Protein AF-0000000085081608 (afdb_homodimer)

Structure (mmCIF, N/CA/C/O backbone):
data_AF-0000000085081608-model_v1
#
loop_
_entity.id
_entity.type
_entity.pdbx_description
1 polymer 'Elongator complex protein 4'
#
loop_
_atom_site.group_PDB
_atom_site.id
_atom_site.type_symbol
_atom_site.label_atom_id
_atom_site.label_alt_id
_atom_site.label_comp_id
_atom_site.label_asym_id
_atom_site.label_entity_id
_atom_site.label_seq_id
_atom_site.pdbx_PDB_ins_code
_atom_site.Cartn_x
_atom_site.Cartn_y
_atom_site.Cartn_z
_atom_site.occupancy
_atom_site.B_iso_or_equiv
_atom_site.auth_seq_id
_atom_site.auth_comp_id
_atom_site.auth_asym_id
_atom_site.auth_atom_id
_atom_site.pdbx_PDB_model_num
ATOM 1 N N . MET A 1 1 ? -33.594 -10.344 1.569 1 17.92 1 MET A N 1
ATOM 2 C CA . MET A 1 1 ? -32.75 -10.281 2.779 1 17.92 1 MET A CA 1
ATOM 3 C C . MET A 1 1 ? -31.719 -9.188 2.672 1 17.92 1 MET A C 1
ATOM 5 O O . MET A 1 1 ? -30.953 -9.133 1.699 1 17.92 1 MET A O 1
ATOM 9 N N . VAL A 1 2 ? -31.953 -8.086 3.32 1 19.8 2 VAL A N 1
ATOM 10 C CA . VAL A 1 2 ? -31.438 -6.738 3.082 1 19.8 2 VAL A CA 1
ATOM 11 C C . VAL A 1 2 ? -29.969 -6.668 3.492 1 19.8 2 VAL A C 1
ATOM 13 O O . VAL A 1 2 ? -29.609 -7.004 4.625 1 19.8 2 VAL A O 1
ATOM 16 N N . PHE A 1 3 ? -28.969 -7.129 2.766 1 24.38 3 PHE A N 1
ATOM 17 C CA . PHE A 1 3 ? -27.531 -6.973 2.939 1 24.38 3 PHE A CA 1
ATOM 18 C C . PHE A 1 3 ? -27.219 -5.73 3.77 1 24.38 3 PHE A C 1
ATOM 20 O O . PHE A 1 3 ? -27.406 -4.605 3.309 1 24.38 3 PHE A O 1
ATOM 27 N N . THR A 1 4 ? -27.641 -5.82 5 1 24.3 4 THR A N 1
ATOM 28 C CA . THR A 1 4 ? -27.438 -4.68 5.887 1 24.3 4 THR A CA 1
ATOM 29 C C . THR A 1 4 ? -26.016 -4.148 5.77 1 24.3 4 THR A C 1
ATOM 31 O O . THR A 1 4 ? -25.062 -4.926 5.707 1 24.3 4 THR A O 1
ATOM 34 N N . LYS A 1 5 ? -25.734 -3.096 5.297 1 30.59 5 LYS A N 1
ATOM 35 C CA . LYS A 1 5 ? -24.625 -2.16 5.09 1 30.59 5 LYS A CA 1
ATOM 36 C C . LYS A 1 5 ? -23.594 -2.283 6.199 1 30.59 5 LYS A C 1
ATOM 38 O O . LYS A 1 5 ? -23.938 -2.473 7.363 1 30.59 5 LYS A O 1
ATOM 43 N N . ALA A 1 6 ? -22.375 -2.865 6.129 1 34.56 6 ALA A N 1
ATOM 44 C CA . ALA A 1 6 ? -21.281 -2.83 7.086 1 34.56 6 ALA A CA 1
ATOM 45 C C . ALA A 1 6 ? -21.578 -1.883 8.242 1 34.56 6 ALA A C 1
ATOM 47 O O . ALA A 1 6 ? -22.125 -0.797 8.031 1 34.56 6 ALA A O 1
ATOM 48 N N . GLY A 1 7 ? -21.953 -2.307 9.375 1 37.78 7 GLY A N 1
ATOM 49 C CA . GLY A 1 7 ? -22.375 -1.489 10.5 1 37.78 7 GLY A CA 1
ATOM 50 C C . GLY A 1 7 ? -21.703 -0.13 10.531 1 37.78 7 GLY A C 1
ATOM 51 O O . GLY A 1 7 ? -20.469 -0.04 10.578 1 37.78 7 GLY A O 1
ATOM 52 N N . GLN A 1 8 ? -22.172 0.867 9.828 1 50.19 8 GLN A N 1
ATOM 53 C CA . GLN A 1 8 ? -21.812 2.271 9.664 1 50.19 8 GLN A CA 1
ATOM 54 C C . GLN A 1 8 ? -21.297 2.863 10.969 1 50.19 8 GLN A C 1
ATOM 56 O O . GLN A 1 8 ? -22.031 2.953 11.953 1 50.19 8 GLN A O 1
ATOM 61 N N . ARG A 1 9 ? -20 2.424 11.352 1 60.78 9 ARG A N 1
ATOM 62 C CA . ARG A 1 9 ? -19.438 3.154 12.477 1 60.78 9 ARG A CA 1
ATOM 63 C C . ARG A 1 9 ? -19.891 4.609 12.477 1 60.78 9 ARG A C 1
ATOM 65 O O . ARG A 1 9 ? -20.062 5.207 11.414 1 60.78 9 ARG A O 1
ATOM 72 N N . ARG A 1 10 ? -20.422 4.914 13.633 1 69.62 10 ARG A N 1
ATOM 73 C CA . ARG A 1 10 ? -20.719 6.336 13.766 1 69.62 10 ARG A CA 1
ATOM 74 C C . ARG A 1 10 ? -19.5 7.184 13.445 1 69.62 10 ARG A C 1
ATOM 76 O O . ARG A 1 10 ? -18.391 6.879 13.898 1 69.62 10 ARG A O 1
ATOM 83 N N . PRO A 1 11 ? -19.641 8.008 12.484 1 75.12 11 PRO A N 1
ATOM 84 C CA . PRO A 1 11 ? -18.5 8.867 12.172 1 75.12 11 PRO A CA 1
ATOM 85 C C . PRO A 1 11 ? -17.953 9.602 13.398 1 75.12 11 PRO A C 1
ATOM 87 O O . PRO A 1 11 ? -18.734 10.07 14.234 1 75.12 11 PRO A O 1
ATOM 90 N N . ALA A 1 12 ? -16.719 9.492 13.594 1 75.12 12 ALA A N 1
ATOM 91 C CA . ALA A 1 12 ? -16.062 10.234 14.656 1 75.12 12 ALA A CA 1
ATOM 92 C C . ALA A 1 12 ? -16.062 11.734 14.367 1 75.12 12 ALA A C 1
ATOM 94 O O . ALA A 1 12 ? -16.438 12.156 13.273 1 75.12 12 ALA A O 1
ATOM 95 N N . LYS A 1 13 ? -15.688 12.492 15.312 1 80.06 13 LYS A N 1
ATOM 96 C CA . LYS A 1 13 ? -15.594 13.938 15.156 1 80.06 13 LYS A CA 1
ATOM 97 C C . LYS A 1 13 ? -14.641 14.305 14.023 1 80.06 13 LYS A C 1
ATOM 99 O O . LYS A 1 13 ? -13.539 13.75 13.922 1 80.06 13 LYS A O 1
ATOM 104 N N . GLY A 1 14 ? -15.156 15.141 13.148 1 85.25 14 GLY A N 1
ATOM 105 C CA . GLY A 1 14 ? -14.297 15.648 12.086 1 85.25 14 GLY A CA 1
ATOM 106 C C . GLY A 1 14 ? -14.383 14.828 10.812 1 85.25 14 GLY A C 1
ATOM 107 O O . GLY A 1 14 ? -13.812 15.211 9.789 1 85.25 14 GLY A O 1
ATOM 108 N N . GLU A 1 15 ? -15.094 13.766 10.914 1 87.06 15 GLU A N 1
ATOM 109 C CA . GLU A 1 15 ? -15.234 12.93 9.727 1 87.06 15 GLU A CA 1
ATOM 110 C C . GLU A 1 15 ? -16.406 13.398 8.852 1 87.06 15 GLU A C 1
ATOM 112 O O . GLU A 1 15 ? -17.438 13.836 9.375 1 87.06 15 GLU A O 1
ATOM 117 N N . ARG A 1 16 ? -16.172 13.352 7.621 1 86.81 16 ARG A N 1
ATOM 118 C CA . ARG A 1 16 ? -17.203 13.648 6.637 1 86.81 16 ARG A CA 1
ATOM 119 C C . ARG A 1 16 ? -17.125 12.688 5.449 1 86.81 16 ARG A C 1
ATOM 121 O O . ARG A 1 16 ? -16.031 12.289 5.043 1 86.81 16 ARG A O 1
ATOM 128 N N . MET A 1 17 ? -18.203 12.414 4.93 1 87.12 17 MET A N 1
ATOM 129 C CA . MET A 1 17 ? -18.219 11.539 3.762 1 87.12 17 MET A CA 1
ATOM 130 C C . MET A 1 17 ? -17.719 12.273 2.523 1 87.12 17 MET A C 1
ATOM 132 O O . MET A 1 17 ? -18.156 13.383 2.227 1 87.12 17 MET A O 1
ATOM 136 N N . SER A 1 18 ? -16.781 11.695 1.942 1 84.56 18 SER A N 1
ATOM 137 C CA . SER A 1 18 ? -16.25 12.273 0.711 1 84.56 18 SER A CA 1
ATOM 138 C C . SER A 1 18 ? -17.234 12.109 -0.443 1 84.56 18 SER A C 1
ATOM 140 O O . SER A 1 18 ? -17.797 11.031 -0.643 1 84.56 18 SER A O 1
ATOM 142 N N . PRO A 1 19 ? -17.453 13.148 -1.19 1 79.06 19 PRO A N 1
ATOM 143 C CA . PRO A 1 19 ? -18.344 13.039 -2.346 1 79.06 19 PRO A CA 1
ATOM 144 C C . PRO A 1 19 ? -17.781 12.133 -3.441 1 79.06 19 PRO A C 1
ATOM 146 O O . PRO A 1 19 ? -18.547 11.523 -4.191 1 79.06 19 PRO A O 1
ATOM 149 N N . HIS A 1 20 ? -16.484 12.016 -3.508 1 78.75 20 HIS A N 1
ATOM 150 C CA . HIS A 1 20 ? -15.844 11.266 -4.582 1 78.75 20 HIS A CA 1
ATOM 151 C C . HIS A 1 20 ? -15.719 9.789 -4.227 1 78.75 20 HIS A C 1
ATOM 153 O O . HIS A 1 20 ? -15.977 8.922 -5.066 1 78.75 20 HIS A O 1
ATOM 159 N N . HIS A 1 21 ? -15.328 9.57 -3.01 1 78.56 21 HIS A N 1
ATOM 160 C CA . HIS A 1 21 ? -14.984 8.211 -2.625 1 78.56 21 HIS A CA 1
ATOM 161 C C . HIS A 1 21 ? -16.141 7.539 -1.888 1 78.56 21 HIS A C 1
ATOM 163 O O . HIS A 1 21 ? -16.172 6.312 -1.755 1 78.56 21 HIS A O 1
ATOM 169 N N . LEU A 1 22 ? -17.031 8.305 -1.376 1 81.06 22 LEU A N 1
ATOM 170 C CA . LEU A 1 22 ? -18.172 7.82 -0.61 1 81.06 22 LEU A CA 1
ATOM 171 C C . LEU A 1 22 ? -17.703 7.07 0.637 1 81.06 22 LEU A C 1
ATOM 173 O O . LEU A 1 22 ? -18.25 6.02 0.971 1 81.06 22 LEU A O 1
ATOM 177 N N . VAL A 1 23 ? -16.562 7.523 1.175 1 84 23 VAL A N 1
ATOM 178 C CA . VAL A 1 23 ? -16.047 7.043 2.453 1 84 23 VAL A CA 1
ATOM 179 C C . VAL A 1 23 ? -15.812 8.219 3.395 1 84 23 VAL A C 1
ATOM 181 O O . VAL A 1 23 ? -15.719 9.367 2.951 1 84 23 VAL A O 1
ATOM 184 N N . ASN A 1 24 ? -15.805 7.902 4.66 1 86.94 24 ASN A N 1
ATOM 185 C CA . ASN A 1 24 ? -15.523 8.945 5.637 1 86.94 24 ASN A CA 1
ATOM 186 C C . ASN A 1 24 ? -14.07 9.422 5.547 1 86.94 24 ASN A C 1
ATOM 188 O O . ASN A 1 24 ? -13.156 8.602 5.477 1 86.94 24 ASN A O 1
ATOM 192 N N . CYS A 1 25 ? -13.961 10.727 5.48 1 90.12 25 CYS A N 1
ATOM 193 C CA . CYS A 1 25 ? -12.648 11.344 5.383 1 90.12 25 CYS A CA 1
ATOM 194 C C . CYS A 1 25 ? -12.469 12.422 6.449 1 90.12 25 CYS A C 1
ATOM 196 O O . CYS A 1 25 ? -13.445 12.898 7.027 1 90.12 25 CYS A O 1
ATOM 198 N N . ILE A 1 26 ? -11.258 12.648 6.707 1 90.75 26 ILE A N 1
ATOM 199 C CA . ILE A 1 26 ? -10.906 13.812 7.52 1 90.75 26 ILE A CA 1
ATOM 200 C C . ILE A 1 26 ? -10.141 14.82 6.668 1 90.75 26 ILE A C 1
ATOM 202 O O . ILE A 1 26 ? -9.57 14.469 5.637 1 90.75 26 ILE A O 1
ATOM 206 N N . SER A 1 27 ? -10.156 16.016 7.062 1 92.75 27 SER A N 1
ATOM 207 C CA . SER A 1 27 ? -9.453 17.062 6.328 1 92.75 27 SER A CA 1
ATOM 208 C C . SER A 1 27 ? -7.953 17.031 6.609 1 92.75 27 SER A C 1
ATOM 210 O O . SER A 1 27 ? -7.535 16.812 7.75 1 92.75 27 SER A O 1
ATOM 212 N N . SER A 1 28 ? -7.156 17.281 5.645 1 93.38 28 SER A N 1
ATOM 213 C CA . SER A 1 28 ? -5.707 17.391 5.793 1 93.38 28 SER A CA 1
ATOM 214 C C . SER A 1 28 ? -5.309 18.703 6.445 1 93.38 28 SER A C 1
ATOM 216 O O . SER A 1 28 ? -4.172 18.859 6.891 1 93.38 28 SER A O 1
ATOM 218 N N . GLY A 1 29 ? -6.242 19.656 6.445 1 93.69 29 GLY A N 1
ATOM 219 C CA . GLY A 1 29 ? -5.941 21.016 6.887 1 93.69 29 GLY A CA 1
ATOM 220 C C . GLY A 1 29 ? -5.637 21.953 5.738 1 93.69 29 GLY A C 1
ATOM 221 O O . GLY A 1 29 ? -5.449 23.156 5.949 1 93.69 29 GLY A O 1
ATOM 222 N N . ILE A 1 30 ? -5.52 21.422 4.578 1 94.06 30 ILE A N 1
ATOM 223 C CA . ILE A 1 30 ? -5.312 22.188 3.354 1 94.06 30 ILE A CA 1
ATOM 224 C C . ILE A 1 30 ? -6.438 21.891 2.365 1 94.06 30 ILE A C 1
ATOM 226 O O . ILE A 1 30 ? -6.383 20.906 1.625 1 94.06 30 ILE A O 1
ATOM 230 N N . PRO A 1 31 ? -7.387 22.781 2.318 1 92.88 31 PRO A N 1
ATOM 231 C CA . PRO A 1 31 ? -8.578 22.516 1.503 1 92.88 31 PRO A CA 1
ATOM 232 C C . PRO A 1 31 ? -8.234 22.219 0.047 1 92.88 31 PRO A C 1
ATOM 234 O O . PRO A 1 31 ? -8.828 21.312 -0.555 1 92.88 31 PRO A O 1
ATOM 237 N N . SER A 1 32 ? -7.316 22.922 -0.514 1 93.38 32 SER A N 1
ATOM 238 C CA . SER A 1 32 ? -6.938 22.672 -1.9 1 93.38 32 SER A CA 1
ATOM 239 C C . SER A 1 32 ? -6.305 21.297 -2.061 1 93.38 32 SER A C 1
ATOM 241 O O . SER A 1 32 ? -6.457 20.641 -3.1 1 93.38 32 SER A O 1
ATOM 243 N N . MET A 1 33 ? -5.594 20.828 -1.105 1 93.69 33 MET A N 1
ATOM 244 C CA . MET A 1 33 ? -5.039 19.469 -1.141 1 93.69 33 MET A CA 1
ATOM 245 C C . MET A 1 33 ? -6.148 18.438 -1.086 1 93.69 33 MET A C 1
ATOM 247 O O . MET A 1 33 ? -6.133 17.469 -1.848 1 93.69 33 MET A O 1
ATOM 251 N N . ASP A 1 34 ? -7.094 18.672 -0.194 1 93.06 34 ASP A N 1
ATOM 252 C CA . ASP A 1 34 ? -8.219 17.75 -0.024 1 93.06 34 ASP A CA 1
ATOM 253 C C . ASP A 1 34 ? -8.992 17.578 -1.327 1 93.06 34 ASP A C 1
ATOM 255 O O . ASP A 1 34 ? -9.383 16.469 -1.688 1 93.06 34 ASP A O 1
ATOM 259 N N . THR A 1 35 ? -9.117 18.688 -2.039 1 91 35 THR A N 1
ATOM 260 C CA . THR A 1 35 ? -9.93 18.656 -3.25 1 91 35 THR A CA 1
ATOM 261 C C . THR A 1 35 ? -9.109 18.172 -4.441 1 91 35 THR A C 1
ATOM 263 O O . THR A 1 35 ? -9.57 17.328 -5.211 1 91 35 THR A O 1
ATOM 266 N N . GLN A 1 36 ? -7.918 18.641 -4.555 1 90.62 36 GLN A N 1
ATOM 267 C CA . GLN A 1 36 ? -7.156 18.438 -5.785 1 90.62 36 GLN A CA 1
ATOM 268 C C . GLN A 1 36 ? -6.375 17.125 -5.746 1 90.62 36 GLN A C 1
ATOM 270 O O . GLN A 1 36 ? -6.207 16.469 -6.773 1 90.62 36 GLN A O 1
ATOM 275 N N . LEU A 1 37 ? -5.887 16.766 -4.602 1 92.19 37 LEU A N 1
ATOM 276 C CA . LEU A 1 37 ? -4.957 15.641 -4.527 1 92.19 37 LEU A CA 1
ATOM 277 C C . LEU A 1 37 ? -5.625 14.43 -3.889 1 92.19 37 LEU A C 1
ATOM 279 O O . LEU A 1 37 ? -5.316 13.289 -4.238 1 92.19 37 LEU A O 1
ATOM 283 N N . LEU A 1 38 ? -6.594 14.656 -2.961 1 92.12 38 LEU A N 1
ATOM 284 C CA . LEU A 1 38 ? -7.055 13.555 -2.117 1 92.12 38 LEU A CA 1
ATOM 285 C C . LEU A 1 38 ? -8.5 13.188 -2.451 1 92.12 38 LEU A C 1
ATOM 287 O O . LEU A 1 38 ? -9.016 12.188 -1.949 1 92.12 38 LEU A O 1
ATOM 291 N N . GLY A 1 39 ? -9.195 13.906 -3.309 1 88.88 39 GLY A N 1
ATOM 292 C CA . GLY A 1 39 ? -10.555 13.594 -3.707 1 88.88 39 GLY A CA 1
ATOM 293 C C . GLY A 1 39 ? -11.57 13.867 -2.615 1 88.88 39 GLY A C 1
ATOM 294 O O . GLY A 1 39 ? -12.586 13.172 -2.508 1 88.88 39 GLY A O 1
ATOM 295 N N . GLY A 1 40 ? -11.289 14.742 -1.687 1 89.19 40 GLY A N 1
ATOM 296 C CA . GLY A 1 40 ? -12.242 15.102 -0.653 1 89.19 40 GLY A CA 1
ATOM 297 C C . GLY A 1 40 ? -11.711 14.898 0.752 1 89.19 40 GLY A C 1
ATOM 298 O O . GLY A 1 40 ? -12.484 14.82 1.71 1 89.19 40 GLY A O 1
ATOM 299 N N . GLY A 1 41 ? -10.5 14.727 0.894 1 92.12 41 GLY A N 1
ATOM 300 C CA . GLY A 1 41 ? -9.891 14.555 2.203 1 92.12 41 GLY A CA 1
ATOM 301 C C . GLY A 1 41 ? -9.141 13.242 2.346 1 92.12 41 GLY A C 1
ATOM 302 O O . GLY A 1 41 ? -9.055 12.469 1.395 1 92.12 41 GLY A O 1
ATOM 303 N N . ILE A 1 42 ? -8.594 13.008 3.494 1 91.25 42 ILE A N 1
ATOM 304 C CA . ILE A 1 42 ? -7.883 11.773 3.803 1 91.25 42 ILE A CA 1
ATOM 305 C C . ILE A 1 42 ? -8.875 10.719 4.301 1 91.25 42 ILE A C 1
ATOM 307 O O . ILE A 1 42 ? -9.508 10.898 5.344 1 91.25 42 ILE A O 1
ATOM 311 N N . PRO A 1 43 ? -8.992 9.688 3.555 1 88.88 43 PRO A N 1
ATOM 312 C CA . PRO A 1 43 ? -9.875 8.641 4.066 1 88.88 43 PRO A CA 1
ATOM 313 C C . PRO A 1 43 ? -9.469 8.156 5.457 1 88.88 43 PRO A C 1
ATOM 315 O O . PRO A 1 43 ? -8.273 8.039 5.754 1 88.88 43 PRO A O 1
ATOM 318 N N . VAL A 1 44 ? -10.508 7.887 6.246 1 87.12 44 VAL A N 1
ATOM 319 C CA . VAL A 1 44 ? -10.25 7.434 7.609 1 87.12 44 VAL A CA 1
ATOM 320 C C . VAL A 1 44 ? -9.43 6.145 7.578 1 87.12 44 VAL A C 1
ATOM 322 O O . VAL A 1 44 ? -9.703 5.246 6.777 1 87.12 44 VAL A O 1
ATOM 325 N N . GLY A 1 45 ? -8.367 6.121 8.359 1 83.81 45 GLY A N 1
ATOM 326 C CA . GLY A 1 45 ? -7.543 4.93 8.469 1 83.81 45 GLY A CA 1
ATOM 327 C C . GLY A 1 45 ? -6.395 4.906 7.48 1 83.81 45 GLY A C 1
ATOM 328 O O . GLY A 1 45 ? -5.629 3.939 7.434 1 83.81 45 GLY A O 1
ATOM 329 N N . TYR A 1 46 ? -6.215 5.938 6.707 1 87.62 46 TYR A N 1
ATOM 330 C CA . TYR A 1 46 ? -5.184 5.957 5.672 1 87.62 46 TYR A CA 1
ATOM 331 C C . TYR A 1 46 ? -3.887 6.551 6.207 1 87.62 46 TYR A C 1
ATOM 333 O O . TYR A 1 46 ? -3.904 7.359 7.141 1 87.62 46 TYR A O 1
ATOM 341 N N . VAL A 1 47 ? -2.859 6.125 5.641 1 90.25 47 VAL A N 1
ATOM 342 C CA . VAL A 1 47 ? -1.527 6.656 5.91 1 90.25 47 VAL A CA 1
ATOM 343 C C . VAL A 1 47 ? -1.066 7.52 4.738 1 90.25 47 VAL A C 1
ATOM 345 O O . VAL A 1 47 ? -0.874 7.016 3.627 1 90.25 47 VAL A O 1
ATOM 348 N N . LEU A 1 48 ? -0.912 8.812 5.008 1 92.44 48 LEU A N 1
ATOM 349 C CA . LEU A 1 48 ? -0.416 9.766 4.02 1 92.44 48 LEU A CA 1
ATOM 350 C C . LEU A 1 48 ? 1.041 10.117 4.293 1 92.44 48 LEU A C 1
ATOM 352 O O . LEU A 1 48 ? 1.431 10.312 5.449 1 92.44 48 LEU A O 1
ATOM 356 N N . SER A 1 49 ? 1.828 10.148 3.242 1 93.12 49 SER A N 1
ATOM 357 C CA . SER A 1 49 ? 3.223 10.531 3.436 1 93.12 49 SER A CA 1
ATOM 358 C C . SER A 1 49 ? 3.615 11.68 2.514 1 93.12 49 SER A C 1
ATOM 360 O O . SER A 1 49 ? 3.1 11.789 1.398 1 93.12 49 SER A O 1
ATOM 362 N N . ILE A 1 50 ? 4.48 12.539 3.064 1 94.81 50 ILE A N 1
ATOM 363 C CA . ILE A 1 50 ? 5.047 13.664 2.318 1 94.81 50 ILE A CA 1
ATOM 364 C C . ILE A 1 50 ? 6.57 13.586 2.357 1 94.81 50 ILE A C 1
ATOM 366 O O . ILE A 1 50 ? 7.16 13.398 3.422 1 94.81 50 ILE A O 1
ATOM 370 N N . VAL A 1 51 ? 7.141 13.609 1.215 1 94.06 51 VAL A N 1
ATOM 371 C CA . VAL A 1 51 ? 8.586 13.758 1.131 1 94.06 51 VAL A CA 1
ATOM 372 C C . VAL A 1 51 ? 8.961 15.234 1.232 1 94.06 51 VAL A C 1
ATOM 374 O O . VAL A 1 51 ? 8.508 16.062 0.43 1 94.06 51 VAL A O 1
ATOM 377 N N . GLN A 1 52 ? 9.805 15.523 2.121 1 93.31 52 GLN A N 1
ATOM 378 C CA . GLN A 1 52 ? 10.133 16.906 2.479 1 93.31 52 GLN A CA 1
ATOM 379 C C . GLN A 1 52 ? 10.914 17.594 1.365 1 93.31 52 GLN A C 1
ATOM 381 O O . GLN A 1 52 ? 11.648 16.938 0.617 1 93.31 52 GLN A O 1
ATOM 386 N N . ASP A 1 53 ? 10.727 18.844 1.289 1 91.5 53 ASP A N 1
ATOM 387 C CA . ASP A 1 53 ? 11.508 19.656 0.356 1 91.5 53 ASP A CA 1
ATOM 388 C C . ASP A 1 53 ? 12.914 19.922 0.891 1 91.5 53 ASP A C 1
ATOM 390 O O . ASP A 1 53 ? 13.156 19.781 2.092 1 91.5 53 ASP A O 1
ATOM 394 N N . ASP A 1 54 ? 13.773 20.203 -0.028 1 87.56 54 ASP A N 1
ATOM 395 C CA . ASP A 1 54 ? 15.141 20.609 0.284 1 87.56 54 ASP A CA 1
ATOM 396 C C . ASP A 1 54 ? 15.492 21.922 -0.394 1 87.56 54 ASP A C 1
ATOM 398 O O . ASP A 1 54 ? 15.523 22.016 -1.624 1 87.56 54 ASP A O 1
ATOM 402 N N . PRO A 1 55 ? 15.883 22.859 0.306 1 89.69 55 PRO A N 1
ATOM 403 C CA . PRO A 1 55 ? 15.969 22.984 1.763 1 89.69 55 PRO A CA 1
ATOM 404 C C . PRO A 1 55 ? 14.633 22.734 2.457 1 89.69 55 PRO A C 1
ATOM 406 O O . PRO A 1 55 ? 13.57 22.953 1.866 1 89.69 55 PRO A O 1
ATOM 409 N N . SER A 1 56 ? 14.711 22.297 3.652 1 88.25 56 SER A N 1
ATOM 410 C CA . SER A 1 56 ? 13.578 21.828 4.441 1 88.25 56 SER A CA 1
ATOM 411 C C . SER A 1 56 ? 12.797 23 5.035 1 88.25 56 SER A C 1
ATOM 413 O O . SER A 1 56 ? 13.078 23.438 6.156 1 88.25 56 SER A O 1
ATOM 415 N N . VAL A 1 57 ? 11.75 23.484 4.375 1 90.69 57 VAL A N 1
ATOM 416 C CA . VAL A 1 57 ? 11.047 24.672 4.828 1 90.69 57 VAL A CA 1
ATOM 417 C C . VAL A 1 57 ? 9.539 24.422 4.805 1 90.69 57 VAL A C 1
ATOM 419 O O . VAL A 1 57 ? 8.891 24.438 5.852 1 90.69 57 VAL A O 1
ATOM 422 N N . TYR A 1 58 ? 8.969 24.031 3.707 1 92.5 58 TYR A N 1
ATOM 423 C CA . TYR A 1 58 ? 7.531 24.094 3.498 1 92.5 58 TYR A CA 1
ATOM 424 C C . TYR A 1 58 ? 6.844 22.859 4.059 1 92.5 58 TYR A C 1
ATOM 426 O O . TYR A 1 58 ? 5.645 22.875 4.34 1 92.5 58 TYR A O 1
ATOM 434 N N . TRP A 1 59 ? 7.539 21.75 4.188 1 91.56 59 TRP A N 1
ATOM 435 C CA . TRP A 1 59 ? 6.926 20.531 4.711 1 91.56 59 TRP A CA 1
ATOM 436 C C . TRP A 1 59 ? 6.332 20.781 6.094 1 91.56 59 TRP A C 1
ATOM 438 O O . TRP A 1 59 ? 5.32 20.172 6.457 1 91.56 59 TRP A O 1
ATOM 448 N N . LYS A 1 60 ? 6.883 21.672 6.828 1 92.56 60 LYS A N 1
ATOM 449 C CA . LYS A 1 60 ? 6.43 21.984 8.18 1 92.56 60 LYS A CA 1
ATOM 450 C C . LYS A 1 60 ? 5 22.516 8.172 1 92.56 60 LYS A C 1
ATOM 452 O O . LYS A 1 60 ? 4.238 22.266 9.109 1 92.56 60 LYS A O 1
ATOM 457 N N . LEU A 1 61 ? 4.727 23.234 7.156 1 93.62 61 LEU A N 1
ATOM 458 C CA . LEU A 1 61 ? 3.383 23.797 7.059 1 93.62 61 LEU A CA 1
ATOM 459 C C . LEU A 1 61 ? 2.34 22.688 6.949 1 93.62 61 LEU A C 1
ATOM 461 O O . LEU A 1 61 ? 1.269 22.766 7.551 1 93.62 61 LEU A O 1
ATOM 465 N N . PHE A 1 62 ? 2.664 21.656 6.246 1 94.44 62 PHE A N 1
ATOM 466 C CA . PHE A 1 62 ? 1.747 20.531 6.094 1 94.44 62 PHE A CA 1
ATOM 467 C C . PHE A 1 62 ? 1.479 19.859 7.438 1 94.44 62 PHE A C 1
ATOM 469 O O . PHE A 1 62 ? 0.332 19.562 7.77 1 94.44 62 PHE A O 1
ATOM 476 N N . ALA A 1 63 ? 2.512 19.688 8.141 1 94.12 63 ALA A N 1
ATOM 477 C CA . ALA A 1 63 ? 2.379 19.094 9.461 1 94.12 63 ALA A CA 1
ATOM 478 C C . ALA A 1 63 ? 1.566 19.984 10.391 1 94.12 63 ALA A C 1
ATOM 480 O O . ALA A 1 63 ? 0.677 19.5 11.102 1 94.12 63 ALA A O 1
ATOM 481 N N . LYS A 1 64 ? 1.881 21.25 10.352 1 94.75 64 LYS A N 1
ATOM 482 C CA . LYS A 1 64 ? 1.189 22.203 11.211 1 94.75 64 LYS A CA 1
ATOM 483 C C . LYS A 1 64 ? -0.302 22.25 10.898 1 94.75 64 LYS A C 1
ATOM 485 O O . LYS A 1 64 ? -1.138 22.219 11.805 1 94.75 64 LYS A O 1
ATOM 490 N N . PHE A 1 65 ? -0.602 22.281 9.656 1 94.56 65 PHE A N 1
ATOM 491 C CA . PHE A 1 65 ? -1.998 22.359 9.242 1 94.56 65 PHE A CA 1
ATOM 492 C C . PHE A 1 65 ? -2.744 21.078 9.609 1 94.56 65 PHE A C 1
ATOM 494 O O . PHE A 1 65 ? -3.885 21.141 10.07 1 94.56 65 PHE A O 1
ATOM 501 N N . PHE A 1 66 ? -2.143 20 9.422 1 95.12 66 PHE A N 1
ATOM 502 C CA . PHE A 1 66 ? -2.744 18.703 9.75 1 95.12 66 PHE A CA 1
ATOM 503 C C . PHE A 1 66 ? -3.1 18.641 11.234 1 95.12 66 PHE A C 1
ATOM 505 O O . PHE A 1 66 ? -4.219 18.25 11.586 1 95.12 66 PHE A O 1
ATOM 512 N N . CYS A 1 67 ? -2.213 19.047 11.992 1 95.19 67 CYS A N 1
ATOM 513 C CA . CYS A 1 67 ? -2.422 19 13.438 1 95.19 67 CYS A CA 1
ATOM 514 C C . CYS A 1 67 ? -3.438 20.047 13.867 1 95.19 67 CYS A C 1
ATOM 516 O O . CYS A 1 67 ? -4.332 19.766 14.664 1 95.19 67 CYS A O 1
ATOM 518 N N . ALA A 1 68 ? -3.273 21.25 13.352 1 95 68 ALA A N 1
ATOM 519 C CA . ALA A 1 68 ? -4.203 22.312 13.695 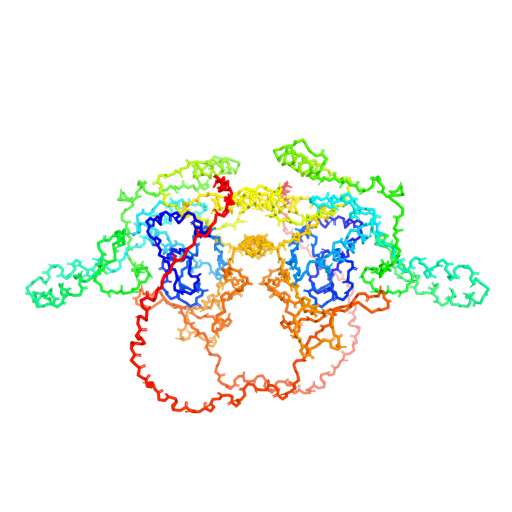1 95 68 ALA A CA 1
ATOM 520 C C . ALA A 1 68 ? -5.637 21.938 13.328 1 95 68 ALA A C 1
ATOM 522 O O . ALA A 1 68 ? -6.57 22.203 14.086 1 95 68 ALA A O 1
ATOM 523 N N . GLU A 1 69 ? -5.742 21.312 12.188 1 93.81 69 GLU A N 1
ATOM 524 C CA . GLU A 1 69 ? -7.059 20.859 11.742 1 93.81 69 GLU A CA 1
ATOM 525 C C . GLU A 1 69 ? -7.645 19.844 12.711 1 93.81 69 GLU A C 1
ATOM 527 O O . GLU A 1 69 ? -8.852 19.828 12.961 1 93.81 69 GLU A O 1
ATOM 532 N N . GLY A 1 70 ? -6.82 18.953 13.195 1 93.25 70 GLY A N 1
ATOM 533 C CA . GLY A 1 70 ? -7.273 18 14.195 1 93.25 70 GLY A CA 1
ATOM 534 C C . GLY A 1 70 ? -7.824 18.672 15.445 1 93.25 70 GLY A C 1
ATOM 535 O O . GLY A 1 70 ? -8.859 18.25 15.969 1 93.25 70 GLY A O 1
ATOM 536 N N . LEU A 1 71 ? -7.199 19.672 15.891 1 92.94 71 LEU A N 1
ATOM 537 C CA . LEU A 1 71 ? -7.637 20.391 17.078 1 92.94 71 LEU A CA 1
ATOM 538 C C . LEU A 1 71 ? -8.969 21.094 16.828 1 92.94 71 LEU A C 1
ATOM 540 O O . LEU A 1 71 ? -9.859 21.062 17.688 1 92.94 71 LEU A O 1
ATOM 544 N N . GLU A 1 72 ? -9.062 21.703 15.625 1 91.31 72 GLU A N 1
ATOM 545 C CA . GLU A 1 72 ? -10.32 22.344 15.266 1 91.31 72 GLU A CA 1
ATOM 546 C C . GLU A 1 72 ? -11.469 21.328 15.211 1 91.31 72 GLU A C 1
ATOM 548 O O . GLU A 1 72 ? -12.617 21.672 15.5 1 91.31 72 GLU A O 1
ATOM 553 N N . ALA A 1 73 ? -11.109 20.125 14.883 1 89 73 ALA A N 1
ATOM 554 C CA . ALA A 1 73 ? -12.102 19.078 14.742 1 89 73 ALA A CA 1
ATOM 555 C C . ALA A 1 73 ? -12.266 18.297 16.047 1 89 73 ALA A C 1
AT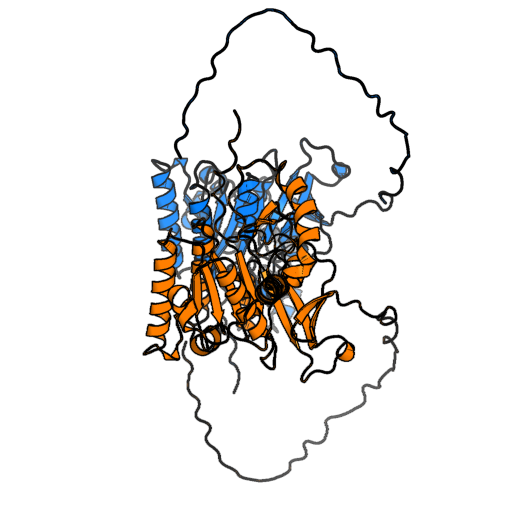OM 557 O O . ALA A 1 73 ? -12.906 17.25 16.078 1 89 73 ALA A O 1
ATOM 558 N N . ASP A 1 74 ? -11.617 18.766 17.125 1 89.5 74 ASP A N 1
ATOM 559 C CA . ASP A 1 74 ? -11.688 18.156 18.453 1 89.5 74 ASP A CA 1
ATOM 560 C C . ASP A 1 74 ? -11.133 16.734 18.422 1 89.5 74 ASP A C 1
ATOM 562 O O . ASP A 1 74 ? -11.719 15.82 19 1 89.5 74 ASP A O 1
ATOM 566 N N . GLN A 1 75 ? -10.117 16.547 17.734 1 89.88 75 GLN A N 1
ATOM 567 C CA . GLN A 1 75 ? -9.398 15.281 17.703 1 89.88 75 GLN A CA 1
ATOM 568 C C . GLN A 1 75 ? -8.117 15.359 18.531 1 89.88 75 GLN A C 1
ATOM 570 O O . GLN A 1 75 ? -7.574 16.453 18.734 1 89.88 75 GLN A O 1
ATOM 575 N N . ASN A 1 76 ? -7.703 14.195 18.953 1 90.81 76 ASN A N 1
ATOM 576 C CA . ASN A 1 76 ? -6.434 14.125 19.656 1 90.81 76 ASN A CA 1
ATOM 577 C C . ASN A 1 76 ? -5.254 14.031 18.703 1 90.81 76 ASN A C 1
ATOM 579 O O . ASN A 1 76 ? -5.367 13.438 17.625 1 90.81 76 ASN A O 1
ATOM 583 N N . ILE A 1 77 ? -4.176 14.633 19.141 1 93.88 77 ILE A N 1
ATOM 584 C CA . ILE A 1 77 ? -2.99 14.656 18.297 1 93.88 77 ILE A CA 1
ATOM 585 C C . ILE A 1 77 ? -1.849 13.906 18.969 1 93.88 77 ILE A C 1
ATOM 587 O O . ILE A 1 77 ? -1.579 14.117 20.156 1 93.88 77 ILE A O 1
ATOM 591 N N . LEU A 1 78 ? -1.268 13 18.297 1 93.75 78 LEU A N 1
ATOM 592 C CA . LEU A 1 78 ? 0.002 12.398 18.688 1 93.75 78 LEU A CA 1
ATOM 593 C C . LEU A 1 78 ? 1.124 12.836 17.75 1 93.75 78 LEU A C 1
ATOM 595 O O . LEU A 1 78 ? 1.137 12.469 16.578 1 93.75 78 LEU A O 1
ATOM 599 N N . LEU A 1 79 ? 2.018 13.648 18.266 1 95.44 79 LEU A N 1
ATOM 600 C CA . LEU A 1 79 ? 3.133 14.195 17.5 1 95.44 79 LEU A CA 1
ATOM 601 C C . LEU A 1 79 ? 4.441 13.516 17.875 1 95.44 79 LEU A C 1
ATOM 603 O O . LEU A 1 79 ? 4.852 13.562 19.047 1 95.44 79 LEU A O 1
ATOM 607 N N . ILE A 1 80 ? 5.09 12.914 16.844 1 94.5 80 ILE A N 1
ATOM 608 C CA . ILE A 1 80 ? 6.266 12.102 17.125 1 94.5 80 ILE A CA 1
ATOM 609 C C . ILE A 1 80 ? 7.426 12.562 16.25 1 94.5 80 ILE A C 1
ATOM 611 O O . ILE A 1 80 ? 7.262 12.773 15.039 1 94.5 80 ILE A O 1
ATOM 615 N N . GLY A 1 81 ? 8.633 12.672 16.859 1 94.19 81 GLY A N 1
ATOM 616 C CA . GLY A 1 81 ? 9.828 12.906 16.062 1 94.19 81 GLY A CA 1
ATOM 617 C C . GLY A 1 81 ? 10.609 14.133 16.5 1 94.19 81 GLY A C 1
ATOM 618 O O . GLY A 1 81 ? 10.188 14.844 17.406 1 94.19 81 GLY A O 1
ATOM 619 N N . ARG A 1 82 ? 11.719 14.344 15.82 1 92.44 82 ARG A N 1
ATOM 620 C CA . ARG A 1 82 ? 12.57 15.492 16.125 1 92.44 82 ARG A CA 1
ATOM 621 C C . ARG A 1 82 ? 11.852 16.797 15.82 1 92.44 82 ARG A C 1
ATOM 623 O O . ARG A 1 82 ? 11.352 17 14.711 1 92.44 82 ARG A O 1
ATOM 630 N N . GLY A 1 83 ? 11.805 17.688 16.875 1 93.56 83 GLY A N 1
ATOM 631 C CA . GLY A 1 83 ? 11.164 18.984 16.688 1 93.56 83 GLY A CA 1
ATOM 632 C C . GLY A 1 83 ? 9.703 18.984 17.078 1 93.56 83 GLY A C 1
ATOM 633 O O . GLY A 1 83 ? 9.016 20 16.938 1 93.56 83 GLY A O 1
ATOM 634 N N . ALA A 1 84 ? 9.258 17.859 17.562 1 95.69 84 ALA A N 1
ATOM 635 C CA . ALA A 1 84 ? 7.848 17.75 17.938 1 95.69 84 ALA A CA 1
ATOM 636 C C . ALA A 1 84 ? 7.473 18.766 19.016 1 95.69 84 ALA A C 1
ATOM 638 O O . ALA A 1 84 ? 6.383 19.328 18.984 1 95.69 84 ALA A O 1
ATOM 639 N N . ASN A 1 85 ? 8.391 19 19.938 1 96.5 85 ASN A N 1
ATOM 640 C CA . ASN A 1 85 ? 8.141 20 20.984 1 96.5 85 ASN A CA 1
ATOM 641 C C . ASN A 1 85 ? 7.902 21.391 20.391 1 96.5 85 ASN A C 1
ATOM 643 O O . ASN A 1 85 ? 6.949 22.062 20.781 1 96.5 85 ASN A O 1
ATOM 647 N N . THR A 1 86 ? 8.766 21.719 19.547 1 95.62 86 THR A N 1
ATOM 648 C CA . THR A 1 86 ? 8.672 23.031 18.922 1 95.62 86 THR A CA 1
ATOM 649 C C . THR A 1 86 ? 7.426 23.125 18.047 1 95.62 86 THR A C 1
ATOM 651 O O . THR A 1 86 ? 6.695 24.109 18.109 1 95.62 86 THR A O 1
ATOM 654 N N . MET A 1 87 ? 7.145 22.125 17.297 1 95.31 87 MET A N 1
ATOM 655 C CA . MET A 1 87 ? 5.996 22.094 16.391 1 95.31 87 MET A CA 1
ATOM 656 C C . MET A 1 87 ? 4.691 22.234 17.156 1 95.31 87 MET A C 1
ATOM 658 O O . MET A 1 87 ? 3.793 22.969 16.75 1 95.31 87 MET A O 1
ATOM 662 N N . ALA A 1 88 ? 4.566 21.562 18.234 1 96.69 88 ALA A N 1
ATOM 663 C CA . ALA A 1 88 ? 3.354 21.578 19.047 1 96.69 88 ALA A CA 1
ATOM 664 C C . ALA A 1 88 ? 3.045 22.984 19.531 1 96.69 88 ALA A C 1
ATOM 666 O O . ALA A 1 88 ? 1.883 23.344 19.75 1 96.69 88 ALA A O 1
ATOM 667 N N . ARG A 1 89 ? 4.031 23.797 19.672 1 96 89 ARG A N 1
ATOM 668 C CA . ARG A 1 89 ? 3.877 25.141 20.234 1 96 89 ARG A CA 1
ATOM 669 C C . ARG A 1 89 ? 3.713 26.172 19.125 1 96 89 ARG A C 1
ATOM 671 O O . ARG A 1 89 ? 3.508 27.359 19.406 1 96 89 ARG A O 1
ATOM 678 N N . GLU A 1 90 ? 3.811 25.703 17.891 1 95.38 90 GLU A N 1
ATOM 679 C CA . GLU A 1 90 ? 3.717 26.609 16.75 1 95.38 90 GLU A CA 1
ATOM 680 C C . GLU A 1 90 ? 2.531 26.25 15.859 1 95.38 90 GLU A C 1
ATOM 682 O O . GLU A 1 90 ? 2.592 26.422 14.641 1 95.38 90 GLU A O 1
ATOM 687 N N . LEU A 1 91 ? 1.538 25.656 16.406 1 96.25 91 LEU A N 1
ATOM 688 C CA . LEU A 1 91 ? 0.361 25.328 15.609 1 96.25 91 LEU A CA 1
ATOM 689 C C . LEU A 1 91 ? -0.488 26.562 15.352 1 96.25 91 LEU A C 1
ATOM 691 O O . LEU A 1 91 ? -0.829 27.297 16.297 1 96.25 91 LEU A O 1
ATOM 695 N N . PRO A 1 92 ? -0.83 26.828 14.109 1 93.56 92 PRO A N 1
ATOM 696 C CA . PRO A 1 92 ? -1.534 28.062 13.75 1 93.56 92 PRO A CA 1
ATOM 697 C C . PRO A 1 92 ? -2.994 28.062 14.195 1 93.56 92 PRO A C 1
ATOM 699 O O . PRO A 1 92 ? -3.564 27 14.445 1 93.56 92 PRO A O 1
ATOM 702 N N . GLU A 1 93 ? -3.527 29.219 14.242 1 90.44 93 GLU A N 1
ATOM 703 C CA . GLU A 1 93 ? -4.945 29.406 14.523 1 90.44 93 GLU A CA 1
ATOM 704 C C . GLU A 1 93 ? -5.75 29.547 13.234 1 90.44 93 GLU A C 1
ATOM 706 O O . GLU A 1 93 ? -5.254 30.094 12.242 1 90.44 93 GLU A O 1
ATOM 711 N N . SER A 1 94 ? -6.949 29.047 13.336 1 88.94 94 SER A N 1
ATOM 712 C CA . SER A 1 94 ? -7.824 29.141 12.172 1 88.94 94 SER A CA 1
ATOM 713 C C . SER A 1 94 ? -8.273 30.578 11.938 1 88.94 94 SER A C 1
ATOM 715 O O . SER A 1 94 ? -8.562 31.312 12.891 1 88.94 94 SER A O 1
ATOM 717 N N . THR A 1 95 ? -8.305 30.984 10.695 1 83.44 95 THR A N 1
ATOM 718 C CA . THR A 1 95 ? -8.789 32.312 10.344 1 83.44 95 THR A CA 1
ATOM 719 C C . THR A 1 95 ? -10.312 32.344 10.352 1 83.44 95 THR A C 1
ATOM 721 O O . THR A 1 95 ? -10.914 33.438 10.406 1 83.44 95 THR A O 1
ATOM 724 N N . ASP A 1 96 ? -10.867 31.141 10.273 1 77.88 96 ASP A N 1
ATOM 725 C CA . ASP A 1 96 ? -12.328 31.047 10.273 1 77.88 96 ASP A CA 1
ATOM 726 C C . ASP A 1 96 ? -12.906 31.516 11.602 1 77.88 96 ASP A C 1
ATOM 728 O O . ASP A 1 96 ? -13.992 32.094 11.648 1 77.88 96 ASP A O 1
ATOM 732 N N . SER A 1 97 ? -12.273 31.25 12.633 1 61.56 97 SER A N 1
ATOM 733 C CA . SER A 1 97 ? -12.703 31.641 13.969 1 61.56 97 SER A CA 1
ATOM 734 C C . SER A 1 97 ? -12.523 33.156 14.18 1 61.56 97 SER A C 1
ATOM 736 O O . SER A 1 97 ? -13.297 33.781 14.898 1 61.56 97 SER A O 1
ATOM 738 N N . GLN A 1 98 ? -11.531 33.656 13.477 1 58.88 98 GLN A N 1
ATOM 739 C CA . GLN A 1 98 ? -11.266 35.094 13.625 1 58.88 98 GLN A CA 1
ATOM 740 C C . GLN A 1 98 ? -12.336 35.938 12.93 1 58.88 98 GLN A C 1
ATOM 742 O O . GLN A 1 98 ? -12.727 37 13.43 1 58.88 98 GLN A O 1
ATOM 747 N N . GLU A 1 99 ? -12.711 35.344 11.875 1 54.72 99 GLU A N 1
ATOM 748 C CA . GLU A 1 99 ? -13.758 36.062 11.164 1 54.72 99 GLU A CA 1
ATOM 749 C C . GLU A 1 99 ? -15.086 36 11.93 1 54.72 99 GLU A C 1
ATOM 751 O O . GLU A 1 99 ? -15.852 36.969 11.922 1 54.72 99 GLU A O 1
ATOM 756 N N . LYS A 1 100 ? -15.328 34.906 12.594 1 50.75 100 LYS A N 1
ATOM 757 C CA . LYS A 1 100 ? -16.547 34.844 13.398 1 50.75 100 LYS A CA 1
ATOM 758 C C . LYS A 1 100 ? -16.484 35.844 14.555 1 50.75 100 LYS A C 1
ATOM 760 O O . LYS A 1 100 ? -17.484 36.5 14.867 1 50.75 100 LYS A O 1
ATOM 765 N N . ALA A 1 101 ? -15.391 35.938 15.211 1 49.25 101 ALA A N 1
ATOM 766 C CA . ALA A 1 101 ? -15.273 36.875 16.328 1 49.25 101 ALA A CA 1
ATOM 767 C C . ALA A 1 101 ? -15.438 38.312 15.844 1 49.25 101 ALA A C 1
ATOM 769 O O . ALA A 1 101 ? -16.047 39.156 16.531 1 49.25 101 ALA A O 1
ATOM 770 N N . ASN A 1 102 ? -14.906 38.5 14.688 1 48.72 102 ASN A N 1
ATOM 771 C CA . ASN A 1 102 ? -15.039 39.875 14.188 1 48.72 102 ASN A CA 1
ATOM 772 C C . ASN A 1 102 ? -16.469 40.188 13.781 1 48.72 102 ASN A C 1
ATOM 774 O O . ASN A 1 102 ? -16.938 41.312 13.938 1 48.72 102 ASN A O 1
ATOM 778 N N . VAL A 1 103 ? -17.109 39.094 13.328 1 46.34 103 VAL A N 1
ATOM 779 C CA . VAL A 1 103 ? -18.5 39.344 12.961 1 46.34 103 VAL A CA 1
ATOM 780 C C . VAL A 1 103 ? -19.328 39.562 14.219 1 46.34 103 VAL A C 1
ATOM 782 O O . VAL A 1 103 ? -20.219 40.406 14.242 1 46.34 103 VAL A O 1
ATOM 785 N N . SER A 1 104 ? -19.047 38.75 15.234 1 42.34 104 SER A N 1
ATOM 786 C CA . SER A 1 104 ? -19.844 38.938 16.438 1 42.34 104 SER A CA 1
ATOM 787 C C . SER A 1 104 ? -19.625 40.312 17.047 1 42.34 104 SER A C 1
ATOM 789 O O . SER A 1 104 ? -20.516 40.875 17.656 1 42.34 104 SER A O 1
ATOM 791 N N . GLY A 1 105 ? -18.516 40.906 16.875 1 38.66 105 GLY A N 1
ATOM 792 C CA . GLY A 1 105 ? -18.375 42.281 17.359 1 38.66 105 GLY A CA 1
ATOM 793 C C . GLY A 1 105 ? -19.188 43.281 16.562 1 38.66 105 GLY A C 1
ATOM 794 O O . GLY A 1 105 ? -19.578 44.312 17.094 1 38.66 105 GLY A O 1
ATOM 795 N N . ASN A 1 106 ? -19.188 43.188 15.266 1 38.91 106 ASN A N 1
ATOM 796 C CA . ASN A 1 106 ? -20.016 44.125 14.523 1 38.91 106 ASN A CA 1
ATOM 797 C C . ASN A 1 106 ? -21.469 43.656 14.445 1 38.91 106 ASN A C 1
ATOM 799 O O . ASN A 1 106 ? -21.859 43 13.477 1 38.91 106 ASN A O 1
ATOM 803 N N . ALA A 1 107 ? -22.109 43.156 15.391 1 39.75 107 ALA A N 1
ATOM 804 C CA . ALA A 1 107 ? -23.484 42.656 15.594 1 39.75 107 ALA A CA 1
ATOM 805 C C . ALA A 1 107 ? -24.5 43.688 15.109 1 39.75 107 ALA A C 1
ATOM 807 O O . ALA A 1 107 ? -25.703 43.438 15.133 1 39.75 107 ALA A O 1
ATOM 808 N N . GLN A 1 108 ? -24.203 45 15.031 1 36.53 108 GLN A N 1
ATOM 809 C CA . GLN A 1 108 ? -25.328 45.875 14.641 1 36.53 108 GLN A CA 1
ATOM 810 C C . GLN A 1 108 ? -25.875 45.469 13.281 1 36.53 108 GLN A C 1
ATOM 812 O O . GLN A 1 108 ? -27.094 45.469 13.078 1 36.53 108 GLN A O 1
ATOM 817 N N . ASN A 1 109 ? -25.125 45.531 12.211 1 34.41 109 ASN A N 1
ATOM 818 C CA . ASN A 1 109 ? -25.688 45.438 10.867 1 34.41 109 ASN A CA 1
ATOM 819 C C . ASN A 1 109 ? -26 43.969 10.5 1 34.41 109 ASN A C 1
ATOM 821 O O . ASN A 1 109 ? -26.531 43.719 9.43 1 34.41 109 ASN A O 1
ATOM 825 N N . GLU A 1 110 ? -25.422 42.906 11.102 1 35.84 110 GLU A N 1
ATOM 826 C CA . GLU A 1 110 ? -25.688 41.562 10.656 1 35.84 110 GLU A CA 1
ATOM 827 C C . GLU A 1 110 ? -27.047 41.062 11.148 1 35.84 110 GLU A C 1
ATOM 829 O O . GLU A 1 110 ? -27.344 39.875 11.086 1 35.84 110 GLU A O 1
ATOM 834 N N . GLU A 1 111 ? -27.906 41.781 11.703 1 37.78 111 GLU A N 1
ATOM 835 C CA . GLU A 1 111 ? -29.297 41.438 11.984 1 37.78 111 GLU A CA 1
ATOM 836 C C . GLU A 1 111 ? -29.969 40.844 10.75 1 37.78 111 GLU A C 1
ATOM 838 O O . GLU A 1 111 ? -30.781 39.906 10.859 1 37.78 111 GLU A O 1
ATOM 843 N N . LYS A 1 112 ? -29.781 41.5 9.594 1 36.53 112 LYS A N 1
ATOM 844 C CA . LYS A 1 112 ? -30.547 41.156 8.391 1 36.53 112 LYS A CA 1
ATOM 845 C C . LYS A 1 112 ? -30.172 39.781 7.891 1 36.53 112 LYS A C 1
ATOM 847 O O . LYS A 1 112 ? -31.016 39.062 7.328 1 36.53 112 LYS A O 1
ATOM 852 N N . LEU A 1 113 ? -28.953 39.375 7.938 1 35.25 113 LEU A N 1
ATOM 853 C CA . LEU A 1 113 ? -28.547 38.156 7.277 1 35.25 113 LEU A CA 1
ATOM 854 C C . LEU A 1 113 ? -28.875 36.938 8.133 1 35.25 113 LEU A C 1
ATOM 856 O O . LEU A 1 113 ? -28.766 35.781 7.676 1 35.25 113 LEU A O 1
ATOM 860 N N . LYS A 1 114 ? -29.391 37.062 9.352 1 38.62 114 LYS A N 1
ATOM 861 C CA . LYS A 1 114 ? -29.891 36 10.227 1 38.62 114 LYS A CA 1
ATOM 862 C C . LYS A 1 114 ? -31.25 35.5 9.75 1 38.62 114 LYS A C 1
ATOM 864 O O . LYS A 1 114 ? -31.641 34.344 10.023 1 38.62 114 LYS A O 1
ATOM 869 N N . ILE A 1 115 ? -32.062 36.312 9.125 1 36.41 115 ILE A N 1
ATOM 870 C CA . ILE A 1 115 ? -33.406 35.906 8.773 1 36.41 115 ILE A CA 1
ATOM 871 C C . ILE A 1 115 ? -33.375 34.812 7.719 1 36.41 115 ILE A C 1
ATOM 873 O O . ILE A 1 115 ? -34.125 33.844 7.816 1 36.41 115 ILE A O 1
ATOM 877 N N . ALA A 1 116 ? -32.656 35.156 6.562 1 36.44 116 ALA A N 1
ATOM 878 C CA . ALA A 1 116 ? -32.75 34.219 5.434 1 36.44 116 ALA A CA 1
ATOM 879 C C . ALA A 1 116 ? -32.156 32.844 5.797 1 36.44 116 ALA A C 1
ATOM 881 O O . ALA A 1 116 ? -32.531 31.844 5.199 1 36.44 116 ALA A O 1
ATOM 882 N N . TRP A 1 117 ? -31.297 32.781 6.711 1 31.89 117 TRP A N 1
ATOM 883 C CA . TRP A 1 117 ? -30.703 31.484 7.051 1 31.89 117 TRP A CA 1
ATOM 884 C C . TRP A 1 117 ? -31.672 30.641 7.875 1 31.89 117 TRP A C 1
ATOM 886 O O . TRP A 1 117 ? -31.688 29.406 7.762 1 31.89 117 TRP A O 1
ATOM 896 N N . ALA A 1 118 ? -32.5 31.109 8.641 1 37.09 118 ALA A N 1
ATOM 897 C CA . ALA A 1 118 ? -33.5 30.359 9.422 1 37.09 118 ALA A CA 1
ATOM 898 C C . ALA A 1 118 ? -34.344 29.469 8.516 1 37.09 118 ALA A C 1
ATOM 900 O O . ALA A 1 118 ? -34.75 28.375 8.914 1 37.09 118 ALA A O 1
ATOM 901 N N . TYR A 1 119 ? -34.719 29.969 7.379 1 33.66 119 TYR A N 1
ATOM 902 C CA . TYR A 1 119 ? -35.594 29.188 6.531 1 33.66 119 TYR A CA 1
ATOM 903 C C . TYR A 1 119 ? -34.906 27.922 6.047 1 33.66 119 TYR A C 1
ATOM 905 O O . TYR A 1 119 ? -35.562 26.891 5.84 1 33.66 119 TYR A O 1
ATOM 913 N N . GLN A 1 120 ? -33.594 27.984 5.605 1 32.94 120 GLN A N 1
ATOM 914 C CA . GLN A 1 120 ? -33 26.781 5.016 1 32.94 120 GLN A CA 1
ATOM 915 C C . GLN A 1 120 ? -32.656 25.75 6.086 1 32.94 120 GLN A C 1
ATOM 917 O O . GLN A 1 120 ? -32.406 24.594 5.773 1 32.94 120 GLN A O 1
ATOM 922 N N . LYS A 1 121 ? -32.531 26.031 7.328 1 35 121 LYS A N 1
ATOM 923 C CA . LYS A 1 121 ? -32.344 25.078 8.422 1 35 121 LYS A CA 1
ATOM 924 C C . LYS A 1 121 ? -33.531 24.172 8.586 1 35 121 LYS A C 1
ATOM 926 O O . LYS A 1 121 ? -33.5 23.188 9.328 1 35 121 LYS A O 1
ATOM 931 N N . LYS A 1 122 ? -34.688 24.641 8.398 1 30.78 122 LYS A N 1
ATOM 932 C CA . LYS A 1 122 ? -35.875 23.875 8.852 1 30.78 122 LYS A CA 1
ATOM 933 C C . LYS A 1 122 ? -35.969 22.547 8.102 1 30.78 122 LYS A C 1
ATOM 935 O O . LYS A 1 122 ? -36.719 21.656 8.508 1 30.78 122 LYS A O 1
ATOM 940 N N . ARG A 1 123 ? -35.719 22.516 6.859 1 30.62 123 ARG A N 1
ATOM 941 C CA . ARG A 1 123 ? -36.188 21.25 6.293 1 30.62 123 ARG A CA 1
ATOM 942 C C . ARG A 1 123 ? -35.188 20.125 6.547 1 30.62 123 ARG A C 1
ATOM 944 O O . ARG A 1 123 ? -35.312 19.031 6.012 1 30.62 123 ARG A O 1
ATOM 951 N N . GLN A 1 124 ? -33.875 20.484 6.871 1 31.73 124 GLN A N 1
ATOM 952 C CA . GLN A 1 124 ? -33.156 19.234 6.852 1 31.73 124 GLN A CA 1
ATOM 953 C C . GLN A 1 124 ? -33.375 18.438 8.141 1 31.73 124 GLN A C 1
ATOM 955 O O . GLN A 1 124 ? -33.438 19.016 9.227 1 31.73 124 GLN A O 1
ATOM 960 N N . PRO A 1 125 ? -33.906 17.219 8.109 1 30.12 125 PRO A N 1
ATOM 961 C CA . PRO A 1 125 ? -34.25 16.359 9.25 1 30.12 125 PRO A CA 1
ATOM 962 C C . PRO A 1 125 ? -33.125 16.312 10.297 1 30.12 125 PRO A C 1
ATOM 964 O O . PRO A 1 125 ? -31.953 16.484 9.969 1 30.12 125 PRO A O 1
ATOM 967 N N . MET A 1 126 ? -33.5 16.438 11.625 1 29.38 126 MET A N 1
ATOM 968 C CA . MET A 1 126 ? -32.875 16.422 12.945 1 29.38 126 MET A CA 1
ATOM 969 C C . MET A 1 126 ? -31.766 15.359 13.008 1 29.38 126 MET A C 1
ATOM 971 O O . MET A 1 126 ? -31.031 15.281 13.992 1 29.38 126 MET A O 1
ATOM 975 N N . GLY A 1 127 ? -31.984 14.242 12.383 1 30.16 127 GLY A N 1
ATOM 976 C CA . GLY A 1 127 ? -31.297 13.062 12.898 1 30.16 127 GLY A CA 1
ATOM 977 C C . GLY A 1 127 ? -29.797 13.141 12.773 1 30.16 127 GLY A C 1
ATOM 978 O O . GLY A 1 127 ? -29.078 12.195 13.141 1 30.16 127 GLY A O 1
ATOM 979 N N . ARG A 1 128 ? -29.281 13.617 11.578 1 30.84 128 ARG A N 1
ATOM 980 C CA . ARG A 1 128 ? -27.875 13.25 11.383 1 30.84 128 ARG A CA 1
ATOM 981 C C . ARG A 1 128 ? -26.969 14.031 12.32 1 30.84 128 ARG A C 1
ATOM 983 O O . ARG A 1 128 ? -27.203 15.211 12.586 1 30.84 128 ARG A O 1
ATOM 990 N N . ALA A 1 129 ? -26.078 13.523 13.156 1 30.5 129 ALA A N 1
ATOM 991 C CA . ALA A 1 129 ? -25.109 13.906 14.18 1 30.5 129 ALA A CA 1
ATOM 992 C C . ALA A 1 129 ? -24.422 15.219 13.82 1 30.5 129 ALA A C 1
ATOM 994 O O . ALA A 1 129 ? -24.328 15.57 12.641 1 30.5 129 ALA A O 1
ATOM 995 N N . GLY A 1 130 ? -24.109 16.125 14.781 1 31.62 130 GLY A N 1
ATOM 996 C CA . GLY A 1 130 ? -23.641 17.5 14.953 1 31.62 130 GLY A CA 1
ATOM 997 C C . GLY A 1 130 ? -22.391 17.812 14.141 1 31.62 130 GLY A C 1
ATOM 998 O O . GLY A 1 130 ? -21.266 17.656 14.633 1 31.62 130 GLY A O 1
ATOM 999 N N . ILE A 1 131 ? -22.375 17.516 12.945 1 35.38 131 ILE A N 1
ATOM 1000 C CA . ILE A 1 131 ? -21.312 18.141 12.18 1 35.38 131 ILE A CA 1
ATOM 1001 C C . ILE A 1 131 ? -21.297 19.641 12.453 1 35.38 131 ILE A C 1
ATOM 1003 O O . ILE A 1 131 ? -22.266 20.344 12.156 1 35.38 131 ILE A O 1
ATOM 1007 N N . SER A 1 132 ? -20.719 20.094 13.492 1 33.06 132 SER A N 1
ATOM 1008 C CA . SER A 1 132 ? -20.578 21.547 13.656 1 33.06 132 SER A CA 1
ATOM 1009 C C . SER A 1 132 ? -20.203 22.219 12.344 1 33.06 132 SER A C 1
ATOM 1011 O O . SER A 1 132 ? -19.047 22.188 11.93 1 33.06 132 SER A O 1
ATOM 1013 N N . HIS A 1 133 ? -20.953 22.016 11.367 1 36.5 133 HIS A N 1
ATOM 1014 C CA . HIS A 1 133 ? -20.828 22.828 10.172 1 36.5 133 HIS A CA 1
ATOM 1015 C C . HIS A 1 133 ? -20.891 24.312 10.516 1 36.5 133 HIS A C 1
ATOM 1017 O O . HIS A 1 133 ? -21.766 24.75 11.258 1 36.5 133 HIS A O 1
ATOM 1023 N N . ILE A 1 134 ? -19.734 25.047 10.688 1 35.72 134 ILE A N 1
ATOM 1024 C CA . ILE A 1 134 ? -19.906 26.5 10.695 1 35.72 134 ILE A CA 1
ATOM 1025 C C . ILE A 1 134 ? -20.938 26.906 9.641 1 35.72 134 ILE A C 1
ATOM 1027 O O . ILE A 1 134 ? -20.828 26.484 8.484 1 35.72 134 ILE A O 1
ATOM 1031 N N . PRO A 1 135 ? -21.969 27.5 9.914 1 39.72 135 PRO A N 1
ATOM 1032 C CA . PRO A 1 135 ? -22.969 28.203 9.109 1 39.72 135 PRO A CA 1
ATOM 1033 C C . PRO A 1 135 ? -22.375 29.188 8.117 1 39.72 135 PRO A C 1
ATOM 1035 O O . PRO A 1 135 ? -21.641 30.109 8.523 1 39.72 135 PRO A O 1
ATOM 1038 N N . GLY A 1 136 ? -21.75 28.672 6.766 1 39.41 136 GLY A N 1
ATOM 1039 C CA . GLY A 1 136 ? -21.391 29.406 5.555 1 39.41 136 GLY A CA 1
ATOM 1040 C C . GLY A 1 136 ? -20.531 28.578 4.613 1 39.41 136 GLY A C 1
ATOM 1041 O O . GLY A 1 136 ? -20.812 28.5 3.418 1 39.41 136 GLY A O 1
ATOM 1042 N N . THR A 1 137 ? -19.141 28.547 4.875 1 47.78 137 THR A N 1
ATOM 1043 C CA . THR A 1 137 ? -18.266 28.031 3.836 1 47.78 137 THR A CA 1
ATOM 1044 C C . THR A 1 137 ? -18.375 26.5 3.758 1 47.78 137 THR A C 1
ATOM 1046 O O . THR A 1 137 ? -18.328 25.828 4.785 1 47.78 137 THR A O 1
ATOM 1049 N N . ASN A 1 138 ? -19.156 25.891 2.904 1 57.91 138 ASN A N 1
ATOM 1050 C CA . ASN A 1 138 ? -19.25 24.516 2.434 1 57.91 138 ASN A CA 1
ATOM 1051 C C . ASN A 1 138 ? -17.859 23.875 2.305 1 57.91 138 ASN A C 1
ATOM 1053 O O . ASN A 1 138 ? -17.688 22.875 1.613 1 57.91 138 ASN A O 1
ATOM 1057 N N . ARG A 1 139 ? -16.922 24.547 2.979 1 76.94 139 ARG A N 1
ATOM 1058 C CA . ARG A 1 139 ? -15.562 24.062 2.781 1 76.94 139 ARG A CA 1
ATOM 1059 C C . ARG A 1 139 ? -15.219 22.984 3.801 1 76.94 139 ARG A C 1
ATOM 1061 O O . ARG A 1 139 ? -15.516 23.125 4.988 1 76.94 139 ARG A O 1
ATOM 1068 N N . PHE A 1 140 ? -14.758 21.875 3.344 1 81.88 140 PHE A N 1
ATOM 1069 C CA . PHE A 1 140 ? -14.164 20.859 4.207 1 81.88 140 PHE A CA 1
ATOM 1070 C C . PHE A 1 140 ? -12.797 21.312 4.719 1 81.88 140 PHE A C 1
ATOM 1072 O O . PHE A 1 140 ? -11.883 21.562 3.928 1 81.88 140 PHE A O 1
ATOM 1079 N N . GLY A 1 141 ? -12.758 21.578 6.059 1 85.81 141 GLY A N 1
ATOM 1080 C CA . GLY A 1 141 ? -11.516 22.031 6.652 1 85.81 141 GLY A CA 1
ATOM 1081 C C . GLY A 1 141 ? -11.516 23.516 6.969 1 85.81 141 GLY A C 1
ATOM 1082 O O . GLY A 1 141 ? -12.555 24.188 6.848 1 85.81 141 GLY A O 1
ATOM 1083 N N . HIS A 1 142 ? -10.438 24.078 7.395 1 88.5 142 HIS A N 1
ATOM 1084 C CA . HIS A 1 142 ? -10.266 25.469 7.82 1 88.5 142 HIS A CA 1
ATOM 1085 C C . HIS A 1 142 ? -9.055 26.109 7.148 1 88.5 142 HIS A C 1
ATOM 1087 O O . HIS A 1 142 ? -8.227 25.406 6.559 1 88.5 142 HIS A O 1
ATOM 1093 N N . LEU A 1 143 ? -9.117 27.359 7.109 1 88.06 143 LEU A N 1
ATOM 1094 C CA . LEU A 1 143 ? -7.938 28.094 6.68 1 88.06 143 LEU A CA 1
ATOM 1095 C C . LEU A 1 143 ? -7.125 28.562 7.883 1 88.06 143 LEU A C 1
ATOM 1097 O O . LEU A 1 143 ? -7.672 28.781 8.969 1 88.06 143 LEU A O 1
ATOM 1101 N N . TYR A 1 144 ? -5.887 28.688 7.676 1 90.25 144 TYR A N 1
ATOM 1102 C CA . TYR A 1 144 ? -5.012 29.016 8.805 1 90.25 144 TYR A CA 1
ATOM 1103 C C . TYR A 1 144 ? -4.109 30.188 8.477 1 90.25 144 TYR A C 1
ATOM 1105 O O . TYR A 1 144 ? -3.67 30.344 7.336 1 90.25 144 TYR A O 1
ATOM 1113 N N . ASP A 1 145 ? -3.945 30.969 9.531 1 83.88 145 ASP A N 1
ATOM 1114 C CA . ASP A 1 145 ? -2.971 32.062 9.5 1 83.88 145 ASP A CA 1
ATOM 1115 C C . ASP A 1 145 ? -1.619 31.594 10.039 1 83.88 145 ASP A C 1
ATOM 1117 O O . ASP A 1 145 ? -1.492 31.297 11.227 1 83.88 145 ASP A O 1
ATOM 1121 N N . VAL A 1 146 ? -0.603 31.656 9.188 1 86.69 146 VAL A N 1
ATOM 1122 C CA . VAL A 1 146 ? 0.685 31.078 9.562 1 86.69 146 VAL A CA 1
ATOM 1123 C C . VAL A 1 146 ? 1.434 32.031 10.484 1 86.69 146 VAL A C 1
ATOM 1125 O O . VAL A 1 146 ? 2.424 31.641 11.117 1 86.69 146 VAL A O 1
ATOM 1128 N N . SER A 1 147 ? 0.895 33.219 10.688 1 84.62 147 SER A N 1
ATOM 1129 C CA . SER A 1 147 ? 1.585 34.25 11.492 1 84.62 147 SER A CA 1
ATOM 1130 C C . SER A 1 147 ? 1.147 34.188 12.953 1 84.62 147 SER A C 1
ATOM 1132 O O . SER A 1 147 ? 1.747 34.812 13.812 1 84.62 147 SER A O 1
ATOM 1134 N N . THR A 1 148 ? 0.148 33.438 13.25 1 86.81 148 THR A N 1
ATOM 1135 C CA . THR A 1 148 ? -0.343 33.344 14.617 1 86.81 148 THR A CA 1
ATOM 1136 C C . THR A 1 148 ? -0.349 31.891 15.078 1 86.81 148 THR A C 1
ATOM 1138 O O . THR A 1 148 ? -0.583 30.984 14.273 1 86.81 148 THR A O 1
ATOM 1141 N N . TYR A 1 149 ? -0.089 31.75 16.453 1 90.12 149 TYR A N 1
ATOM 1142 C CA . TYR A 1 149 ? -0.053 30.406 17 1 90.12 149 TYR A CA 1
ATOM 1143 C C . TYR A 1 149 ? -1.033 30.266 18.156 1 90.12 149 TYR A C 1
ATOM 1145 O O . TYR A 1 149 ? -1.291 31.234 18.891 1 90.12 149 TYR A O 1
ATOM 1153 N N . ARG A 1 150 ? -1.505 29.078 18.281 1 91.44 150 ARG A N 1
ATOM 1154 C CA . ARG A 1 150 ? -2.303 28.734 19.453 1 91.44 150 ARG A CA 1
ATOM 1155 C C . ARG A 1 150 ? -1.434 28.656 20.703 1 91.44 150 ARG A C 1
ATOM 1157 O O . ARG A 1 150 ? -0.284 28.219 20.641 1 91.44 150 ARG A O 1
ATOM 1164 N N . LYS A 1 151 ? -2.092 29.125 21.797 1 92.31 151 LYS A N 1
ATOM 1165 C CA . LYS A 1 151 ? -1.382 28.938 23.062 1 92.31 151 LYS A CA 1
ATOM 1166 C C . LYS A 1 151 ? -1.34 27.469 23.453 1 92.31 151 LYS A C 1
ATOM 1168 O O . LYS A 1 151 ? -2.383 26.812 23.594 1 92.31 151 LYS A O 1
ATOM 1173 N N . PHE A 1 152 ? -0.187 27.016 23.703 1 93.75 152 PHE A N 1
ATOM 1174 C CA . PHE A 1 152 ? 0.004 25.594 23.984 1 93.75 152 PHE A CA 1
ATOM 1175 C C . PHE A 1 152 ? -0.766 25.188 25.219 1 93.75 152 PHE A C 1
ATOM 1177 O O . PHE A 1 152 ? -1.271 24.062 25.312 1 93.75 152 PHE A O 1
ATOM 1184 N N . GLU A 1 153 ? -0.877 26.047 26.188 1 93.75 153 GLU A N 1
ATOM 1185 C CA . GLU A 1 153 ? -1.574 25.766 27.438 1 93.75 153 GLU A CA 1
ATOM 1186 C C . GLU A 1 153 ? -3.025 25.375 27.188 1 93.75 153 GLU A C 1
ATOM 1188 O O . GLU A 1 153 ? -3.598 24.578 27.938 1 93.75 153 GLU A O 1
ATOM 1193 N N . ASN A 1 154 ? -3.543 25.906 26.094 1 93 154 ASN A N 1
ATOM 1194 C CA . ASN A 1 154 ? -4.949 25.672 25.781 1 93 154 ASN A CA 1
ATOM 1195 C C . ASN A 1 154 ? -5.145 24.344 25.047 1 93 154 ASN A C 1
ATOM 1197 O O . ASN A 1 154 ? -6.27 23.844 24.953 1 93 154 ASN A O 1
ATOM 1201 N N . ILE A 1 155 ? -4.055 23.781 24.562 1 94.19 155 ILE A N 1
ATOM 1202 C CA . ILE A 1 155 ? -4.227 22.609 23.719 1 94.19 155 ILE A CA 1
ATOM 1203 C C . ILE A 1 155 ? -3.424 21.438 24.297 1 94.19 155 ILE A C 1
ATOM 1205 O O . ILE A 1 155 ? -3.457 20.328 23.766 1 94.19 155 ILE A O 1
ATOM 1209 N N . SER A 1 156 ? -2.748 21.562 25.359 1 94 156 SER A N 1
ATOM 1210 C CA . SER A 1 156 ? -1.821 20.578 25.922 1 94 156 SER A CA 1
ATOM 1211 C C . SER A 1 156 ? -2.539 19.297 26.281 1 94 156 SER A C 1
ATOM 1213 O O . SER A 1 156 ? -1.937 18.219 26.281 1 94 156 SER A O 1
ATOM 1215 N N . ASN A 1 157 ? -3.82 19.375 26.531 1 92.75 157 ASN A N 1
ATOM 1216 C CA . ASN A 1 157 ? -4.586 18.188 26.922 1 92.75 157 ASN A CA 1
ATOM 1217 C C . ASN A 1 157 ? -4.91 17.312 25.719 1 92.75 157 ASN A C 1
ATOM 1219 O O . ASN A 1 157 ? -5.254 16.141 25.875 1 92.75 157 ASN A O 1
ATOM 1223 N N . CYS A 1 158 ? -4.812 17.859 24.562 1 93.19 158 CYS A N 1
ATOM 1224 C CA . CYS A 1 158 ? -5.199 17.125 23.359 1 93.19 158 CYS A CA 1
ATOM 1225 C C . CYS A 1 158 ? -3.977 16.75 22.531 1 93.19 158 CYS A C 1
ATOM 1227 O O . CYS A 1 158 ? -4.102 16.109 21.484 1 93.19 158 CYS A O 1
ATOM 1229 N N . VAL A 1 159 ? -2.801 17.188 22.969 1 95 159 VAL A N 1
ATOM 1230 C CA . VAL A 1 159 ? -1.59 16.953 22.203 1 95 159 VAL A CA 1
ATOM 1231 C C . VAL A 1 159 ? -0.605 16.109 23.016 1 95 159 VAL A C 1
ATOM 1233 O O . VAL A 1 159 ? -0.179 16.531 24.094 1 95 159 VAL A O 1
ATOM 1236 N N . THR A 1 160 ? -0.351 14.93 22.547 1 94.69 160 THR A N 1
ATOM 1237 C CA . THR A 1 160 ? 0.706 14.094 23.109 1 94.69 160 THR A CA 1
ATOM 1238 C C . THR A 1 160 ? 1.976 14.195 22.266 1 94.69 160 THR A C 1
ATOM 1240 O O . THR A 1 160 ? 1.927 14.062 21.047 1 94.69 160 THR A O 1
ATOM 1243 N N . ILE A 1 161 ? 3.104 14.453 22.953 1 97.06 161 ILE A N 1
ATOM 1244 C CA . ILE A 1 161 ? 4.352 14.703 22.25 1 97.06 161 ILE A CA 1
ATOM 1245 C C . ILE A 1 161 ? 5.371 13.617 22.594 1 97.06 161 ILE A C 1
ATOM 1247 O O . ILE A 1 161 ? 5.562 13.297 23.766 1 97.06 161 ILE A O 1
ATOM 1251 N N . ILE A 1 162 ? 5.941 13.039 21.594 1 96.62 162 ILE A N 1
ATOM 1252 C CA . ILE A 1 162 ? 7.082 12.141 21.75 1 96.62 162 ILE A CA 1
ATOM 1253 C C . ILE A 1 162 ? 8.273 12.672 20.953 1 96.62 162 ILE A C 1
ATOM 1255 O O . ILE A 1 162 ? 8.383 12.414 19.766 1 96.62 162 ILE A O 1
ATOM 1259 N N . ASP A 1 163 ? 9.156 13.375 21.609 1 97 163 ASP A N 1
ATOM 1260 C CA . ASP A 1 163 ? 10.359 13.961 21.031 1 97 163 ASP A CA 1
ATOM 1261 C C . ASP A 1 163 ? 11.609 13.227 21.5 1 97 163 ASP A C 1
ATOM 1263 O O . ASP A 1 163 ? 11.781 12.977 22.688 1 97 163 ASP A O 1
ATOM 1267 N N . PRO A 1 164 ? 12.438 12.859 20.578 1 95.56 164 PRO A N 1
ATOM 1268 C CA . PRO A 1 164 ? 13.656 12.172 21 1 95.56 164 PRO A CA 1
ATOM 1269 C C . PRO A 1 164 ? 14.445 12.953 22.047 1 95.56 164 PRO A C 1
ATOM 1271 O O . PRO A 1 164 ? 15.156 12.359 22.859 1 95.56 164 PRO A O 1
ATOM 1274 N N . GLU A 1 165 ? 14.375 14.234 22.031 1 94.5 165 GLU A N 1
ATOM 1275 C CA . GLU A 1 165 ? 15.086 15.07 23 1 94.5 165 GLU A CA 1
ATOM 1276 C C . GLU A 1 165 ? 14.633 14.766 24.422 1 94.5 165 GLU A C 1
ATOM 1278 O O . GLU A 1 165 ? 15.367 15.008 25.375 1 94.5 165 GLU A O 1
ATOM 1283 N N . ASP A 1 166 ? 13.422 14.289 24.562 1 95.19 166 ASP A N 1
ATOM 1284 C CA . ASP A 1 166 ? 12.875 13.984 25.875 1 95.19 166 ASP A CA 1
ATOM 1285 C C . ASP A 1 166 ? 13.18 12.547 26.281 1 95.19 166 ASP A C 1
ATOM 1287 O O . ASP A 1 166 ? 12.727 12.078 27.328 1 95.19 166 ASP A O 1
ATOM 1291 N N . SER A 1 167 ? 13.812 11.797 25.453 1 93.88 167 SER A N 1
ATOM 1292 C CA . SER A 1 167 ? 14.125 10.391 25.719 1 93.88 167 SER A CA 1
ATOM 1293 C C . SER A 1 167 ? 15.57 10.219 26.156 1 93.88 167 SER A C 1
ATOM 1295 O O . SER A 1 167 ? 16.453 10.977 25.734 1 93.88 167 SER A O 1
ATOM 1297 N N . SER A 1 168 ? 15.852 9.227 26.859 1 93.19 168 SER A N 1
ATOM 1298 C CA . SER A 1 168 ? 17.188 8.977 27.391 1 93.19 168 SER A CA 1
ATOM 1299 C C . SER A 1 168 ? 18.078 8.312 26.344 1 93.19 168 SER A C 1
ATOM 1301 O O . SER A 1 168 ? 19.312 8.383 26.438 1 93.19 168 SER A O 1
ATOM 1303 N N . SER A 1 169 ? 17.547 7.594 25.469 1 92.44 169 SER A N 1
ATOM 1304 C CA . SER A 1 169 ? 18.266 6.887 24.422 1 92.44 169 SER A CA 1
ATOM 1305 C C . SER A 1 169 ? 17.375 6.648 23.203 1 92.44 169 SER A C 1
ATOM 1307 O O . SER A 1 169 ? 16.172 6.906 23.25 1 92.44 169 SER A O 1
ATOM 1309 N N . LYS A 1 170 ? 18.031 6.242 22.188 1 89.88 170 LYS A N 1
ATOM 1310 C CA . LYS A 1 170 ? 17.266 5.871 21 1 89.88 170 LYS A CA 1
ATOM 1311 C C . LYS A 1 170 ? 16.281 4.746 21.297 1 89.88 170 LYS A C 1
ATOM 1313 O O . LYS A 1 170 ? 15.156 4.75 20.797 1 89.88 170 LYS A O 1
ATOM 1318 N N . GLU A 1 171 ? 16.719 3.85 22.062 1 90.75 171 GLU A N 1
ATOM 1319 C CA . GLU A 1 171 ? 15.859 2.736 22.453 1 90.75 171 GLU A CA 1
ATOM 1320 C C . GLU A 1 171 ? 14.664 3.223 23.266 1 90.75 171 GLU A C 1
ATOM 1322 O O . GLU A 1 171 ? 13.547 2.734 23.094 1 90.75 171 GLU A O 1
ATOM 1327 N N . ASP A 1 172 ? 15 4.125 24.094 1 94.38 172 ASP A N 1
ATOM 1328 C CA . ASP A 1 172 ? 13.93 4.715 24.891 1 94.38 172 ASP A CA 1
ATOM 1329 C C . ASP A 1 172 ? 12.914 5.426 24 1 94.38 172 ASP A C 1
ATOM 1331 O O . ASP A 1 172 ? 11.703 5.293 24.203 1 94.38 172 ASP A O 1
ATOM 1335 N N . PHE A 1 173 ? 13.406 6.16 23.125 1 94.56 173 PHE A N 1
ATOM 1336 C CA . PHE A 1 173 ? 12.547 6.832 22.156 1 94.56 173 PHE A CA 1
ATOM 1337 C C . PHE A 1 173 ? 11.656 5.828 21.438 1 94.56 173 PHE A C 1
ATOM 1339 O O . PHE A 1 173 ? 10.445 6.016 21.344 1 94.56 173 PHE A O 1
ATOM 1346 N N . HIS A 1 174 ? 12.266 4.719 20.984 1 91.31 174 HIS A N 1
ATOM 1347 C CA . HIS A 1 174 ? 11.531 3.668 20.281 1 91.31 174 HIS A CA 1
ATOM 1348 C C . HIS A 1 174 ? 10.477 3.039 21.188 1 91.31 174 HIS A C 1
ATOM 1350 O O . HIS A 1 174 ? 9.352 2.775 20.734 1 91.31 174 HIS A O 1
ATOM 1356 N N . ASP A 1 175 ? 10.812 2.816 22.328 1 92.81 175 ASP A N 1
ATOM 1357 C CA . ASP A 1 175 ? 9.891 2.217 23.281 1 92.81 175 ASP A CA 1
ATOM 1358 C C . ASP A 1 175 ? 8.688 3.131 23.531 1 92.81 175 ASP A C 1
ATOM 1360 O O . ASP A 1 175 ? 7.559 2.66 23.656 1 92.81 175 ASP A O 1
ATOM 1364 N N . ARG A 1 176 ? 8.938 4.363 23.672 1 94.19 176 ARG A N 1
ATOM 1365 C CA . ARG A 1 176 ? 7.867 5.332 23.891 1 94.19 176 ARG A CA 1
ATOM 1366 C C . ARG A 1 176 ? 6.898 5.355 22.703 1 94.19 176 ARG A C 1
ATOM 1368 O O . ARG A 1 176 ? 5.684 5.457 22.891 1 94.19 176 ARG A O 1
ATOM 1375 N N . ILE A 1 177 ? 7.43 5.289 21.5 1 92.38 177 ILE A N 1
ATOM 1376 C CA . ILE A 1 177 ? 6.59 5.215 20.312 1 92.38 177 ILE A CA 1
ATOM 1377 C C . ILE A 1 177 ? 5.695 3.98 20.391 1 92.38 177 ILE A C 1
ATOM 1379 O O . ILE A 1 177 ? 4.473 4.082 20.25 1 92.38 177 ILE A O 1
ATOM 1383 N N . ASN A 1 178 ? 6.348 2.879 20.672 1 88.94 178 ASN A N 1
ATOM 1384 C CA . ASN A 1 178 ? 5.621 1.614 20.703 1 88.94 178 ASN A CA 1
ATOM 1385 C C . ASN A 1 178 ? 4.531 1.626 21.781 1 88.94 178 ASN A C 1
ATOM 1387 O O . ASN A 1 178 ? 3.418 1.152 21.547 1 88.94 178 ASN A O 1
ATOM 1391 N N . GLN A 1 179 ? 4.863 2.111 22.875 1 91.12 179 GLN A N 1
ATOM 1392 C CA . GLN A 1 179 ? 3.902 2.189 23.969 1 91.12 179 GLN A CA 1
ATOM 1393 C C . GLN A 1 179 ? 2.729 3.098 23.609 1 91.12 179 GLN A C 1
ATOM 1395 O O . GLN A 1 179 ? 1.578 2.785 23.906 1 91.12 179 GLN A O 1
ATOM 1400 N N . SER A 1 180 ? 3.004 4.191 23.016 1 90 180 SER A N 1
ATOM 1401 C CA . SER A 1 180 ? 1.953 5.125 22.625 1 90 180 SER A CA 1
ATOM 1402 C C . SER A 1 180 ? 1.028 4.516 21.578 1 90 180 SER A C 1
ATOM 1404 O O . SER A 1 180 ? -0.19 4.688 21.641 1 90 180 SER A O 1
ATOM 1406 N N . LEU A 1 181 ? 1.562 3.838 20.578 1 86.12 181 LEU A N 1
ATOM 1407 C CA . LEU A 1 181 ? 0.758 3.195 19.547 1 86.12 181 LEU A CA 1
ATOM 1408 C C . LEU A 1 181 ? -0.125 2.105 20.156 1 86.12 181 LEU A C 1
ATOM 1410 O O . LEU A 1 181 ? -1.276 1.938 19.734 1 86.12 181 LEU A O 1
ATOM 1414 N N . LYS A 1 182 ? 0.439 1.412 21.078 1 83.19 182 LYS A N 1
ATOM 1415 C CA . LYS A 1 182 ? -0.343 0.385 21.75 1 83.19 182 LYS A CA 1
ATOM 1416 C C . LYS A 1 182 ? -1.507 1.003 22.531 1 83.19 182 LYS A C 1
ATOM 1418 O O . LYS A 1 182 ? -2.623 0.478 22.5 1 83.19 182 LYS A O 1
ATOM 1423 N N . ARG A 1 183 ? -1.229 2.043 23.188 1 83.75 183 ARG A N 1
ATOM 1424 C CA . ARG A 1 183 ? -2.266 2.75 23.938 1 83.75 183 ARG A CA 1
ATOM 1425 C C . ARG A 1 183 ? -3.379 3.229 23.016 1 83.75 183 ARG A C 1
ATOM 1427 O O . ARG A 1 183 ? -4.559 3.145 23.359 1 83.75 183 ARG A O 1
ATOM 1434 N N . LEU A 1 184 ? -2.994 3.742 21.875 1 83 184 LEU A N 1
ATOM 1435 C CA . LEU A 1 184 ? -3.967 4.242 20.922 1 83 184 LEU A CA 1
ATOM 1436 C C . LEU A 1 184 ? -4.852 3.113 20.406 1 83 184 LEU A C 1
ATOM 1438 O O . LEU A 1 184 ? -6.039 3.318 20.141 1 83 184 LEU A O 1
ATOM 1442 N N . LYS A 1 185 ? -4.27 1.989 20.219 1 76.56 185 LYS A N 1
ATOM 1443 C CA . LYS A 1 185 ? -5.012 0.825 19.75 1 76.56 185 LYS A CA 1
ATOM 1444 C C . LYS A 1 185 ? -6.137 0.461 20.719 1 76.56 185 LYS A C 1
ATOM 1446 O O . LYS A 1 185 ? -7.211 0.03 20.297 1 76.56 185 LYS A O 1
ATOM 1451 N N . ASP A 1 186 ? -5.895 0.722 21.938 1 75.12 186 ASP A N 1
ATOM 1452 C CA . ASP A 1 186 ? -6.848 0.328 22.969 1 75.12 186 ASP A CA 1
ATOM 1453 C C . ASP A 1 186 ? -7.781 1.482 23.328 1 75.12 186 ASP A C 1
ATOM 1455 O O . ASP A 1 186 ? -8.742 1.301 24.062 1 75.12 186 ASP A O 1
ATOM 1459 N N . ASP A 1 187 ? -7.48 2.623 22.75 1 74.19 187 ASP A N 1
ATOM 1460 C CA . ASP A 1 187 ? -8.258 3.816 23.094 1 74.19 187 ASP A CA 1
ATOM 1461 C C . ASP A 1 187 ? -9.523 3.904 22.234 1 74.19 187 ASP A C 1
ATOM 1463 O O . ASP A 1 187 ? -9.453 3.896 21 1 74.19 187 ASP A O 1
ATOM 1467 N N . SER A 1 188 ? -10.609 3.904 22.828 1 69.25 188 SER A N 1
ATOM 1468 C CA . SER A 1 188 ? -11.883 4.02 22.125 1 69.25 188 SER A CA 1
ATOM 1469 C C . SER A 1 188 ? -12.516 5.395 22.344 1 69.25 188 SER A C 1
ATOM 1471 O O . SER A 1 188 ? -13.664 5.621 21.953 1 69.25 188 SER A O 1
ATOM 1473 N N . SER A 1 189 ? -11.773 6.27 22.969 1 66 189 SER A N 1
ATOM 1474 C CA . SER A 1 189 ? -12.367 7.508 23.469 1 66 189 SER A CA 1
ATOM 1475 C C . SER A 1 189 ? -12.508 8.539 22.344 1 66 189 SER A C 1
ATOM 1477 O O . SER A 1 189 ? -13.328 9.453 22.438 1 66 189 SER A O 1
ATOM 1479 N N . GLY A 1 190 ? -11.648 8.398 21.344 1 73.56 190 GLY A N 1
ATOM 1480 C CA . GLY A 1 190 ? -11.766 9.469 20.375 1 73.56 190 GLY A CA 1
ATOM 1481 C C . GLY A 1 190 ? -10.945 9.227 19.109 1 73.56 190 GLY A C 1
ATOM 1482 O O . GLY A 1 190 ? -10.273 8.195 19 1 73.56 190 GLY A O 1
ATOM 1483 N N . ALA A 1 191 ? -11.133 10.25 18.203 1 81.75 191 ALA A N 1
ATOM 1484 C CA . ALA A 1 191 ? -10.391 10.227 16.953 1 81.75 191 ALA A CA 1
ATOM 1485 C C . ALA A 1 191 ? -8.969 10.75 17.141 1 81.75 191 ALA A C 1
ATOM 1487 O O . ALA A 1 191 ? -8.75 11.703 17.891 1 81.75 191 ALA A O 1
ATOM 1488 N N . TRP A 1 192 ? -8.008 10.102 16.531 1 87.38 192 TRP A N 1
ATOM 1489 C CA . TRP A 1 192 ? -6.613 10.484 16.672 1 87.38 192 TRP A CA 1
ATOM 1490 C C . TRP A 1 192 ? -5.996 10.828 15.328 1 87.38 192 TRP A C 1
ATOM 1492 O O . TRP A 1 192 ? -6.289 10.172 14.32 1 87.38 192 TRP A O 1
ATOM 1502 N N . ARG A 1 193 ? -5.184 11.82 15.359 1 90.44 193 ARG A N 1
ATOM 1503 C CA . ARG A 1 193 ? -4.227 12.102 14.297 1 90.44 193 ARG A CA 1
ATOM 1504 C C . ARG A 1 193 ? -2.799 11.828 14.75 1 90.44 193 ARG A C 1
ATOM 1506 O O . ARG A 1 193 ? -2.363 12.336 15.781 1 90.44 193 ARG A O 1
ATOM 1513 N N . VAL A 1 194 ? -2.188 11.008 14.031 1 91.88 194 VAL A N 1
ATOM 1514 C CA . VAL A 1 194 ? -0.798 10.688 14.344 1 91.88 194 VAL A CA 1
ATOM 1515 C C . VAL A 1 194 ? 0.122 11.32 13.297 1 91.88 194 VAL A C 1
ATOM 1517 O O . VAL A 1 194 ? -0.05 11.109 12.102 1 91.88 194 VAL A O 1
ATOM 1520 N N . CYS A 1 195 ? 1.044 12.109 13.766 1 93.81 195 CYS A N 1
ATOM 1521 C CA . CYS A 1 195 ? 1.967 12.797 12.875 1 93.81 195 CYS A CA 1
ATOM 1522 C C . CYS A 1 195 ? 3.412 12.453 13.211 1 93.81 195 CYS A C 1
ATOM 1524 O O . CYS A 1 195 ? 3.869 12.695 14.328 1 93.81 195 CYS A O 1
ATOM 1526 N N . PHE A 1 196 ? 4.156 11.859 12.281 1 93.12 196 PHE A N 1
ATOM 1527 C CA . PHE A 1 196 ? 5.574 11.562 12.422 1 93.12 196 PHE A CA 1
ATOM 1528 C C . PHE A 1 196 ? 6.422 12.609 11.703 1 93.12 196 PHE A C 1
ATOM 1530 O O . PHE A 1 196 ? 6.305 12.781 10.492 1 93.12 196 PHE A O 1
ATOM 1537 N N . LEU A 1 197 ? 7.215 13.25 12.469 1 92.88 197 LEU A N 1
ATOM 1538 C CA . LEU A 1 197 ? 8.148 14.219 11.898 1 92.88 197 LEU A CA 1
ATOM 1539 C C . LEU A 1 197 ? 9.484 13.555 11.578 1 92.88 197 LEU A C 1
ATOM 1541 O O . LEU A 1 197 ? 9.945 12.68 12.32 1 92.88 197 LEU A O 1
ATOM 1545 N N . ASP A 1 198 ? 10.055 13.93 10.469 1 87.94 198 ASP A N 1
ATOM 1546 C CA . ASP A 1 198 ? 11.367 13.453 10.055 1 87.94 198 ASP A CA 1
ATOM 1547 C C . ASP A 1 198 ? 11.438 11.922 10.086 1 87.94 198 ASP A C 1
ATOM 1549 O O . ASP A 1 198 ? 12.375 11.352 10.648 1 87.94 198 ASP A O 1
ATOM 1553 N N . PHE A 1 199 ? 10.438 11.328 9.656 1 89.25 199 PHE A N 1
ATOM 1554 C CA . PHE A 1 199 ? 10.344 9.875 9.68 1 89.25 199 PHE A CA 1
ATOM 1555 C C . PHE A 1 199 ? 11.5 9.25 8.906 1 89.25 199 PHE A C 1
ATOM 1557 O O . PHE A 1 199 ? 11.773 9.633 7.766 1 89.25 199 PHE A O 1
ATOM 1564 N N . GLY A 1 200 ? 12.133 8.289 9.531 1 81.94 200 GLY A N 1
ATOM 1565 C CA . GLY A 1 200 ? 13.266 7.621 8.914 1 81.94 200 GLY A CA 1
ATOM 1566 C C . GLY A 1 200 ? 14.586 8.297 9.219 1 81.94 200 GLY A C 1
ATOM 1567 O O . GLY A 1 200 ? 15.648 7.832 8.789 1 81.94 200 GLY A O 1
ATOM 1568 N N . GLY A 1 201 ? 14.516 9.375 9.914 1 83.25 201 GLY A N 1
ATOM 1569 C CA . GLY A 1 201 ? 15.734 10.047 10.336 1 83.25 201 GLY A CA 1
ATOM 1570 C C . GLY A 1 201 ? 16.547 9.227 11.32 1 83.25 201 GLY A C 1
ATOM 1571 O O . GLY A 1 201 ? 16.234 8.07 11.594 1 83.25 201 GLY A O 1
ATOM 1572 N N . MET A 1 202 ? 17.562 9.828 11.867 1 81.38 202 MET A N 1
ATOM 1573 C CA . MET A 1 202 ? 18.562 9.148 12.688 1 81.38 202 MET A CA 1
ATOM 1574 C C . MET A 1 202 ? 17.953 8.656 13.992 1 81.38 202 MET A C 1
ATOM 1576 O O . MET A 1 202 ? 18.438 7.688 14.578 1 81.38 202 MET A O 1
ATOM 1580 N N . CYS A 1 203 ? 16.875 9.273 14.383 1 85.75 203 CYS A N 1
ATOM 1581 C CA . CYS A 1 203 ? 16.312 8.922 15.68 1 85.75 203 CYS A CA 1
ATOM 1582 C C . CYS A 1 203 ? 15.367 7.727 15.562 1 85.75 203 CYS A C 1
ATOM 1584 O O . CYS A 1 203 ? 14.969 7.137 16.578 1 85.75 203 CYS A O 1
ATOM 1586 N N . TYR A 1 204 ? 15.008 7.367 14.391 1 85.75 204 TYR A N 1
ATOM 1587 C CA . TYR A 1 204 ? 14.102 6.242 14.18 1 85.75 204 TYR A CA 1
ATOM 1588 C C . TYR A 1 204 ? 14.883 4.949 13.984 1 85.75 204 TYR A C 1
ATOM 1590 O O . TYR A 1 204 ? 16.094 4.973 13.758 1 85.75 204 TYR A O 1
ATOM 1598 N N . PRO A 1 205 ? 14.086 3.842 14.172 1 75.5 205 PRO A N 1
ATOM 1599 C CA . PRO A 1 205 ? 14.766 2.562 13.961 1 75.5 205 PRO A CA 1
ATOM 1600 C C . PRO A 1 205 ? 15.258 2.389 12.523 1 75.5 205 PRO A C 1
ATOM 1602 O O . PRO A 1 205 ? 14.781 3.076 11.617 1 75.5 205 PRO A O 1
ATOM 1605 N N . MET A 1 206 ? 16.156 1.517 12.375 1 68.81 206 MET A N 1
ATOM 1606 C CA . MET A 1 206 ? 16.703 1.208 11.055 1 68.81 206 MET A CA 1
ATOM 1607 C C . MET A 1 206 ? 15.648 0.569 10.156 1 68.81 206 MET A C 1
ATOM 1609 O O . MET A 1 206 ? 14.555 0.237 10.617 1 68.81 206 MET A O 1
ATOM 1613 N N . ALA A 1 207 ? 15.953 0.334 8.906 1 61.56 207 ALA A N 1
ATOM 1614 C CA . ALA A 1 207 ? 15.062 0.028 7.785 1 61.56 207 ALA A CA 1
ATOM 1615 C C . ALA A 1 207 ? 14.078 -1.077 8.156 1 61.56 207 ALA A C 1
ATOM 1617 O O . ALA A 1 207 ? 12.859 -0.884 8.078 1 61.56 207 ALA A O 1
ATOM 1618 N N . SER A 1 208 ? 14.594 -2.277 8.656 1 62.12 208 SER A N 1
ATOM 1619 C CA . SER A 1 208 ? 13.703 -3.404 8.922 1 62.12 208 SER A CA 1
ATOM 1620 C C . SER A 1 208 ? 12.672 -3.053 9.992 1 62.12 208 SER A C 1
ATOM 1622 O O . SER A 1 208 ? 11.508 -3.426 9.875 1 62.12 208 SER A O 1
ATOM 1624 N N . LYS A 1 209 ? 13.102 -2.287 10.883 1 72.62 209 LYS A N 1
ATOM 1625 C CA . LYS A 1 209 ? 12.188 -1.945 11.969 1 72.62 209 LYS A CA 1
ATOM 1626 C C . LYS A 1 209 ? 11.266 -0.798 11.578 1 72.62 209 LYS A C 1
ATOM 1628 O O . LYS A 1 209 ? 10.188 -0.638 12.156 1 72.62 209 LYS A O 1
ATOM 1633 N N . LEU A 1 210 ? 11.695 -0.099 10.531 1 75.88 210 LEU A N 1
ATOM 1634 C CA . LEU A 1 210 ? 10.852 0.98 10.023 1 75.88 210 LEU A CA 1
ATOM 1635 C C . LEU A 1 210 ? 9.609 0.425 9.344 1 75.88 210 LEU A C 1
ATOM 1637 O O . LEU A 1 210 ? 8.508 0.958 9.516 1 75.88 210 LEU A O 1
ATOM 1641 N N . ALA A 1 211 ? 9.852 -0.585 8.633 1 75.62 211 ALA A N 1
ATOM 1642 C CA . ALA A 1 211 ? 8.727 -1.253 7.977 1 75.62 211 ALA A CA 1
ATOM 1643 C C . ALA A 1 211 ? 7.723 -1.77 9 1 75.62 211 ALA A C 1
ATOM 1645 O O . ALA A 1 211 ? 6.512 -1.64 8.812 1 75.62 211 ALA A O 1
ATOM 1646 N N . LYS A 1 212 ? 8.297 -2.326 10.016 1 78.5 212 LYS A N 1
ATOM 1647 C CA . LYS A 1 212 ? 7.426 -2.82 11.078 1 78.5 212 LYS A CA 1
ATOM 1648 C C . LYS A 1 212 ? 6.613 -1.684 11.695 1 78.5 212 LYS A C 1
ATOM 1650 O O . LYS A 1 212 ? 5.422 -1.845 11.977 1 78.5 212 LYS A O 1
ATOM 1655 N N . LEU A 1 213 ? 7.281 -0.631 11.914 1 82.25 213 LEU A N 1
ATOM 1656 C CA . LEU A 1 213 ? 6.602 0.531 12.477 1 82.25 213 LEU A CA 1
ATOM 1657 C C . LEU A 1 213 ? 5.484 1.004 11.547 1 82.25 213 LEU A C 1
ATOM 1659 O O . LEU A 1 213 ? 4.383 1.31 12.008 1 82.25 213 LEU A O 1
ATOM 1663 N N . LEU A 1 214 ? 5.793 1.007 10.305 1 79.81 214 LEU A N 1
ATOM 1664 C CA . LEU A 1 214 ? 4.801 1.409 9.312 1 79.81 214 LEU A CA 1
ATOM 1665 C C . LEU A 1 214 ? 3.607 0.462 9.32 1 79.81 214 LEU A C 1
ATOM 1667 O O . LEU A 1 214 ? 2.459 0.906 9.258 1 79.81 214 LEU A O 1
ATOM 1671 N N . LEU A 1 215 ? 3.926 -0.711 9.445 1 78 215 LEU A N 1
ATOM 1672 C CA . LEU A 1 215 ? 2.867 -1.715 9.477 1 78 215 LEU A CA 1
ATOM 1673 C C . LEU A 1 215 ? 2.035 -1.588 10.75 1 78 215 LEU A C 1
ATOM 1675 O O . LEU A 1 215 ? 0.817 -1.776 10.719 1 78 215 LEU A O 1
ATOM 1679 N N . ASP A 1 216 ? 2.672 -1.316 11.805 1 78.56 216 ASP A N 1
ATOM 1680 C CA . ASP A 1 216 ? 1.953 -1.104 13.055 1 78.56 216 ASP A CA 1
ATOM 1681 C C . ASP A 1 216 ? 0.992 0.077 12.945 1 78.56 216 ASP A C 1
ATOM 1683 O O . ASP A 1 216 ? -0.132 0.019 13.445 1 78.56 216 ASP A O 1
ATOM 1687 N N . VAL A 1 217 ? 1.448 1.001 12.297 1 78.62 217 VAL A N 1
ATOM 1688 C CA . VAL A 1 217 ? 0.627 2.189 12.094 1 78.62 217 VAL A CA 1
ATOM 1689 C C . VAL A 1 217 ? -0.562 1.847 11.195 1 78.62 217 VAL A C 1
ATOM 1691 O O . VAL A 1 217 ? -1.683 2.297 11.445 1 78.62 217 VAL A O 1
ATOM 1694 N N . ARG A 1 218 ? -0.321 1.095 10.258 1 78.25 218 ARG A N 1
ATOM 1695 C CA . ARG A 1 218 ? -1.383 0.684 9.344 1 78.25 218 ARG A CA 1
ATOM 1696 C C . ARG A 1 218 ? -2.406 -0.195 10.055 1 78.25 218 ARG A C 1
ATOM 1698 O O . ARG A 1 218 ? -3.607 -0.091 9.805 1 78.25 218 ARG A O 1
ATOM 1705 N N . LEU A 1 219 ? -1.872 -1.026 10.875 1 73.06 219 LEU A N 1
ATOM 1706 C CA . LEU A 1 219 ? -2.756 -1.906 11.633 1 73.06 219 LEU A CA 1
ATOM 1707 C C . LEU A 1 219 ? -3.643 -1.104 12.578 1 73.06 219 LEU A C 1
ATOM 1709 O O . LEU A 1 219 ? -4.824 -1.413 12.734 1 73.06 219 LEU A O 1
ATOM 1713 N N . LEU A 1 220 ? -3.037 -0.182 13.133 1 72 220 LEU A N 1
ATOM 1714 C CA . LEU A 1 220 ? -3.787 0.711 14.008 1 72 220 LEU A CA 1
ATOM 1715 C C . LEU A 1 220 ? -4.914 1.399 13.242 1 72 220 LEU A C 1
ATOM 1717 O O . LEU A 1 220 ? -6.039 1.491 13.742 1 72 220 LEU A O 1
ATOM 1721 N N . SER A 1 221 ? -4.59 1.758 12.07 1 67.31 221 SER A N 1
ATOM 1722 C CA . SER A 1 221 ? -5.547 2.506 11.258 1 67.31 221 SER A CA 1
ATOM 1723 C C . SER A 1 221 ? -6.672 1.605 10.766 1 67.31 221 SER A C 1
ATOM 1725 O O . SER A 1 221 ? -7.797 2.066 10.562 1 67.31 221 SER A O 1
ATOM 1727 N N . ALA A 1 222 ? -6.324 0.332 10.617 1 64.06 222 ALA A N 1
ATOM 1728 C CA . ALA A 1 222 ? -7.309 -0.616 10.102 1 64.06 222 ALA A CA 1
ATOM 1729 C C . ALA A 1 222 ? -8.258 -1.078 11.203 1 64.06 222 ALA A C 1
ATOM 1731 O O . ALA A 1 222 ? -9.375 -1.526 10.922 1 64.06 222 ALA A O 1
ATOM 1732 N N . SER A 1 223 ? -7.762 -1.228 12.445 1 59.41 223 SER A N 1
ATOM 1733 C CA . SER A 1 223 ? -8.531 -1.805 13.547 1 59.41 223 SER A CA 1
ATOM 1734 C C . SER A 1 223 ? -9.562 -0.817 14.078 1 59.41 223 SER A C 1
ATOM 1736 O O . SER A 1 223 ? -10.625 -1.22 14.547 1 59.41 223 SER A O 1
ATOM 1738 N N . LYS A 1 224 ? -9.148 0.302 14.336 1 53.06 224 LYS A N 1
ATOM 1739 C CA . LYS A 1 224 ? -10.039 1.174 15.102 1 53.06 224 LYS A CA 1
ATOM 1740 C C . LYS A 1 224 ? -10.891 2.035 14.172 1 53.06 224 LYS A C 1
ATOM 1742 O O . LYS A 1 224 ? -10.469 2.369 13.062 1 53.06 224 LYS A O 1
ATOM 1747 N N . SER A 1 225 ? -12.211 1.872 14.344 1 45.78 225 SER A N 1
ATOM 1748 C CA . SER A 1 225 ? -13.156 2.871 13.859 1 45.78 225 SER A CA 1
ATOM 1749 C C . SER A 1 225 ? -12.57 4.277 13.953 1 45.78 225 SER A C 1
ATOM 1751 O O . SER A 1 225 ? -13.211 5.25 13.547 1 45.78 225 SER A O 1
ATOM 1753 N N . LEU A 1 226 ? -11.625 4.312 14.75 1 49.44 226 LEU A N 1
ATOM 1754 C CA . LEU A 1 226 ? -11.203 5.68 15.031 1 49.44 226 LEU A CA 1
ATOM 1755 C C . LEU A 1 226 ? -10.32 6.219 13.914 1 49.44 226 LEU A C 1
ATOM 1757 O O . LEU A 1 226 ? -9.602 5.453 13.266 1 49.44 226 LEU A O 1
ATOM 1761 N N . ALA A 1 227 ? -10.805 7.32 13.492 1 53.38 227 ALA A N 1
ATOM 1762 C CA . ALA A 1 227 ? -10.133 8.125 12.477 1 53.38 227 ALA A CA 1
ATOM 1763 C C . ALA A 1 227 ? -8.648 8.266 12.773 1 53.38 227 ALA A C 1
ATOM 1765 O O . ALA A 1 227 ? -8.234 9.195 13.469 1 53.38 227 ALA A O 1
ATOM 1766 N N . ASN A 1 228 ? -7.941 7.113 12.742 1 62.34 228 ASN A N 1
ATOM 1767 C CA . ASN A 1 228 ? -6.5 7.277 12.914 1 62.34 228 ASN A CA 1
ATOM 1768 C C . ASN A 1 228 ? -5.789 7.453 11.578 1 62.34 228 ASN A C 1
ATOM 1770 O O . ASN A 1 228 ? -5.648 6.5 10.812 1 62.34 228 ASN A O 1
ATOM 1774 N N . ASN A 1 229 ? -5.676 8.781 11.242 1 71.94 229 ASN A N 1
ATOM 1775 C CA . ASN A 1 229 ? -4.891 9.102 10.055 1 71.94 229 ASN A CA 1
ATOM 1776 C C . ASN A 1 229 ? -3.449 9.453 10.406 1 71.94 229 ASN A C 1
ATOM 1778 O O . ASN A 1 229 ? -3.201 10.141 11.398 1 71.94 229 ASN A O 1
ATOM 1782 N N . THR A 1 230 ? -2.545 8.781 9.742 1 75.88 230 THR A N 1
ATOM 1783 C CA . THR A 1 230 ? -1.125 9.016 9.992 1 75.88 230 THR A CA 1
ATOM 1784 C C . THR A 1 230 ? -0.506 9.82 8.859 1 75.88 230 THR A C 1
ATOM 1786 O O . THR A 1 230 ? -0.805 9.586 7.684 1 75.88 230 THR A O 1
ATOM 1789 N N . PHE A 1 231 ? 0.178 10.789 9.266 1 81.69 231 PHE A N 1
ATOM 1790 C CA . PHE A 1 231 ? 0.937 11.641 8.359 1 81.69 231 PHE A CA 1
ATOM 1791 C C . PHE A 1 231 ? 2.436 11.453 8.562 1 81.69 231 PHE A C 1
ATOM 1793 O O . PHE A 1 231 ? 2.951 11.68 9.656 1 81.69 231 PHE A O 1
ATOM 1800 N N . LEU A 1 232 ? 3.121 10.938 7.523 1 84.62 232 LEU A N 1
ATOM 1801 C CA . LEU A 1 232 ? 4.551 10.664 7.59 1 84.62 232 LEU A CA 1
ATOM 1802 C C . LEU A 1 232 ? 5.336 11.68 6.77 1 84.62 232 LEU A C 1
ATOM 1804 O O . LEU A 1 232 ? 5.109 11.828 5.566 1 84.62 232 LEU A O 1
ATOM 1808 N N . LEU A 1 233 ? 6.254 12.375 7.391 1 83.94 233 LEU A N 1
ATOM 1809 C CA . LEU A 1 233 ? 7.137 13.312 6.699 1 83.94 233 LEU A CA 1
ATOM 1810 C C . LEU A 1 233 ? 8.562 12.781 6.656 1 83.94 233 LEU A C 1
ATOM 1812 O O . LEU A 1 233 ? 9.164 12.516 7.699 1 83.94 233 LEU A O 1
ATOM 1816 N N . THR A 1 234 ? 9.078 12.508 5.465 1 83.06 234 THR A N 1
ATOM 1817 C CA . THR A 1 234 ? 10.383 11.867 5.332 1 83.06 234 THR A CA 1
ATOM 1818 C C . THR A 1 234 ? 11.305 12.695 4.453 1 83.06 234 THR A C 1
ATOM 1820 O O . THR A 1 234 ? 10.844 13.516 3.65 1 83.06 234 THR A O 1
ATOM 1823 N N . THR A 1 235 ? 12.633 12.562 4.633 1 75.88 235 THR A N 1
ATOM 1824 C CA . THR A 1 235 ? 13.586 13.32 3.838 1 75.88 235 THR A CA 1
ATOM 1825 C C . THR A 1 235 ? 14.438 12.391 2.975 1 75.88 235 THR A C 1
ATOM 1827 O O . THR A 1 235 ? 14.797 12.742 1.85 1 75.88 235 THR A O 1
ATOM 1830 N N . GLN A 1 236 ? 14.758 11.258 3.461 1 77.12 236 GLN A N 1
ATOM 1831 C CA . GLN A 1 236 ? 15.695 10.391 2.754 1 77.12 236 GLN A CA 1
ATOM 1832 C C . GLN A 1 236 ? 14.992 9.609 1.646 1 77.12 236 GLN A C 1
ATOM 1834 O O . GLN A 1 236 ? 13.922 9.039 1.863 1 77.12 236 GLN A O 1
ATOM 1839 N N . ARG A 1 237 ? 15.609 9.695 0.501 1 75.12 237 ARG A N 1
ATOM 1840 C CA . ARG A 1 237 ? 15.016 9.062 -0.67 1 75.12 237 ARG A CA 1
ATOM 1841 C C . ARG A 1 237 ? 14.758 7.582 -0.42 1 75.12 237 ARG A C 1
ATOM 1843 O O . ARG A 1 237 ? 13.703 7.059 -0.777 1 75.12 237 ARG A O 1
ATOM 1850 N N . CYS A 1 238 ? 15.781 6.922 0.115 1 73.88 238 CYS A N 1
ATOM 1851 C CA . CYS A 1 238 ? 15.641 5.488 0.35 1 73.88 238 CYS A CA 1
ATOM 1852 C C . CYS A 1 238 ? 14.477 5.203 1.293 1 73.88 238 CYS A C 1
ATOM 1854 O O . CYS A 1 238 ? 13.773 4.211 1.126 1 73.88 238 CYS A O 1
ATOM 1856 N N . VAL A 1 239 ? 14.32 6.133 2.209 1 83.31 239 VAL A N 1
ATOM 1857 C CA . VAL A 1 239 ? 13.219 5.977 3.158 1 83.31 239 VAL A CA 1
ATOM 1858 C C . VAL A 1 239 ? 11.891 6.285 2.471 1 83.31 239 VAL A C 1
ATOM 1860 O O . VAL A 1 239 ? 10.891 5.613 2.715 1 83.31 239 VAL A O 1
ATOM 1863 N N . ALA A 1 240 ? 12.055 7.262 1.578 1 87.75 240 ALA A N 1
ATOM 1864 C CA . ALA A 1 240 ? 10.844 7.688 0.88 1 87.75 240 ALA A CA 1
ATOM 1865 C C . ALA A 1 240 ? 10.258 6.543 0.054 1 87.75 240 ALA A C 1
ATOM 1867 O O . ALA A 1 240 ? 9.039 6.379 -0.008 1 87.75 240 ALA A O 1
ATOM 1868 N N . GLU A 1 241 ? 11.109 5.781 -0.528 1 85.81 241 GLU A N 1
ATOM 1869 C CA . GLU A 1 241 ? 10.648 4.656 -1.339 1 85.81 241 GLU A CA 1
ATOM 1870 C C . GLU A 1 241 ? 9.969 3.596 -0.477 1 85.81 241 GLU A C 1
ATOM 1872 O O . GLU A 1 241 ? 8.93 3.059 -0.851 1 85.81 241 GLU A O 1
ATOM 1877 N N . THR A 1 242 ? 10.609 3.305 0.608 1 82.69 242 THR A N 1
ATOM 1878 C CA . THR A 1 242 ? 10.039 2.336 1.536 1 82.69 242 THR A CA 1
ATOM 1879 C C . THR A 1 242 ? 8.703 2.838 2.09 1 82.69 242 THR A C 1
ATOM 1881 O O . THR A 1 242 ? 7.73 2.088 2.152 1 82.69 242 THR A O 1
ATOM 1884 N N . VAL A 1 243 ? 8.703 4.059 2.424 1 87.31 243 VAL A N 1
ATOM 1885 C CA . VAL A 1 243 ? 7.492 4.664 2.969 1 87.31 243 VAL A CA 1
ATOM 1886 C C . VAL A 1 243 ? 6.391 4.668 1.907 1 87.31 243 VAL A C 1
ATOM 1888 O O . VAL A 1 243 ? 5.227 4.41 2.213 1 87.31 243 VAL A O 1
ATOM 1891 N N . CYS A 1 244 ? 6.805 4.961 0.729 1 89.88 244 CYS A N 1
ATOM 1892 C CA . CYS A 1 244 ? 5.852 4.98 -0.376 1 89.88 244 CYS A CA 1
ATOM 1893 C C . CYS A 1 244 ? 5.152 3.635 -0.517 1 89.88 244 CYS A C 1
ATOM 1895 O O . CYS A 1 244 ? 3.93 3.58 -0.676 1 89.88 244 CYS A O 1
ATOM 1897 N N . ARG A 1 245 ? 5.879 2.646 -0.399 1 84.12 245 ARG A N 1
ATOM 1898 C CA . ARG A 1 245 ? 5.348 1.297 -0.56 1 84.12 245 ARG A CA 1
ATOM 1899 C C . ARG A 1 245 ? 4.309 0.986 0.513 1 84.12 245 ARG A C 1
ATOM 1901 O O . ARG A 1 245 ? 3.314 0.311 0.245 1 84.12 245 ARG A O 1
ATOM 1908 N N . PHE A 1 246 ? 4.508 1.532 1.666 1 84.56 246 PHE A N 1
ATOM 1909 C CA . PHE A 1 246 ? 3.656 1.142 2.783 1 84.56 246 PHE A CA 1
ATOM 1910 C C . PHE A 1 246 ? 2.627 2.225 3.086 1 84.56 246 PHE A C 1
ATOM 1912 O O . PHE A 1 246 ? 1.778 2.053 3.963 1 84.56 246 PHE A O 1
ATOM 1919 N N . SER A 1 247 ? 2.66 3.271 2.385 1 89.25 247 SER A N 1
ATOM 1920 C CA . SER A 1 247 ? 1.666 4.328 2.549 1 89.25 247 SER A CA 1
ATOM 1921 C C . SER A 1 247 ? 0.511 4.156 1.568 1 89.25 247 SER A C 1
ATOM 1923 O O . SER A 1 247 ? 0.625 3.418 0.588 1 89.25 247 SER A O 1
ATOM 1925 N N . ASP A 1 248 ? -0.541 4.84 1.895 1 89.44 248 ASP A N 1
ATOM 1926 C CA . ASP A 1 248 ? -1.694 4.809 1.001 1 89.44 248 ASP A CA 1
ATOM 1927 C C . ASP A 1 248 ? -1.581 5.879 -0.082 1 89.44 248 ASP A C 1
ATOM 1929 O O . ASP A 1 248 ? -2.182 5.758 -1.15 1 89.44 248 ASP A O 1
ATOM 1933 N N . ALA A 1 249 ? -0.899 6.891 0.188 1 92.06 249 ALA A N 1
ATOM 1934 C CA . ALA A 1 249 ? -0.583 7.969 -0.746 1 92.06 249 ALA A CA 1
ATOM 1935 C C . ALA A 1 249 ? 0.722 8.656 -0.364 1 92.06 249 ALA A C 1
ATOM 1937 O O . ALA A 1 249 ? 1.08 8.711 0.815 1 92.06 249 ALA A O 1
ATOM 1938 N N . GLN A 1 250 ? 1.395 9.172 -1.408 1 93.44 250 GLN A N 1
ATOM 1939 C CA . GLN A 1 250 ? 2.631 9.891 -1.139 1 93.44 250 GLN A CA 1
ATOM 1940 C C . GLN A 1 250 ? 2.82 11.047 -2.123 1 93.44 250 GLN A C 1
ATOM 1942 O O . GLN A 1 250 ? 2.584 10.883 -3.322 1 93.44 250 GLN A O 1
ATOM 1947 N N . TYR A 1 251 ? 3.229 12.156 -1.56 1 94.06 251 TYR A N 1
ATOM 1948 C CA . TYR A 1 251 ? 3.514 13.359 -2.34 1 94.06 251 TYR A CA 1
ATOM 1949 C C . TYR A 1 251 ? 4.902 13.898 -2.021 1 94.06 251 TYR A C 1
ATOM 1951 O O . TYR A 1 251 ? 5.387 13.75 -0.896 1 94.06 251 TYR A O 1
ATOM 1959 N N . GLU A 1 252 ? 5.484 14.453 -3.002 1 94.38 252 GLU A N 1
ATOM 1960 C CA . GLU A 1 252 ? 6.848 14.953 -2.861 1 94.38 252 GLU A CA 1
ATOM 1961 C C . GLU A 1 252 ? 6.914 16.453 -3.119 1 94.38 252 GLU A C 1
ATOM 1963 O O . GLU A 1 252 ? 6.441 16.938 -4.152 1 94.38 252 GLU A O 1
ATOM 1968 N N . LEU A 1 253 ? 7.586 17.141 -2.191 1 94.75 253 LEU A N 1
ATOM 1969 C CA . LEU A 1 253 ? 7.688 18.594 -2.289 1 94.75 253 LEU A CA 1
ATOM 1970 C C . LEU A 1 253 ? 9.031 19.016 -2.887 1 94.75 253 LEU A C 1
ATOM 1972 O O . LEU A 1 253 ? 10.062 18.422 -2.564 1 94.75 253 LEU A O 1
ATOM 1976 N N . GLU A 1 254 ? 8.945 19.938 -3.75 1 93.94 254 GLU A N 1
ATOM 1977 C CA . GLU A 1 254 ? 10.125 20.625 -4.262 1 93.94 254 GLU A CA 1
ATOM 1978 C C . GLU A 1 254 ? 9.93 22.141 -4.246 1 93.94 254 GLU A C 1
ATOM 1980 O O . GLU A 1 254 ? 9.023 22.656 -4.898 1 93.94 254 GLU A O 1
ATOM 1985 N N . ASN A 1 255 ? 10.742 22.781 -3.463 1 94.56 255 ASN A N 1
ATOM 1986 C CA . ASN A 1 255 ? 10.578 24.234 -3.426 1 94.56 255 ASN A CA 1
ATOM 1987 C C . ASN A 1 255 ? 11.555 24.922 -4.363 1 94.56 255 ASN A C 1
ATOM 1989 O O . ASN A 1 255 ? 12.5 24.312 -4.852 1 94.56 255 ASN A O 1
ATOM 1993 N N . PHE A 1 256 ? 11.359 26.219 -4.633 1 95.25 256 PHE A N 1
ATOM 1994 C CA . PHE A 1 256 ? 12.125 26.969 -5.613 1 95.25 256 PHE A CA 1
ATOM 1995 C C . PHE A 1 256 ? 13.078 27.938 -4.926 1 95.25 256 PHE A C 1
ATOM 1997 O O . PHE A 1 256 ? 13.484 28.953 -5.516 1 95.25 256 PHE A O 1
ATOM 2004 N N . LEU A 1 257 ? 13.391 27.703 -3.705 1 92.56 257 LEU A N 1
ATOM 2005 C CA . LEU A 1 257 ? 14.266 28.625 -2.977 1 92.56 257 LEU A CA 1
ATOM 2006 C C . LEU A 1 257 ? 15.672 28.625 -3.57 1 92.56 257 LEU A C 1
ATOM 2008 O O . LEU A 1 257 ? 16.297 29.688 -3.682 1 92.56 257 LEU A O 1
ATOM 2012 N N . VAL A 1 258 ? 16.156 27.438 -3.928 1 89.88 258 VAL A N 1
ATOM 2013 C CA . VAL A 1 258 ? 17.531 27.344 -4.422 1 89.88 258 VAL A CA 1
ATOM 2014 C C . VAL A 1 258 ? 17.516 26.875 -5.879 1 89.88 258 VAL A C 1
ATOM 2016 O O . VAL A 1 258 ? 18.516 27.031 -6.594 1 89.88 258 VAL A O 1
ATOM 2019 N N . LYS A 1 259 ? 16.406 26.312 -6.312 1 86.12 259 LYS A N 1
ATOM 2020 C CA . LYS A 1 259 ? 16.312 25.797 -7.676 1 86.12 259 LYS A CA 1
ATOM 2021 C C . LYS A 1 259 ? 15.57 26.766 -8.586 1 86.12 259 LYS A C 1
ATOM 2023 O O . LYS A 1 259 ? 14.547 27.344 -8.195 1 86.12 259 LYS A O 1
ATOM 2028 N N . GLU A 1 260 ? 16.156 26.984 -9.711 1 87.19 260 GLU A N 1
ATOM 2029 C CA . GLU A 1 260 ? 15.484 27.828 -10.703 1 87.19 260 GLU A CA 1
ATOM 2030 C C . GLU A 1 260 ? 14.336 27.078 -11.375 1 87.19 260 GLU A C 1
ATOM 2032 O O . GLU A 1 260 ? 14.438 25.875 -11.633 1 87.19 260 GLU A O 1
ATOM 2037 N N . SER A 1 261 ? 13.258 27.766 -11.438 1 89.5 261 SER A N 1
ATOM 2038 C CA . SER A 1 261 ? 12.094 27.203 -12.109 1 89.5 261 SER A CA 1
ATOM 2039 C C . SER A 1 261 ? 11.344 28.266 -12.906 1 89.5 261 SER A C 1
ATOM 2041 O O . SER A 1 261 ? 11.281 29.422 -12.5 1 89.5 261 SER A O 1
ATOM 2043 N N . GLN A 1 262 ? 10.82 27.797 -14.016 1 90.19 262 GLN A N 1
ATOM 2044 C CA . GLN A 1 262 ? 10.016 28.688 -14.836 1 90.19 262 GLN A CA 1
ATOM 2045 C C . GLN A 1 262 ? 8.734 29.094 -14.109 1 90.19 262 GLN A C 1
ATOM 2047 O O . GLN A 1 262 ? 8.078 30.078 -14.484 1 90.19 262 GLN A O 1
ATOM 2052 N N . PHE A 1 263 ? 8.445 28.438 -13.055 1 92.06 263 PHE A N 1
ATOM 2053 C CA . PHE A 1 263 ? 7.191 28.672 -12.344 1 92.06 263 PHE A CA 1
ATOM 2054 C C . PHE A 1 263 ? 7.43 29.5 -11.086 1 92.06 263 PHE A C 1
ATOM 2056 O O . PHE A 1 263 ? 6.5 29.734 -10.312 1 92.06 263 PHE A O 1
ATOM 2063 N N . LYS A 1 264 ? 8.539 30.016 -10.883 1 92.69 264 LYS A N 1
ATOM 2064 C CA . LYS A 1 264 ? 8.93 30.672 -9.641 1 92.69 264 LYS A CA 1
ATOM 2065 C C . LYS A 1 264 ? 8.125 31.953 -9.414 1 92.69 264 LYS A C 1
ATOM 2067 O O . LYS A 1 264 ? 7.938 32.375 -8.273 1 92.69 264 LYS A O 1
ATOM 2072 N N . SER A 1 265 ? 7.688 32.531 -10.445 1 91.62 265 SER A N 1
ATOM 2073 C CA . SER A 1 265 ? 6.914 33.781 -10.312 1 91.62 265 SER A CA 1
ATOM 2074 C C . SER A 1 265 ? 5.516 33.469 -9.773 1 91.62 265 SER A C 1
ATOM 2076 O O . SER A 1 265 ? 4.891 34.344 -9.164 1 91.62 265 SER A O 1
ATOM 2078 N N . GLN A 1 266 ? 5.105 32.281 -9.977 1 92.75 266 GLN A N 1
ATOM 2079 C CA . GLN A 1 266 ? 3.725 31.938 -9.633 1 92.75 266 GLN A CA 1
ATOM 2080 C C . GLN A 1 266 ? 3.66 31.078 -8.383 1 92.75 266 GLN A C 1
ATOM 2082 O O . GLN A 1 266 ? 2.674 31.109 -7.645 1 92.75 266 GLN A O 1
ATOM 2087 N N . PHE A 1 267 ? 4.695 30.344 -8.203 1 95.44 267 PHE A N 1
ATOM 2088 C CA . PHE A 1 267 ? 4.656 29.344 -7.137 1 95.44 267 PHE A CA 1
ATOM 2089 C C . PHE A 1 267 ? 5.941 29.391 -6.312 1 95.44 267 PHE A C 1
ATOM 2091 O O . PHE A 1 267 ? 6.973 29.859 -6.789 1 95.44 267 PHE A O 1
ATOM 2098 N N . ASP A 1 268 ? 5.801 28.859 -5.098 1 95.94 268 ASP A N 1
ATOM 2099 C CA . ASP A 1 268 ? 6.961 28.703 -4.23 1 95.94 268 ASP A CA 1
ATOM 2100 C C . ASP A 1 268 ? 7.613 27.344 -4.422 1 95.94 268 ASP A C 1
ATOM 2102 O O . ASP A 1 268 ? 8.758 27.125 -4.008 1 95.94 268 ASP A O 1
ATOM 2106 N N . GLY A 1 269 ? 6.844 26.422 -5.016 1 96.56 269 GLY A N 1
ATOM 2107 C CA . GLY A 1 269 ? 7.352 25.094 -5.281 1 96.56 269 GLY A CA 1
ATOM 2108 C C . GLY A 1 269 ? 6.352 24.203 -5.988 1 96.56 269 GLY A C 1
ATOM 2109 O O . GLY A 1 269 ? 5.285 24.656 -6.402 1 96.56 269 GLY A O 1
ATOM 2110 N N . THR A 1 270 ? 6.785 22.953 -6.176 1 95.94 270 THR A N 1
ATOM 2111 C CA . THR A 1 270 ? 5.93 21.969 -6.832 1 95.94 270 THR A CA 1
ATOM 2112 C C . THR A 1 270 ? 5.68 20.781 -5.918 1 95.94 270 THR A C 1
ATOM 2114 O O . THR A 1 270 ? 6.418 20.562 -4.957 1 95.94 270 THR A O 1
ATOM 2117 N N . ILE A 1 271 ? 4.539 20.156 -6.164 1 95.5 271 ILE A N 1
ATOM 2118 C CA . ILE A 1 271 ? 4.188 18.891 -5.527 1 95.5 271 ILE A CA 1
ATOM 2119 C C . ILE A 1 271 ? 4.078 17.781 -6.582 1 95.5 271 ILE A C 1
ATOM 2121 O O . ILE A 1 271 ? 3.256 17.875 -7.496 1 95.5 271 ILE A O 1
ATOM 2125 N N . GLU A 1 272 ? 4.906 16.844 -6.441 1 93.12 272 GLU A N 1
ATOM 2126 C CA . GLU A 1 272 ? 4.844 15.68 -7.324 1 93.12 272 GLU A CA 1
ATOM 2127 C C . GLU A 1 272 ? 4.078 14.531 -6.676 1 93.12 272 GLU A C 1
ATOM 2129 O O . GLU A 1 272 ? 4.242 14.258 -5.484 1 93.12 272 GLU A O 1
ATOM 2134 N N . VAL A 1 273 ? 3.285 13.859 -7.492 1 92.38 273 VAL A N 1
ATOM 2135 C CA . VAL A 1 273 ? 2.51 12.719 -7.004 1 92.38 273 VAL A CA 1
ATOM 2136 C C . VAL A 1 273 ? 3.318 11.438 -7.172 1 92.38 273 VAL A C 1
ATOM 2138 O O . VAL A 1 273 ? 3.504 10.953 -8.297 1 92.38 273 VAL A O 1
ATOM 2141 N N . ASN A 1 274 ? 3.768 10.93 -6.082 1 91.19 274 ASN A N 1
ATOM 2142 C CA . ASN A 1 274 ? 4.473 9.648 -6.117 1 91.19 274 ASN A CA 1
ATO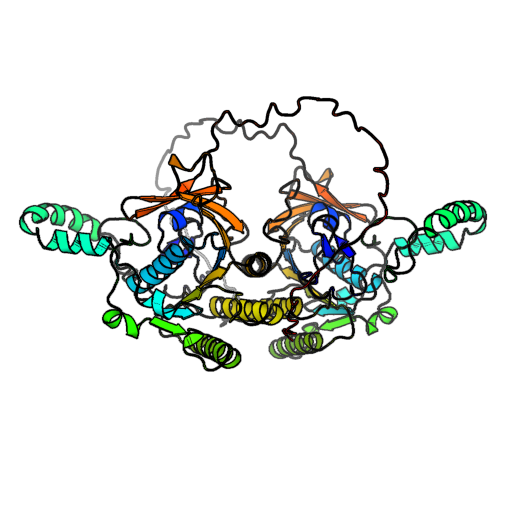M 2143 C C . ASN A 1 274 ? 3.5 8.477 -6.098 1 91.19 274 ASN A C 1
ATOM 2145 O O . ASN A 1 274 ? 3.732 7.461 -6.758 1 91.19 274 ASN A O 1
ATOM 2149 N N . LYS A 1 275 ? 2.52 8.555 -5.34 1 90.75 275 LYS A N 1
ATOM 2150 C CA . LYS A 1 275 ? 1.488 7.535 -5.168 1 90.75 275 LYS A CA 1
ATOM 2151 C C . LYS A 1 275 ? 0.12 8.172 -4.945 1 90.75 275 LYS A C 1
ATOM 2153 O O . LYS A 1 275 ? -0.084 8.891 -3.963 1 90.75 275 LYS A O 1
ATOM 2158 N N . MET A 1 276 ? -0.766 7.84 -5.816 1 90.38 276 MET A N 1
ATOM 2159 C CA . MET A 1 276 ? -2.115 8.398 -5.738 1 90.38 276 MET A CA 1
ATOM 2160 C C . MET A 1 276 ? -2.943 7.668 -4.688 1 90.38 276 MET A C 1
ATOM 2162 O O . MET A 1 276 ? -2.766 6.465 -4.473 1 90.38 276 MET A O 1
ATOM 2166 N N . VAL A 1 277 ? -3.82 8.469 -4.074 1 89.69 277 VAL A N 1
ATOM 2167 C CA . VAL A 1 277 ? -4.727 7.852 -3.109 1 89.69 277 VAL A CA 1
ATOM 2168 C C . VAL A 1 277 ? -5.676 6.895 -3.828 1 89.69 277 VAL A C 1
ATOM 2170 O O . VAL A 1 277 ? -6.227 7.23 -4.879 1 89.69 277 VAL A O 1
ATOM 2173 N N . GLN A 1 278 ? -5.723 5.746 -3.342 1 86.19 278 GLN A N 1
ATOM 2174 C CA . GLN A 1 278 ? -6.605 4.742 -3.928 1 86.19 278 GLN A CA 1
ATOM 2175 C C . GLN A 1 278 ? -7.664 4.289 -2.928 1 86.19 278 GLN A C 1
ATOM 2177 O O . GLN A 1 278 ? -7.34 3.703 -1.895 1 86.19 278 GLN A O 1
ATOM 2182 N N . VAL A 1 279 ? -8.906 4.727 -3.225 1 83.25 279 VAL A N 1
ATOM 2183 C CA . VAL A 1 279 ? -10.07 4.266 -2.465 1 83.25 279 VAL A CA 1
ATOM 2184 C C . VAL A 1 279 ? -10.891 3.301 -3.314 1 83.25 279 VAL A C 1
ATOM 2186 O O . VAL A 1 279 ? -11.453 3.691 -4.344 1 83.25 279 VAL A O 1
ATOM 2189 N N . GLY A 1 280 ? -10.93 1.983 -3.016 1 79.75 280 GLY A N 1
ATOM 2190 C CA . GLY A 1 280 ? -11.539 0.96 -3.852 1 79.75 280 GLY A CA 1
ATOM 2191 C C . GLY A 1 280 ? -10.562 0.32 -4.816 1 79.75 280 GLY A C 1
ATOM 2192 O O . GLY A 1 280 ? -9.406 0.063 -4.461 1 79.75 280 GLY A O 1
ATOM 2193 N N . LEU A 1 281 ? -11.078 0.07 -6.035 1 79.62 281 LEU A N 1
ATOM 2194 C CA . LEU A 1 281 ? -10.242 -0.691 -6.957 1 79.62 281 LEU A CA 1
ATOM 2195 C C . LEU A 1 281 ? -9.492 0.239 -7.906 1 79.62 281 LEU A C 1
ATOM 2197 O O . LEU A 1 281 ? -8.562 -0.187 -8.594 1 79.62 281 LEU A O 1
ATOM 2201 N N . LYS A 1 282 ? -9.891 1.515 -7.918 1 80.44 282 LYS A N 1
ATOM 2202 C CA . LYS A 1 282 ? -9.219 2.461 -8.805 1 80.44 282 LYS A CA 1
ATOM 2203 C C . LYS A 1 282 ? -8.75 3.693 -8.039 1 80.44 282 LYS A C 1
ATOM 2205 O O . LYS A 1 282 ? -9.438 4.176 -7.141 1 80.44 282 LYS A O 1
ATOM 2210 N N . PRO A 1 283 ? -7.582 4.137 -8.398 1 78.62 283 PRO A N 1
ATOM 2211 C CA . PRO A 1 283 ? -7.074 5.336 -7.73 1 78.62 283 PRO A CA 1
ATOM 2212 C C . PRO A 1 283 ? -7.836 6.602 -8.125 1 78.62 283 PRO A C 1
ATOM 2214 O O . PRO A 1 283 ? -8.484 6.629 -9.172 1 78.62 283 PRO A O 1
ATOM 2217 N N . PHE A 1 284 ? -7.824 7.57 -7.199 1 78.06 284 PHE A N 1
ATOM 2218 C CA . PHE A 1 284 ? -8.297 8.906 -7.531 1 78.06 284 PHE A CA 1
ATOM 2219 C C . PHE A 1 284 ? -7.414 9.547 -8.594 1 78.06 284 PHE A C 1
ATOM 2221 O O . PHE A 1 284 ? -6.203 9.695 -8.398 1 78.06 284 PHE A O 1
ATOM 2228 N N . GLN A 1 285 ? -8.023 9.727 -9.766 1 76.31 285 GLN A N 1
ATOM 2229 C CA . GLN A 1 285 ? -7.25 10.312 -10.859 1 76.31 285 GLN A CA 1
ATOM 2230 C C . GLN A 1 285 ? -7.195 11.828 -10.742 1 76.31 285 GLN A C 1
ATOM 2232 O O . GLN A 1 285 ? -8.227 12.5 -10.781 1 76.31 285 GLN A O 1
ATOM 2237 N N . GLN A 1 286 ? -5.984 12.25 -10.586 1 75.56 286 GLN A N 1
ATOM 2238 C CA . GLN A 1 286 ? -5.773 13.695 -10.531 1 75.56 286 GLN A CA 1
ATOM 2239 C C . GLN A 1 286 ? -5.852 14.312 -11.922 1 75.56 286 GLN A C 1
ATOM 2241 O O . GLN A 1 286 ? -5.723 13.609 -12.93 1 75.56 286 GLN A O 1
ATOM 2246 N N . SER A 1 287 ? -6.082 15.609 -11.93 1 71.12 287 SER A N 1
ATOM 2247 C CA . SER A 1 287 ? -6.203 16.328 -13.195 1 71.12 287 SER A CA 1
ATOM 2248 C C . SER A 1 287 ? -4.855 16.438 -13.898 1 71.12 287 SER A C 1
ATOM 2250 O O . SER A 1 287 ? -4.793 16.453 -15.133 1 71.12 287 SER A O 1
ATOM 2252 N N . VAL A 1 288 ? -3.758 16.578 -13.016 1 77.12 288 VAL A N 1
ATOM 2253 C CA . VAL A 1 288 ? -2.4 16.719 -13.531 1 77.12 288 VAL A CA 1
ATOM 2254 C C . VAL A 1 288 ? -1.439 15.883 -12.695 1 77.12 288 VAL A C 1
ATOM 2256 O O . VAL A 1 288 ? -1.789 15.43 -11.602 1 77.12 288 VAL A O 1
ATOM 2259 N N . ALA A 1 289 ? -0.31 15.719 -13.273 1 79.31 289 ALA A N 1
ATOM 2260 C CA . ALA A 1 289 ? 0.702 14.938 -12.57 1 79.31 289 ALA A CA 1
ATOM 2261 C C . ALA A 1 289 ? 1.475 15.805 -11.578 1 79.31 289 ALA A C 1
ATOM 2263 O O . ALA A 1 289 ? 2.078 15.289 -10.633 1 79.31 289 ALA A O 1
ATOM 2264 N N . THR A 1 290 ? 1.505 17.125 -11.852 1 88.75 290 THR A N 1
ATOM 2265 C CA . THR A 1 290 ? 2.275 18.031 -11.008 1 88.75 290 THR A CA 1
ATOM 2266 C C . THR A 1 290 ? 1.438 19.234 -10.602 1 88.75 290 THR A C 1
ATOM 2268 O O . THR A 1 290 ? 0.691 19.781 -11.414 1 88.75 290 THR A O 1
ATOM 2271 N N . PHE A 1 291 ? 1.637 19.609 -9.344 1 95.81 291 PHE A N 1
ATOM 2272 C CA . PHE A 1 291 ? 0.933 20.75 -8.773 1 95.81 291 PHE A CA 1
ATOM 2273 C C . PHE A 1 291 ? 1.919 21.781 -8.234 1 95.81 291 PHE A C 1
ATOM 2275 O O . PHE A 1 291 ? 3.07 21.453 -7.945 1 95.81 291 PHE A O 1
ATOM 2282 N N . GLY A 1 292 ? 1.44 23 -8.25 1 96.12 292 GLY A N 1
ATOM 2283 C CA . GLY A 1 292 ? 2.195 24.047 -7.59 1 96.12 292 GLY A CA 1
ATOM 2284 C C . GLY A 1 292 ? 1.597 24.469 -6.258 1 96.12 292 GLY A C 1
ATOM 2285 O O . GLY A 1 292 ? 0.379 24.406 -6.074 1 96.12 292 GLY A O 1
ATOM 2286 N N . PHE A 1 293 ? 2.488 24.812 -5.324 1 96.44 293 PHE A N 1
ATOM 2287 C CA . PHE A 1 293 ? 1.992 25.375 -4.07 1 96.44 293 PHE A CA 1
ATOM 2288 C C . PHE A 1 293 ? 2.547 26.781 -3.846 1 96.44 293 PHE A C 1
ATOM 2290 O O . PHE A 1 293 ? 3.607 27.125 -4.371 1 96.44 293 PHE A O 1
ATOM 2297 N N . LYS A 1 294 ? 1.803 27.609 -3.164 1 94.94 294 LYS A N 1
ATOM 2298 C CA . LYS A 1 294 ? 2.238 28.953 -2.826 1 94.94 294 LYS A CA 1
ATOM 2299 C C . LYS A 1 294 ? 1.653 29.406 -1.491 1 94.94 294 LYS A C 1
ATOM 2301 O O . LYS A 1 294 ? 0.562 28.984 -1.109 1 94.94 294 LYS A O 1
ATOM 2306 N N . LEU A 1 295 ? 2.445 30.078 -0.806 1 91.56 295 LEU A N 1
ATOM 2307 C CA . LEU A 1 295 ? 2.037 30.781 0.408 1 91.56 295 LEU A CA 1
ATOM 2308 C C . LEU A 1 295 ? 1.907 32.281 0.153 1 91.56 295 LEU A C 1
ATOM 2310 O O . LEU A 1 295 ? 2.912 32.969 0.036 1 91.56 295 LEU A O 1
ATOM 2314 N N . LYS A 1 296 ? 0.696 32.75 -0.078 1 83.5 296 LYS A N 1
ATOM 2315 C CA . LYS A 1 296 ? 0.443 34.156 -0.323 1 83.5 296 LYS A CA 1
ATOM 2316 C C . LYS A 1 296 ? -0.479 34.75 0.743 1 83.5 296 LYS A C 1
ATOM 2318 O O . LYS A 1 296 ? -1.547 34.188 1.017 1 83.5 296 LYS A O 1
ATOM 2323 N N . ARG A 1 297 ? -0.049 35.875 1.255 1 75.88 297 ARG A N 1
ATOM 2324 C CA . ARG A 1 297 ? -0.827 36.594 2.258 1 75.88 297 ARG A CA 1
ATOM 2325 C C . ARG A 1 297 ? -1.317 35.656 3.352 1 75.88 297 ARG A C 1
ATOM 2327 O O . ARG A 1 297 ? -2.51 35.625 3.662 1 75.88 297 ARG A O 1
ATOM 2334 N N . LYS A 1 298 ? -0.566 34.812 3.662 1 73.81 298 LYS A N 1
ATOM 2335 C CA . LYS A 1 298 ? -0.707 33.938 4.824 1 73.81 298 LYS A CA 1
ATOM 2336 C C . LYS A 1 298 ? -1.611 32.75 4.516 1 73.81 298 LYS A C 1
ATOM 2338 O O . LYS A 1 298 ? -2.035 32.031 5.426 1 73.81 298 LYS A O 1
ATOM 2343 N N . LYS A 1 299 ? -1.949 32.688 3.264 1 80.25 299 LYS A N 1
ATOM 2344 C CA . LYS A 1 299 ? -2.775 31.562 2.855 1 80.25 299 LYS A CA 1
ATOM 2345 C C . LYS A 1 299 ? -1.975 30.562 2.016 1 80.25 299 LYS A C 1
ATOM 2347 O O . LYS A 1 299 ? -1.308 30.953 1.055 1 80.25 299 LYS A O 1
ATOM 2352 N N . PHE A 1 300 ? -2.051 29.359 2.344 1 91.38 300 PHE A N 1
ATOM 2353 C CA . PHE A 1 300 ? -1.378 28.281 1.615 1 91.38 300 PHE A CA 1
ATOM 2354 C C . PHE A 1 300 ? -2.328 27.625 0.624 1 91.38 300 PHE A C 1
ATOM 2356 O O . PHE A 1 300 ? -3.436 27.219 0.989 1 91.38 300 PHE A O 1
ATOM 2363 N N . THR A 1 301 ? -1.908 27.594 -0.648 1 92.88 301 THR A N 1
ATOM 2364 C CA . THR A 1 301 ? -2.785 27.016 -1.66 1 92.88 301 THR A CA 1
ATOM 2365 C C . THR A 1 301 ? -2.004 26.078 -2.576 1 92.88 301 THR A C 1
ATOM 2367 O O . THR A 1 301 ? -0.798 26.25 -2.768 1 92.88 301 THR A O 1
ATOM 2370 N N . ILE A 1 302 ? -2.705 25.062 -3.08 1 95.38 302 ILE A N 1
ATOM 2371 C CA . ILE A 1 302 ? -2.193 24.109 -4.062 1 95.38 302 ILE A CA 1
ATOM 2372 C C . ILE A 1 302 ? -3.016 24.203 -5.348 1 95.38 302 ILE A C 1
ATOM 2374 O O . ILE A 1 302 ? -4.25 24.203 -5.305 1 95.38 302 ILE A O 1
ATOM 2378 N N . GLU A 1 303 ? -2.326 24.328 -6.504 1 94.75 303 GLU A N 1
ATOM 2379 C CA . GLU A 1 303 ? -2.99 24.484 -7.793 1 94.75 303 GLU A CA 1
ATOM 2380 C C . GLU A 1 303 ? -2.328 23.641 -8.867 1 94.75 303 GLU A C 1
ATOM 2382 O O . GLU A 1 303 ? -1.137 23.328 -8.781 1 94.75 303 GLU A O 1
ATOM 2387 N N . PRO A 1 304 ? -3.184 23.188 -9.859 1 93.25 304 PRO A N 1
ATOM 2388 C CA . PRO A 1 304 ? -2.574 22.453 -10.977 1 93.25 304 PRO A CA 1
ATOM 2389 C C . PRO A 1 304 ? -1.542 23.297 -11.727 1 93.25 304 PRO A C 1
ATOM 2391 O O . PRO A 1 304 ? -1.745 24.5 -11.93 1 93.25 304 PRO A O 1
ATOM 2394 N N . LEU A 1 305 ? -0.428 22.625 -12.047 1 89.56 305 LEU A N 1
ATOM 2395 C CA . LEU A 1 305 ? 0.621 23.281 -12.82 1 89.56 305 LEU A CA 1
ATOM 2396 C C . LEU A 1 305 ? 0.429 23.031 -14.312 1 89.56 305 LEU A C 1
ATOM 2398 O O . LEU A 1 305 ? 0.416 21.891 -14.766 1 89.56 305 LEU A O 1
ATOM 2402 N N . HIS A 1 306 ? 0.049 23.953 -15.133 1 82.12 306 HIS A N 1
ATOM 2403 C CA . HIS A 1 306 ? -0.124 23.797 -16.578 1 82.12 306 HIS A CA 1
ATOM 2404 C C . HIS A 1 306 ? 1.126 24.25 -17.328 1 82.12 306 HIS A C 1
ATOM 2406 O O . HIS A 1 306 ? 1.688 25.312 -17.031 1 82.12 306 HIS A O 1
ATOM 2412 N N . LEU A 1 307 ? 1.809 23.281 -18.016 1 67.88 307 LEU A N 1
ATOM 2413 C CA . LEU A 1 307 ? 2.955 23.641 -18.828 1 67.88 307 LEU A CA 1
ATOM 2414 C C . LEU A 1 307 ? 2.547 24.609 -19.938 1 67.88 307 LEU A C 1
ATOM 2416 O O . LEU A 1 307 ? 1.45 24.5 -20.5 1 67.88 307 LEU A O 1
ATOM 2420 N N . PRO A 1 308 ? 3.291 25.703 -20.156 1 62.91 308 PRO A N 1
ATOM 2421 C CA . PRO A 1 308 ? 2.992 26.594 -21.297 1 62.91 308 PRO A CA 1
ATOM 2422 C C . PRO A 1 308 ? 2.906 25.844 -22.625 1 62.91 308 PRO A C 1
ATOM 2424 O O . PRO A 1 308 ? 3.562 24.812 -22.797 1 62.91 308 PRO A O 1
ATOM 2427 N N . PRO A 1 309 ? 1.879 26.062 -23.422 1 58.41 309 PRO A N 1
ATOM 2428 C CA . PRO A 1 309 ? 1.716 25.391 -24.719 1 58.41 309 PRO A CA 1
ATOM 2429 C C . PRO A 1 309 ? 3.035 25.234 -25.469 1 58.41 309 PRO A C 1
ATOM 2431 O O . PRO A 1 309 ? 3.211 24.281 -26.219 1 58.41 309 PRO A O 1
ATOM 2434 N N . ASP A 1 310 ? 3.955 26.203 -25.562 1 51.5 310 ASP A N 1
ATOM 2435 C CA . ASP A 1 310 ? 5.133 26.172 -26.422 1 51.5 310 ASP A CA 1
ATOM 2436 C C . ASP A 1 310 ? 6.094 25.062 -25.984 1 51.5 310 ASP A C 1
ATOM 2438 O O . ASP A 1 310 ? 7.117 24.828 -26.625 1 51.5 310 ASP A O 1
ATOM 2442 N N . PHE A 1 311 ? 6.121 24.719 -24.984 1 44.28 311 PHE A N 1
ATOM 2443 C CA . PHE A 1 311 ? 7.117 23.766 -24.5 1 44.28 311 PHE A CA 1
ATOM 2444 C C . PHE A 1 311 ? 6.824 22.359 -25.016 1 44.28 311 PHE A C 1
ATOM 2446 O O . PHE A 1 311 ? 6.531 21.453 -24.25 1 44.28 311 PHE A O 1
ATOM 2453 N N . ASP A 1 312 ? 6.254 22.328 -26.188 1 39.5 312 ASP A N 1
ATOM 2454 C CA . ASP A 1 312 ? 6.281 21.062 -26.922 1 39.5 312 ASP A CA 1
ATOM 2455 C C . ASP A 1 312 ? 7.715 20.578 -27.125 1 39.5 312 ASP A C 1
ATOM 2457 O O . ASP A 1 312 ? 8.57 21.328 -27.609 1 39.5 312 ASP A O 1
ATOM 2461 N N . GLU A 1 313 ? 8.32 19.734 -26.562 1 38.53 313 GLU A N 1
ATOM 2462 C CA . GLU A 1 313 ? 9.617 19.109 -26.828 1 38.53 313 GLU A CA 1
ATOM 2463 C C . GLU A 1 313 ? 9.836 18.938 -28.328 1 38.53 313 GLU A C 1
ATOM 2465 O O . GLU A 1 313 ? 9.5 17.891 -28.891 1 38.53 313 GLU A O 1
ATOM 2470 N N . GLY A 1 314 ? 9.508 19.766 -29.312 1 34.75 314 GLY A N 1
ATOM 2471 C CA . GLY A 1 314 ? 9.984 19.609 -30.672 1 34.75 314 GLY A CA 1
ATOM 2472 C C . GLY A 1 314 ? 11.5 19.609 -30.781 1 34.75 314 GLY A C 1
ATOM 2473 O O . GLY A 1 314 ? 12.07 18.859 -31.578 1 34.75 314 GLY A O 1
ATOM 2474 N N . LYS A 1 315 ? 12.312 20.906 -30.641 1 32.84 315 LYS A N 1
ATOM 2475 C CA . LYS A 1 315 ? 13.578 21.156 -31.328 1 32.84 315 LYS A CA 1
ATOM 2476 C C . LYS A 1 315 ? 14.641 20.141 -30.922 1 32.84 315 LYS A C 1
ATOM 2478 O O . LYS A 1 315 ? 15.742 20.141 -31.469 1 32.84 315 LYS A O 1
ATOM 2483 N N . THR A 1 316 ? 14.969 19.859 -29.734 1 27.67 316 THR A N 1
ATOM 2484 C CA . THR A 1 316 ? 16.406 19.672 -29.531 1 27.67 316 THR A CA 1
ATOM 2485 C C . THR A 1 316 ? 16.922 18.484 -30.328 1 27.67 316 THR A C 1
ATOM 2487 O O . THR A 1 316 ? 17.984 17.938 -30.031 1 27.67 316 THR A O 1
ATOM 2490 N N . ARG A 1 317 ? 16.281 17.906 -31.359 1 26.5 317 ARG A N 1
ATOM 2491 C CA . ARG A 1 317 ? 17.125 16.891 -31.984 1 26.5 317 ARG A CA 1
ATOM 2492 C C . ARG A 1 317 ? 18.219 17.531 -32.812 1 26.5 317 ARG A C 1
ATOM 2494 O O . ARG A 1 317 ? 18.219 17.422 -34.062 1 26.5 317 ARG A O 1
ATOM 2501 N N . ASP A 1 318 ? 18.594 18.859 -32.844 1 24.2 318 ASP A N 1
ATOM 2502 C CA . ASP A 1 318 ? 19.719 19.172 -33.719 1 24.2 318 ASP A CA 1
ATOM 2503 C C . ASP A 1 318 ? 20.859 18.172 -33.5 1 24.2 318 ASP A C 1
ATOM 2505 O O . ASP A 1 318 ? 21.078 17.703 -32.406 1 24.2 318 ASP A O 1
ATOM 2509 N N . GLY A 1 319 ? 21.391 17.641 -34.719 1 25.52 319 GLY A N 1
ATOM 2510 C CA . GLY A 1 319 ? 22.359 16.703 -35.281 1 25.52 319 GLY A CA 1
ATOM 2511 C C . GLY A 1 319 ? 23.781 17 -34.812 1 25.52 319 GLY A C 1
ATOM 2512 O O . GLY A 1 319 ? 24.734 16.5 -35.406 1 25.52 319 GLY A O 1
ATOM 2513 N N . GLU A 1 320 ? 24.188 18.219 -34.219 1 22.92 320 GLU A N 1
ATOM 2514 C CA . GLU A 1 320 ? 25.641 18.312 -34.25 1 22.92 320 GLU A CA 1
ATOM 2515 C C . GLU A 1 320 ? 26.297 16.969 -33.938 1 22.92 320 GLU A C 1
ATOM 2517 O O . GLU A 1 320 ? 25.859 16.266 -33.031 1 22.92 320 GLU A O 1
ATOM 2522 N N . ASP A 1 321 ? 27.031 16.484 -35.031 1 22.56 321 ASP A N 1
ATOM 2523 C CA . ASP A 1 321 ? 28.031 15.477 -35.344 1 22.56 321 ASP A CA 1
ATOM 2524 C C . ASP A 1 321 ? 29.125 15.43 -34.281 1 22.56 321 ASP A C 1
ATOM 2526 O O . ASP A 1 321 ? 30.062 16.219 -34.312 1 22.56 321 ASP A O 1
ATOM 2530 N N . ASN A 1 322 ? 28.812 15.789 -33.094 1 21.05 322 ASN A N 1
ATOM 2531 C CA . ASN A 1 322 ? 29.969 15.828 -32.219 1 21.05 322 ASN A CA 1
ATOM 2532 C C . ASN A 1 322 ? 30.891 14.633 -32.469 1 21.05 322 ASN A C 1
ATOM 2534 O O . ASN A 1 322 ? 30.438 13.484 -32.469 1 21.05 322 ASN A O 1
ATOM 2538 N N . SER A 1 323 ? 32.031 14.961 -33.188 1 19.83 323 SER A N 1
ATOM 2539 C CA . SER A 1 323 ? 33.344 14.344 -33.375 1 19.83 323 SER A CA 1
ATOM 2540 C C . SER A 1 323 ? 33.781 13.586 -32.125 1 19.83 323 SER A C 1
ATOM 2542 O O . SER A 1 323 ? 33.844 14.156 -31.031 1 19.83 323 SER A O 1
ATOM 2544 N N . TYR A 1 324 ? 33.5 12.352 -32.125 1 17.8 324 TYR A N 1
ATOM 2545 C CA . TYR A 1 324 ? 34 11.32 -31.203 1 17.8 324 TYR A CA 1
ATOM 2546 C C . TYR A 1 324 ? 35.5 11.375 -31.047 1 17.8 324 TYR A C 1
ATOM 2548 O O . TYR A 1 324 ? 36.219 10.625 -31.719 1 17.8 324 TYR A O 1
ATOM 2556 N N . GLN A 1 325 ? 36 12.656 -31.109 1 17.39 325 GLN A N 1
ATOM 2557 C CA . GLN A 1 325 ? 37.469 12.547 -31.016 1 17.39 325 GLN A CA 1
ATOM 2558 C C . GLN A 1 325 ? 37.875 11.547 -29.922 1 17.39 325 GLN A C 1
ATOM 2560 O O . GLN A 1 325 ? 37.281 11.539 -28.844 1 17.39 325 GLN A O 1
ATOM 2565 N N . SER A 1 326 ? 38.719 10.594 -30.297 1 18.45 326 SER A N 1
ATOM 2566 C CA . SER A 1 326 ? 39.375 9.336 -30 1 18.45 326 SER A CA 1
ATOM 2567 C C . SER A 1 326 ? 40.031 9.375 -28.625 1 18.45 326 SER A C 1
ATOM 2569 O O . SER A 1 326 ? 39.812 8.477 -27.812 1 18.45 326 SER A O 1
ATOM 2571 N N . ALA A 1 327 ? 41.312 9.906 -28.562 1 17.3 327 ALA A N 1
ATOM 2572 C CA . ALA A 1 327 ? 42.594 9.289 -28.297 1 17.3 327 ALA A CA 1
ATOM 2573 C C . ALA A 1 327 ? 42.906 9.273 -26.797 1 17.3 327 ALA A C 1
ATOM 2575 O O . ALA A 1 327 ? 42.375 10.078 -26.031 1 17.3 327 ALA A O 1
ATOM 2576 N N . CYS A 1 328 ? 43.719 8.25 -26.266 1 17.45 328 CYS A N 1
ATOM 2577 C CA . CYS A 1 328 ? 44.469 7.719 -25.141 1 17.45 328 CYS A CA 1
ATOM 2578 C C . CYS A 1 328 ? 45.25 8.82 -24.438 1 17.45 328 CYS A C 1
ATOM 2580 O O . CYS A 1 328 ? 46.156 9.422 -25.016 1 17.45 328 CYS A O 1
ATOM 2582 N N . SER A 1 329 ? 44.469 9.727 -23.688 1 16.41 329 SER A N 1
ATOM 2583 C CA . SER A 1 329 ? 45.375 10.586 -22.938 1 16.41 329 SER A CA 1
ATOM 2584 C C . SER A 1 329 ? 46.562 9.781 -22.359 1 16.41 329 SER A C 1
ATOM 2586 O O . SER A 1 329 ? 46.406 8.602 -22.047 1 16.41 329 SER A O 1
ATOM 2588 N N . SER A 1 330 ? 47.719 10.25 -22.719 1 17.48 330 SER A N 1
ATOM 2589 C CA . SER A 1 330 ? 49.062 9.969 -22.141 1 17.48 330 SER A CA 1
ATOM 2590 C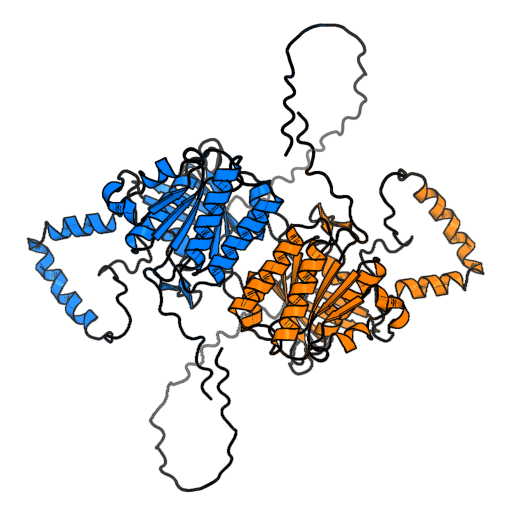 C . SER A 1 330 ? 49.031 10.016 -20.625 1 17.48 330 SER A C 1
ATOM 2592 O O . SER A 1 330 ? 48.375 10.898 -20.031 1 17.48 330 SER A O 1
ATOM 2594 N N . ILE A 1 33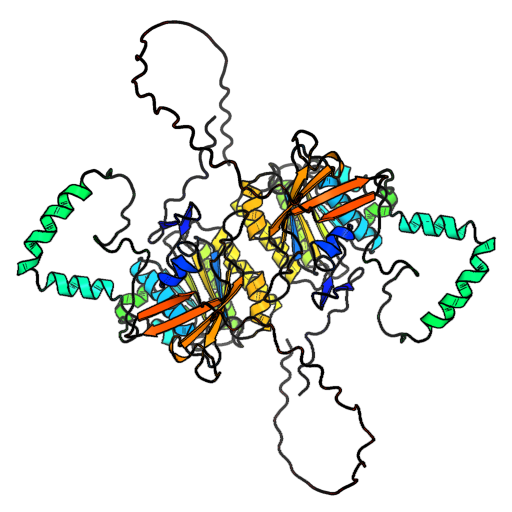1 ? 49.25 8.805 -20 1 18.02 331 ILE A N 1
ATOM 2595 C CA . ILE A 1 331 ? 49.562 8.289 -18.672 1 18.02 331 ILE A CA 1
ATOM 2596 C C . ILE A 1 331 ? 50.594 9.195 -17.984 1 18.02 331 ILE A C 1
ATOM 2598 O O . ILE A 1 331 ? 51.312 8.758 -17.078 1 18.02 331 ILE A O 1
ATOM 2602 N N . PRO A 1 332 ? 50.281 10.555 -18.078 1 17.52 332 PRO A N 1
ATOM 2603 C CA . PRO A 1 332 ? 51.562 10.984 -17.484 1 17.52 332 PRO A CA 1
ATOM 2604 C C . PRO A 1 332 ? 51.781 10.43 -16.078 1 17.52 332 PRO A C 1
ATOM 2606 O O . PRO A 1 332 ? 50.812 10.18 -15.352 1 17.52 332 PRO A O 1
ATOM 2609 N N . SER A 1 333 ? 53.125 9.953 -15.852 1 17.44 333 SER A N 1
ATOM 2610 C CA . SER A 1 333 ? 53.875 9.305 -14.781 1 17.44 333 SER A CA 1
ATOM 2611 C C . SER A 1 333 ? 53.656 10.016 -13.453 1 17.44 333 SER A C 1
ATOM 2613 O O . SER A 1 333 ? 53.312 9.383 -12.453 1 17.44 333 SER A O 1
ATOM 2615 N N . ASN A 1 334 ? 54.625 10.836 -13.164 1 16.92 334 ASN A N 1
ATOM 2616 C CA . ASN A 1 334 ? 55.438 10.609 -11.977 1 16.92 334 ASN A CA 1
ATOM 2617 C C . ASN A 1 334 ? 54.812 11.234 -10.734 1 16.92 334 ASN A C 1
ATOM 2619 O O . ASN A 1 334 ? 54.688 10.586 -9.688 1 16.92 334 ASN A O 1
ATOM 2623 N N . PRO A 1 335 ? 54.812 12.562 -10.688 1 17.52 335 PRO A N 1
ATOM 2624 C CA . PRO A 1 335 ? 55.688 12.828 -9.547 1 17.52 335 PRO A CA 1
ATOM 2625 C C . PRO A 1 335 ? 54.969 12.734 -8.203 1 17.52 335 PRO A C 1
ATOM 2627 O O . PRO A 1 335 ? 53.719 12.656 -8.172 1 17.52 335 PRO A O 1
ATOM 2630 N N . SER A 1 336 ? 55.062 13.836 -7.453 1 16.95 336 SER A N 1
ATOM 2631 C CA . SER A 1 336 ? 55.688 13.977 -6.141 1 16.95 336 SER A CA 1
ATOM 2632 C C . SER A 1 336 ? 54.625 14.008 -5.031 1 16.95 336 SER A C 1
ATOM 263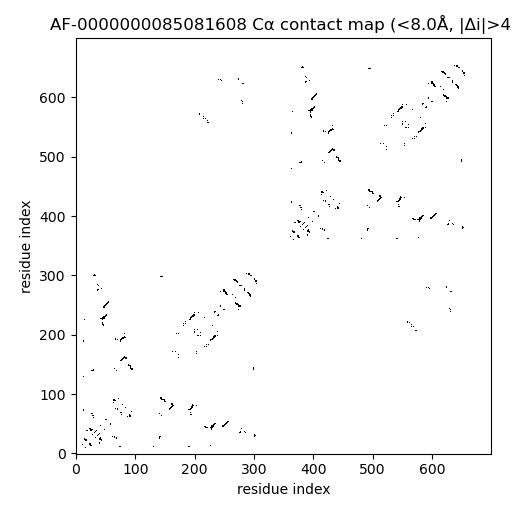4 O O . SER A 1 336 ? 54.719 13.266 -4.055 1 16.95 336 SER A O 1
ATOM 2636 N N . GLY A 1 337 ? 53.969 15.211 -4.742 1 16.78 337 GLY A N 1
ATOM 2637 C CA . GLY A 1 337 ? 54.281 15.641 -3.389 1 16.78 337 GLY A CA 1
ATOM 2638 C C . GLY A 1 337 ? 53.25 15.172 -2.369 1 16.78 337 GLY A C 1
ATOM 2639 O O . GLY A 1 337 ? 52.219 14.625 -2.732 1 16.78 337 GLY A O 1
ATOM 2640 N N . ASP A 1 338 ? 52.781 15.969 -1.454 1 16.92 338 ASP A N 1
ATOM 2641 C CA . ASP A 1 338 ? 52.969 15.914 -0.006 1 16.92 338 ASP A CA 1
ATOM 2642 C C . ASP A 1 338 ? 51.688 15.414 0.685 1 16.92 338 ASP A C 1
ATOM 2644 O O . ASP A 1 338 ? 51.719 14.414 1.403 1 16.92 338 ASP A O 1
ATOM 2648 N N . SER A 1 339 ? 50.906 16.297 1.399 1 16.84 339 SER A N 1
ATOM 2649 C CA . SER A 1 339 ? 50.844 16.234 2.855 1 16.84 339 SER A CA 1
ATOM 2650 C C . SER A 1 339 ? 49.594 15.539 3.338 1 16.84 339 SER A C 1
ATOM 2652 O O . SER A 1 339 ? 48.688 15.273 2.549 1 16.84 339 SER A O 1
ATOM 2654 N N . SER A 1 340 ? 48.688 16.094 4.324 1 17.23 340 SER A N 1
ATOM 2655 C CA . SER A 1 340 ? 48.5 15.68 5.711 1 17.23 340 SER A CA 1
ATOM 2656 C C . SER A 1 340 ? 47.125 15.031 5.91 1 17.23 340 SER A C 1
ATOM 2658 O O . SER A 1 340 ? 47 13.969 6.531 1 17.23 340 SER A O 1
ATOM 2660 N N . GLY A 1 341 ? 45.906 15.82 5.906 1 18.48 341 GLY A N 1
ATOM 2661 C CA . GLY A 1 341 ? 45.156 15.758 7.164 1 18.48 341 GLY A CA 1
ATOM 2662 C C . GLY A 1 341 ? 44.188 14.594 7.238 1 18.48 341 GLY A C 1
ATOM 2663 O O . GLY A 1 341 ? 43.844 14.016 6.211 1 18.48 341 GLY A O 1
ATOM 2664 N N . CYS A 1 342 ? 43.594 14.164 8.5 1 17.44 342 CYS A N 1
ATOM 2665 C CA . CYS A 1 342 ? 43.219 13.047 9.359 1 17.44 342 CYS A CA 1
ATOM 2666 C C . CYS A 1 342 ? 41.781 12.625 9.102 1 17.44 342 CYS A C 1
ATOM 2668 O O . CYS A 1 342 ? 40.875 13.453 9.148 1 17.44 342 CYS A O 1
ATOM 2670 N N . CYS A 1 343 ? 41.438 11.461 8.602 1 18.02 343 CYS A N 1
ATOM 2671 C CA . CYS A 1 343 ? 40.344 10.617 8.172 1 18.02 343 CYS A CA 1
ATOM 2672 C C . CYS A 1 343 ? 39.469 10.219 9.352 1 18.02 343 CYS A C 1
ATOM 2674 O O . CYS A 1 343 ? 38.656 9.281 9.258 1 18.02 343 CYS A O 1
ATOM 2676 N N . GLY A 1 344 ? 39.219 10.898 10.539 1 18.02 344 GLY A N 1
ATOM 2677 C CA . GLY A 1 344 ? 38.844 10 11.633 1 18.02 344 GLY A CA 1
ATOM 2678 C C . GLY A 1 344 ? 37.625 9.148 11.336 1 18.02 344 GLY A C 1
ATOM 2679 O O . GLY A 1 344 ? 36.719 9.578 10.625 1 18.02 344 GLY A O 1
ATOM 2680 N N . GLY A 1 345 ? 37.594 7.727 11.516 1 19.86 345 GLY A N 1
ATOM 2681 C CA . GLY A 1 345 ? 37.094 6.398 11.219 1 19.86 345 GLY A CA 1
ATOM 2682 C C . GLY A 1 345 ? 35.75 6.102 11.898 1 19.86 345 GLY A C 1
ATOM 2683 O O . GLY A 1 345 ? 35.281 4.957 11.898 1 19.86 345 GLY A O 1
ATOM 2684 N N . GLY A 1 346 ? 34.938 6.887 12.703 1 19 346 GLY A N 1
ATOM 2685 C CA . GLY A 1 346 ? 34.156 6.129 13.664 1 19 346 GLY A CA 1
ATOM 2686 C C . GLY A 1 346 ? 33.094 5.234 13.016 1 19 346 GLY A C 1
ATOM 2687 O O . GLY A 1 346 ? 32.656 5.508 11.906 1 19 346 GLY A O 1
ATOM 2688 N N . SER A 1 347 ? 32.969 3.859 13.328 1 20.78 347 SER A N 1
ATOM 2689 C CA . SER A 1 347 ? 32.406 2.557 13 1 20.78 347 SER A CA 1
ATOM 2690 C C . SER A 1 347 ? 30.906 2.543 13.227 1 20.78 347 SER A C 1
ATOM 2692 O O . SER A 1 347 ? 30.438 2.676 14.359 1 20.78 347 SER A O 1
ATOM 2694 N N . CYS A 1 348 ? 30.062 3.51 12.805 1 17.12 348 CYS A N 1
ATOM 2695 C CA . CYS A 1 348 ? 28.688 3.34 13.227 1 17.12 348 CYS A CA 1
ATOM 2696 C C . CYS A 1 348 ? 28.172 1.945 12.883 1 17.12 348 CYS A C 1
ATOM 2698 O O . CYS A 1 348 ? 28.172 1.545 11.719 1 17.12 348 CYS A O 1
ATOM 2700 N N . ASP A 1 349 ? 28.328 0.907 13.82 1 19.05 349 ASP A N 1
ATOM 2701 C CA . ASP A 1 349 ? 27.891 -0.439 14.18 1 19.05 349 ASP A CA 1
ATOM 2702 C C . ASP A 1 349 ? 26.375 -0.58 14.039 1 19.05 349 ASP A C 1
ATOM 2704 O O . ASP A 1 349 ? 25.828 -1.662 14.25 1 19.05 349 ASP A O 1
ATOM 2708 N N . PHE A 1 350 ? 25.547 -0.062 13.109 1 19.12 350 PHE A N 1
ATOM 2709 C CA . PHE A 1 350 ? 24.203 -0.588 13.32 1 19.12 350 PHE A CA 1
ATOM 2710 C C . PHE A 1 350 ? 24.141 -2.078 13 1 19.12 350 PHE A C 1
ATOM 2712 O O . PHE A 1 350 ? 24.859 -2.557 12.117 1 19.12 350 PHE A O 1
ATOM 2719 N N . MET B 1 1 ? 34.031 8.719 1.63 1 17.75 1 MET B N 1
ATOM 2720 C CA . MET B 1 1 ? 33.5 7.625 2.449 1 17.75 1 MET B CA 1
ATOM 2721 C C . MET B 1 1 ? 32.344 6.922 1.748 1 17.75 1 MET B C 1
ATOM 2723 O O . MET B 1 1 ? 31.375 7.57 1.328 1 17.75 1 MET B O 1
ATOM 2727 N N . VAL B 1 2 ? 32.594 5.785 1.163 1 19.94 2 VAL B N 1
ATOM 2728 C CA . VAL B 1 2 ? 31.891 5.086 0.095 1 19.94 2 VAL B CA 1
ATOM 2729 C C . VAL B 1 2 ? 30.562 4.539 0.624 1 19.94 2 VAL B C 1
ATOM 2731 O O . VAL B 1 2 ? 30.547 3.803 1.611 1 19.94 2 VAL B O 1
ATOM 2734 N N . PHE B 1 3 ? 29.484 5.266 0.816 1 24.31 3 PHE B N 1
ATOM 2735 C CA . PHE B 1 3 ? 28.141 4.828 1.146 1 24.31 3 PHE B CA 1
ATOM 2736 C C . PHE B 1 3 ? 27.922 3.385 0.71 1 24.31 3 PHE B C 1
ATOM 2738 O O . PHE B 1 3 ? 27.875 3.092 -0.487 1 24.31 3 PHE B O 1
ATOM 2745 N N . THR B 1 4 ? 28.625 2.52 1.396 1 24.34 4 THR B N 1
ATOM 2746 C CA . THR B 1 4 ? 28.516 1.097 1.089 1 24.34 4 THR B CA 1
ATOM 2747 C C . THR B 1 4 ? 27.062 0.688 0.882 1 24.34 4 THR B C 1
ATOM 2749 O O . THR B 1 4 ? 26.188 1.115 1.63 1 24.34 4 THR B O 1
ATOM 2752 N N . LYS B 1 5 ? 26.609 0.348 -0.194 1 30.81 5 LYS B N 1
ATOM 2753 C CA . LYS B 1 5 ? 25.406 -0.23 -0.805 1 30.81 5 LYS B CA 1
ATOM 2754 C C . LYS B 1 5 ? 24.672 -1.127 0.18 1 30.81 5 LYS B C 1
ATOM 2756 O O . LYS B 1 5 ? 25.297 -1.868 0.944 1 30.81 5 LYS B O 1
ATOM 2761 N N . ALA B 1 6 ? 23.578 -0.826 0.862 1 34.69 6 ALA B N 1
ATOM 2762 C CA . ALA B 1 6 ? 22.734 -1.716 1.66 1 34.69 6 ALA B CA 1
ATOM 2763 C C . ALA B 1 6 ? 23.188 -3.166 1.53 1 34.69 6 ALA B C 1
ATOM 2765 O O . ALA B 1 6 ? 23.562 -3.611 0.44 1 34.69 6 ALA B O 1
ATOM 2766 N N . GLY B 1 7 ? 23.875 -3.752 2.432 1 38.41 7 GLY B N 1
ATOM 2767 C CA . GLY B 1 7 ? 24.469 -5.082 2.369 1 38.41 7 GLY B CA 1
ATOM 2768 C C . GLY B 1 7 ? 23.672 -6.035 1.489 1 38.41 7 GLY B C 1
ATOM 2769 O O . GLY B 1 7 ? 22.5 -6.273 1.724 1 38.41 7 GLY B O 1
ATOM 2770 N N . GLN B 1 8 ? 23.891 -6.078 0.166 1 50.28 8 GLN B N 1
ATOM 2771 C CA . GLN B 1 8 ? 23.359 -6.871 -0.934 1 50.28 8 GLN B CA 1
ATOM 2772 C C . GLN B 1 8 ? 23.094 -8.312 -0.495 1 50.28 8 GLN B C 1
ATOM 2774 O O . GLN B 1 8 ? 24.016 -9.039 -0.135 1 50.28 8 GLN B O 1
ATOM 2779 N N . ARG B 1 9 ? 21.984 -8.492 0.328 1 60.84 9 ARG B N 1
ATOM 2780 C CA . ARG B 1 9 ? 21.609 -9.883 0.565 1 60.84 9 ARG B CA 1
ATOM 2781 C C . ARG B 1 9 ? 21.906 -10.742 -0.657 1 60.84 9 ARG B C 1
ATOM 2783 O O . ARG B 1 9 ? 21.781 -10.289 -1.794 1 60.84 9 ARG B O 1
ATOM 2790 N N . ARG B 1 10 ? 22.672 -11.758 -0.336 1 69.88 10 ARG B N 1
ATOM 2791 C CA . ARG B 1 10 ? 22.844 -12.727 -1.414 1 69.88 10 ARG B CA 1
ATOM 2792 C C . ARG B 1 10 ? 21.484 -13.156 -1.981 1 69.88 10 ARG B C 1
ATOM 2794 O O . ARG B 1 10 ? 20.562 -13.438 -1.229 1 69.88 10 ARG B O 1
ATOM 2801 N N . PRO B 1 11 ? 21.344 -12.93 -3.242 1 75.19 11 PRO B N 1
ATOM 2802 C CA . PRO B 1 11 ? 20.078 -13.359 -3.836 1 75.19 11 PRO B CA 1
ATOM 2803 C C . PRO B 1 11 ? 19.75 -14.82 -3.539 1 75.19 11 PRO B C 1
ATOM 2805 O O . PRO B 1 11 ? 20.641 -15.672 -3.564 1 75.19 11 PRO B O 1
ATOM 2808 N N . ALA B 1 12 ? 18.609 -15.039 -3.051 1 75.12 12 ALA B N 1
ATOM 2809 C CA . ALA B 1 12 ? 18.125 -16.406 -2.828 1 75.12 12 ALA B CA 1
ATOM 2810 C C . ALA B 1 12 ? 17.906 -17.125 -4.152 1 75.12 12 ALA B C 1
ATOM 2812 O O . ALA B 1 12 ? 17.969 -16.516 -5.223 1 75.12 12 ALA B O 1
ATOM 2813 N N . LYS B 1 13 ? 17.688 -18.391 -4.086 1 79.81 13 LYS B N 1
ATOM 2814 C CA . LYS B 1 13 ? 17.406 -19.203 -5.27 1 79.81 13 LYS B CA 1
ATOM 2815 C C . LYS B 1 13 ? 16.188 -18.672 -6.023 1 79.81 13 LYS B C 1
ATOM 2817 O O . LYS B 1 13 ? 15.164 -18.359 -5.414 1 79.81 13 LYS B O 1
ATOM 2822 N N . GLY B 1 14 ? 16.406 -18.469 -7.309 1 85.44 14 GLY B N 1
ATOM 2823 C CA . GLY B 1 14 ? 15.281 -18.078 -8.148 1 85.44 14 GLY B CA 1
ATOM 2824 C C . GLY B 1 14 ? 15.156 -16.578 -8.312 1 85.44 14 GLY B C 1
ATOM 2825 O O . GLY B 1 14 ? 14.328 -16.094 -9.094 1 85.44 14 GLY B O 1
ATOM 2826 N N . GLU B 1 15 ? 15.969 -15.906 -7.602 1 87 15 GLU B N 1
ATOM 2827 C CA . GLU B 1 15 ? 15.93 -14.445 -7.715 1 87 15 GLU B CA 1
ATOM 2828 C C . GLU B 1 15 ? 16.812 -13.953 -8.859 1 87 15 GLU B C 1
ATOM 2830 O O . GLU B 1 15 ? 17.875 -14.516 -9.109 1 87 15 GLU B O 1
ATOM 2835 N N . ARG B 1 16 ? 16.312 -13 -9.516 1 86.75 16 ARG B N 1
ATOM 2836 C CA . ARG B 1 16 ? 17.062 -12.328 -10.57 1 86.75 16 ARG B CA 1
ATOM 2837 C C . ARG B 1 16 ? 16.812 -10.82 -10.539 1 86.75 16 ARG B C 1
ATOM 2839 O O . ARG B 1 16 ? 15.703 -10.375 -10.234 1 86.75 16 ARG B O 1
ATOM 2846 N N . MET B 1 17 ? 17.766 -10.133 -10.883 1 87 17 MET B N 1
ATOM 2847 C CA . MET B 1 17 ? 17.609 -8.688 -10.922 1 87 17 MET B CA 1
ATOM 2848 C C . MET B 1 17 ? 16.766 -8.258 -12.117 1 87 17 MET B C 1
ATOM 2850 O O . MET B 1 17 ? 17.031 -8.68 -13.242 1 87 17 MET B O 1
ATOM 2854 N N . SER B 1 18 ? 15.789 -7.559 -11.82 1 84.69 18 SER B N 1
ATOM 2855 C CA . SER B 1 18 ? 14.945 -7.039 -12.891 1 84.69 18 SER B CA 1
ATOM 2856 C C . SER B 1 18 ? 15.656 -5.945 -13.68 1 84.69 18 SER B C 1
ATOM 2858 O O . SER B 1 18 ? 16.25 -5.043 -13.094 1 84.69 18 SER B O 1
ATOM 2860 N N . PRO B 1 19 ? 15.602 -6.012 -14.969 1 79.06 19 PRO B N 1
ATOM 2861 C CA . PRO B 1 19 ? 16.219 -4.957 -15.781 1 79.06 19 PRO B CA 1
ATOM 2862 C C . PRO B 1 19 ? 15.516 -3.609 -15.625 1 79.06 19 PRO B C 1
ATOM 2864 O O . PRO B 1 19 ? 16.141 -2.559 -15.781 1 79.06 19 PRO B O 1
ATOM 2867 N N . HIS B 1 20 ? 14.25 -3.629 -15.289 1 78.69 20 HIS B N 1
ATOM 2868 C CA . HIS B 1 20 ? 13.461 -2.408 -15.227 1 78.69 20 HIS B CA 1
ATOM 2869 C C . HIS B 1 20 ? 13.57 -1.748 -13.859 1 78.69 20 HIS B C 1
ATOM 2871 O O . HIS B 1 20 ? 13.719 -0.527 -13.758 1 78.69 20 HIS B O 1
ATOM 2877 N N . HIS B 1 21 ? 13.5 -2.582 -12.867 1 78.44 21 HIS B N 1
ATOM 2878 C CA . HIS B 1 21 ? 13.398 -2.041 -11.516 1 78.44 21 HIS B CA 1
ATOM 2879 C C . HIS B 1 21 ? 14.75 -2.053 -10.812 1 78.44 21 HIS B C 1
ATOM 2881 O O . HIS B 1 21 ? 14.93 -1.373 -9.797 1 78.44 21 HIS B O 1
ATOM 2887 N N . LEU B 1 22 ? 15.648 -2.828 -11.289 1 80.94 22 LEU B N 1
ATOM 2888 C CA . LEU B 1 22 ? 16.984 -2.98 -10.711 1 80.94 22 LEU B CA 1
ATOM 2889 C C . LEU B 1 22 ? 16.891 -3.506 -9.281 1 80.94 22 LEU B C 1
ATOM 2891 O O . LEU B 1 22 ? 17.609 -3.031 -8.398 1 80.94 22 LEU B O 1
ATOM 2895 N N . VAL B 1 23 ? 15.859 -4.332 -9.047 1 83.81 23 VAL B N 1
ATOM 2896 C CA . VAL B 1 23 ? 15.695 -5.059 -7.793 1 83.81 23 VAL B CA 1
ATOM 2897 C C . VAL B 1 23 ? 15.562 -6.555 -8.07 1 83.81 23 VAL B C 1
ATOM 2899 O O . VAL B 1 23 ? 15.25 -6.957 -9.195 1 83.81 23 VAL B O 1
ATOM 2902 N N . ASN B 1 24 ? 15.867 -7.32 -7.055 1 86.88 24 ASN B N 1
ATOM 2903 C CA . ASN B 1 24 ? 15.703 -8.766 -7.203 1 86.88 24 ASN B CA 1
ATOM 2904 C C . ASN B 1 24 ? 14.227 -9.148 -7.293 1 86.88 24 ASN B C 1
ATOM 2906 O O . ASN B 1 24 ? 13.406 -8.68 -6.504 1 86.88 24 ASN B O 1
ATOM 2910 N N . CYS B 1 25 ? 13.969 -9.938 -8.312 1 90.06 25 CYS B N 1
ATOM 2911 C CA . CYS B 1 25 ? 12.602 -10.398 -8.547 1 90.06 25 CYS B CA 1
ATOM 2912 C C . CYS B 1 25 ? 12.555 -11.922 -8.68 1 90.06 25 CYS B C 1
ATOM 2914 O O . CYS B 1 25 ? 13.578 -12.555 -8.914 1 90.06 25 CYS B O 1
ATOM 2916 N N . ILE B 1 26 ? 11.422 -12.391 -8.422 1 90.75 26 ILE B N 1
ATOM 2917 C CA . ILE B 1 26 ? 11.141 -13.781 -8.734 1 90.75 26 ILE B CA 1
ATOM 2918 C C . ILE B 1 26 ? 10.102 -13.859 -9.852 1 90.75 26 ILE B C 1
ATOM 2920 O O . ILE B 1 26 ? 9.344 -12.914 -10.07 1 90.75 26 ILE B O 1
ATOM 2924 N N . SER B 1 27 ? 10.07 -14.938 -10.523 1 92.62 27 SER B N 1
ATOM 2925 C CA . SER B 1 27 ? 9.109 -15.117 -11.609 1 92.62 27 SER B CA 1
ATOM 2926 C C . SER B 1 27 ? 7.727 -15.469 -11.07 1 92.62 27 SER B C 1
ATOM 2928 O O . SER B 1 27 ? 7.605 -16.25 -10.117 1 92.62 27 SER B O 1
ATOM 2930 N N . SER B 1 28 ? 6.711 -14.977 -11.672 1 93.19 28 SER B N 1
ATOM 2931 C CA . SER B 1 28 ? 5.332 -15.312 -11.336 1 93.19 28 SER B CA 1
ATOM 2932 C C . SER B 1 28 ? 4.957 -16.688 -11.852 1 93.19 28 SER B C 1
ATOM 2934 O O . SER B 1 28 ? 3.941 -17.266 -11.445 1 93.19 28 SER B O 1
ATOM 2936 N N . GLY B 1 29 ? 5.754 -17.203 -12.789 1 93.56 29 GLY B N 1
ATOM 2937 C CA . GLY B 1 29 ? 5.418 -18.438 -13.492 1 93.56 29 GLY B CA 1
ATOM 2938 C C . GLY B 1 29 ? 4.766 -18.203 -14.836 1 93.56 29 GLY B C 1
ATOM 2939 O O . GLY B 1 29 ? 4.512 -19.141 -15.586 1 93.56 29 GLY B O 1
ATOM 2940 N N . ILE B 1 30 ? 4.441 -16.984 -15.109 1 94.06 30 ILE B N 1
ATOM 2941 C CA . ILE B 1 30 ? 3.887 -16.562 -16.391 1 94.06 30 ILE B CA 1
ATOM 2942 C C . ILE B 1 30 ? 4.781 -15.492 -17.016 1 94.06 30 ILE B C 1
ATOM 2944 O O . ILE B 1 30 ? 4.668 -14.305 -16.703 1 94.06 30 ILE B O 1
ATOM 2948 N N . PRO B 1 31 ? 5.598 -15.922 -17.938 1 92.88 31 PRO B N 1
ATOM 2949 C CA . PRO B 1 31 ? 6.59 -15 -18.5 1 92.88 31 PRO B CA 1
ATOM 2950 C C . PRO B 1 31 ? 5.961 -13.727 -19.062 1 92.88 31 PRO B C 1
ATOM 2952 O O . PRO B 1 31 ? 6.496 -12.633 -18.875 1 92.88 31 PRO B O 1
ATOM 2955 N N . SER B 1 32 ? 4.859 -13.852 -19.75 1 93.38 32 SER B N 1
ATOM 2956 C CA . SER B 1 32 ? 4.207 -12.672 -20.312 1 93.38 32 SER B CA 1
ATOM 2957 C C . SER B 1 32 ? 3.705 -11.742 -19.203 1 93.38 32 SER B C 1
ATOM 2959 O O . SER B 1 32 ? 3.689 -10.523 -19.375 1 93.38 32 SER B O 1
ATOM 2961 N N . MET B 1 33 ? 3.275 -12.258 -18.109 1 93.62 33 MET B N 1
ATOM 2962 C CA . MET B 1 33 ? 2.873 -11.43 -16.984 1 93.62 33 MET B CA 1
ATOM 2963 C C . MET B 1 33 ? 4.07 -10.688 -16.391 1 93.62 33 MET B C 1
ATOM 2965 O O . MET B 1 33 ? 3.986 -9.492 -16.109 1 93.62 33 MET B O 1
ATOM 2969 N N . ASP B 1 34 ? 5.168 -11.406 -16.25 1 93 34 ASP B N 1
ATOM 2970 C CA . ASP B 1 34 ? 6.391 -10.828 -15.703 1 93 34 ASP B CA 1
ATOM 2971 C C . ASP B 1 34 ? 6.867 -9.648 -16.531 1 93 34 ASP B C 1
ATOM 2973 O O . ASP B 1 34 ? 7.281 -8.625 -15.992 1 93 34 ASP B O 1
ATOM 2977 N N . THR B 1 35 ? 6.707 -9.789 -17.828 1 90.94 35 THR B N 1
ATOM 2978 C CA . THR B 1 35 ? 7.227 -8.758 -18.719 1 90.94 35 THR B CA 1
ATOM 2979 C C . THR B 1 35 ? 6.211 -7.625 -18.891 1 90.94 35 THR B C 1
ATOM 2981 O O . THR B 1 35 ? 6.566 -6.449 -18.812 1 90.94 35 THR B O 1
ATOM 2984 N N . GLN B 1 36 ? 4.98 -7.965 -19.047 1 90.62 36 GLN B N 1
ATOM 2985 C CA . GLN B 1 36 ? 3.986 -6.984 -19.469 1 90.62 36 GLN B CA 1
ATOM 2986 C C . GLN B 1 36 ? 3.377 -6.266 -18.266 1 90.62 36 GLN B C 1
ATOM 2988 O O . GLN B 1 36 ? 3.051 -5.082 -18.344 1 90.62 36 GLN B O 1
ATOM 2993 N N . LEU B 1 37 ? 3.203 -6.965 -17.188 1 92.12 37 LEU B N 1
ATOM 2994 C CA . LEU B 1 37 ? 2.443 -6.406 -16.078 1 92.12 37 LEU B CA 1
ATOM 2995 C C . LEU B 1 37 ? 3.363 -6.047 -14.914 1 92.12 37 LEU B C 1
ATOM 2997 O O . LEU B 1 37 ? 3.105 -5.086 -14.188 1 92.12 37 LEU B O 1
ATOM 3001 N N . LEU B 1 38 ? 4.484 -6.793 -14.758 1 92 38 LEU B N 1
ATOM 3002 C CA . LEU B 1 38 ? 5.242 -6.691 -13.508 1 92 38 LEU B CA 1
ATOM 3003 C C . LEU B 1 38 ? 6.602 -6.043 -13.758 1 92 38 LEU B C 1
ATOM 3005 O O . LEU B 1 38 ? 7.328 -5.738 -12.805 1 92 38 LEU B O 1
ATOM 3009 N N . GLY B 1 39 ? 7 -5.762 -14.977 1 88.88 39 GLY B N 1
ATOM 3010 C CA . GLY B 1 39 ? 8.266 -5.113 -15.289 1 88.88 39 GLY B CA 1
ATOM 3011 C C . GLY B 1 39 ? 9.469 -6.016 -15.062 1 88.88 39 GLY B C 1
ATOM 3012 O O . GLY B 1 39 ? 10.539 -5.543 -14.68 1 88.88 39 GLY B O 1
ATOM 3013 N N . GLY B 1 40 ? 9.312 -7.305 -15.109 1 89.12 40 GLY B N 1
ATOM 3014 C CA . GLY B 1 40 ? 10.438 -8.219 -14.977 1 89.12 40 GLY B CA 1
ATOM 3015 C C . GLY B 1 40 ? 10.258 -9.219 -13.852 1 89.12 40 GLY B C 1
ATOM 3016 O O . GLY B 1 40 ? 11.234 -9.812 -13.375 1 89.12 40 GLY B O 1
ATOM 3017 N N . GLY B 1 41 ? 9.141 -9.352 -13.367 1 92.06 41 GLY B N 1
ATOM 3018 C CA . GLY B 1 41 ? 8.859 -10.305 -12.312 1 92.06 41 GLY B CA 1
ATOM 3019 C C . GLY B 1 41 ? 8.312 -9.664 -11.047 1 92.06 41 GLY B C 1
ATOM 3020 O O . GLY B 1 41 ? 8.109 -8.445 -11.008 1 92.06 41 GLY B O 1
ATOM 3021 N N . ILE B 1 42 ? 8.07 -10.453 -10.039 1 91.19 42 ILE B N 1
ATOM 3022 C CA . ILE B 1 42 ? 7.59 -9.977 -8.75 1 91.19 42 ILE B CA 1
ATOM 3023 C C . ILE B 1 42 ? 8.773 -9.578 -7.867 1 91.19 42 ILE B C 1
ATOM 3025 O O . ILE B 1 42 ? 9.602 -10.422 -7.516 1 91.19 42 ILE B O 1
ATOM 3029 N N . PRO B 1 43 ? 8.836 -8.344 -7.559 1 88.75 43 PRO B N 1
ATOM 3030 C CA . PRO B 1 43 ? 9.914 -7.973 -6.645 1 88.75 43 PRO B CA 1
ATOM 3031 C C . PRO B 1 43 ? 9.891 -8.773 -5.344 1 88.75 43 PRO B C 1
ATOM 3033 O O . PRO B 1 43 ? 8.82 -9.055 -4.809 1 88.75 43 PRO B O 1
ATOM 3036 N N . VAL B 1 44 ? 11.109 -9.086 -4.895 1 87.06 44 VAL B N 1
ATOM 3037 C CA . VAL B 1 44 ? 11.211 -9.867 -3.666 1 87.06 44 VAL B CA 1
ATOM 3038 C C . VAL B 1 44 ? 10.555 -9.117 -2.514 1 87.06 44 VAL B C 1
ATOM 3040 O O . VAL B 1 44 ? 10.734 -7.902 -2.373 1 87.06 44 VAL B O 1
ATOM 3043 N N . GLY B 1 45 ? 9.703 -9.82 -1.781 1 83.81 45 GLY B N 1
ATOM 3044 C CA . GLY B 1 45 ? 9.055 -9.234 -0.619 1 83.81 45 GLY B CA 1
ATOM 3045 C C . GLY B 1 45 ? 7.723 -8.586 -0.942 1 83.81 45 GLY B C 1
ATOM 3046 O O . GLY B 1 45 ? 7.07 -8.023 -0.062 1 83.81 45 GLY B O 1
ATOM 3047 N N . TYR B 1 46 ? 7.258 -8.68 -2.154 1 87.62 46 TYR B N 1
ATOM 3048 C CA . TYR B 1 46 ? 6.027 -8.016 -2.566 1 87.62 46 TYR B CA 1
ATOM 3049 C C . TYR B 1 46 ? 4.828 -8.938 -2.4 1 87.62 46 TYR B C 1
ATOM 3051 O O . TYR B 1 46 ? 4.969 -10.164 -2.441 1 87.62 46 TYR B O 1
ATOM 3059 N N . VAL B 1 47 ? 3.752 -8.344 -2.18 1 90.19 47 VAL B N 1
ATOM 3060 C CA . VAL B 1 47 ? 2.467 -9.031 -2.121 1 90.19 47 VAL B CA 1
ATOM 3061 C C . VAL B 1 47 ? 1.663 -8.734 -3.385 1 90.19 47 VAL B C 1
ATOM 3063 O O . VAL B 1 47 ? 1.279 -7.59 -3.631 1 90.19 47 VAL B O 1
ATOM 3066 N N . LEU B 1 48 ? 1.435 -9.781 -4.176 1 92.38 48 LEU B N 1
ATOM 3067 C CA . LEU B 1 48 ? 0.628 -9.688 -5.387 1 92.38 48 LEU B CA 1
ATOM 3068 C C . LEU B 1 48 ? -0.759 -10.281 -5.164 1 92.38 48 LEU B C 1
ATOM 3070 O O . LEU B 1 48 ? -0.898 -11.32 -4.512 1 92.38 48 LEU B O 1
ATOM 3074 N N . SER B 1 49 ? -1.755 -9.594 -5.668 1 93.12 49 SER B N 1
ATOM 3075 C CA . SER B 1 49 ? -3.102 -10.133 -5.523 1 93.12 49 SER B CA 1
ATOM 3076 C C . SER B 1 49 ? -3.816 -10.195 -6.871 1 93.12 49 SER B C 1
ATOM 3078 O O . SER B 1 49 ? -3.574 -9.367 -7.746 1 93.12 49 SER B O 1
ATOM 3080 N N . ILE B 1 50 ? -4.637 -11.25 -6.988 1 94.69 50 ILE B N 1
ATOM 3081 C CA . ILE B 1 50 ? -5.48 -11.445 -8.164 1 94.69 50 ILE B CA 1
ATOM 3082 C C . ILE B 1 50 ? -6.938 -11.594 -7.734 1 94.69 50 ILE B C 1
ATOM 3084 O O . ILE B 1 50 ? -7.242 -12.344 -6.805 1 94.69 50 ILE B O 1
ATOM 3088 N N . VAL B 1 51 ? -7.746 -10.797 -8.312 1 94 51 VAL B N 1
ATOM 3089 C CA . VAL B 1 51 ? -9.188 -10.992 -8.148 1 94 51 VAL B CA 1
ATOM 3090 C C . VAL B 1 51 ? -9.68 -12.047 -9.125 1 94 51 VAL B C 1
ATOM 3092 O O . VAL B 1 51 ? -9.508 -11.914 -10.336 1 94 51 VAL B O 1
ATOM 3095 N N . GLN B 1 52 ? -10.328 -13.008 -8.609 1 93.25 52 GLN B N 1
ATOM 3096 C CA . GLN B 1 52 ? -10.711 -14.195 -9.367 1 93.25 52 GLN B CA 1
ATOM 3097 C C . GLN B 1 52 ? -11.797 -13.867 -10.391 1 93.25 52 GLN B C 1
ATOM 3099 O O . GLN B 1 52 ? -12.602 -12.961 -10.172 1 93.25 52 GLN B O 1
ATOM 3104 N N . ASP B 1 53 ? -11.766 -14.578 -11.445 1 91.5 53 ASP B N 1
ATOM 3105 C CA . ASP B 1 53 ? -12.812 -14.469 -12.461 1 91.5 53 ASP B CA 1
ATOM 3106 C C . ASP B 1 53 ? -14.078 -15.195 -12.016 1 91.5 53 ASP B C 1
ATOM 3108 O O . ASP B 1 53 ? -14.031 -16.047 -11.133 1 91.5 53 ASP B O 1
ATOM 3112 N N . ASP B 1 54 ? -15.156 -14.773 -12.602 1 87.62 54 ASP B N 1
ATOM 3113 C CA . ASP B 1 54 ? -16.453 -15.414 -12.406 1 87.62 54 ASP B CA 1
ATOM 3114 C C . ASP B 1 54 ? -17.094 -15.773 -13.742 1 87.62 54 ASP B C 1
ATOM 3116 O O . ASP B 1 54 ? -17.406 -14.891 -14.547 1 87.62 54 ASP B O 1
ATOM 3120 N N . PRO B 1 55 ? -17.438 -16.953 -13.961 1 89.56 55 PRO B N 1
ATOM 3121 C CA . PRO B 1 55 ? -17.188 -18.156 -13.148 1 89.56 55 PRO B CA 1
ATOM 3122 C C . PRO B 1 55 ? -15.719 -18.375 -12.836 1 89.56 55 PRO B C 1
ATOM 3124 O O . PRO B 1 55 ? -14.852 -17.938 -13.609 1 89.56 55 PRO B O 1
ATOM 3127 N N . SER B 1 56 ? -15.461 -19.016 -11.773 1 88.19 56 SER B N 1
ATOM 3128 C CA . SER B 1 56 ? -14.133 -19.188 -11.195 1 88.19 56 SER B CA 1
ATOM 3129 C C . SER B 1 56 ? -13.375 -20.312 -11.898 1 88.19 56 SER B C 1
ATOM 3131 O O . SER B 1 56 ? -13.445 -21.469 -11.492 1 88.19 56 SER B O 1
ATOM 3133 N N . VAL B 1 57 ? -12.562 -20 -12.883 1 90.56 57 VAL B N 1
ATOM 3134 C CA . VAL B 1 57 ? -11.906 -21.031 -13.68 1 90.56 57 VAL B CA 1
ATOM 3135 C C . VAL B 1 57 ? -10.43 -20.688 -13.844 1 90.56 57 VAL B C 1
ATOM 3137 O O . VAL B 1 57 ? -9.555 -21.422 -13.367 1 90.56 57 VAL B O 1
ATOM 3140 N N . TYR B 1 58 ? -10.078 -19.547 -14.352 1 92.38 58 TYR B N 1
ATOM 3141 C CA . TYR B 1 58 ? -8.734 -19.266 -14.852 1 92.38 58 TYR B CA 1
ATOM 3142 C C . TYR B 1 58 ? -7.812 -18.828 -13.719 1 92.38 58 TYR B C 1
ATOM 3144 O O . TYR B 1 58 ? -6.59 -18.922 -13.836 1 92.38 58 TYR B O 1
ATOM 3152 N N . TRP B 1 59 ? -8.336 -18.297 -12.641 1 91.56 59 TRP B N 1
ATOM 3153 C CA . TRP B 1 59 ? -7.496 -17.859 -11.539 1 91.56 59 TRP B CA 1
ATOM 3154 C C . TRP B 1 59 ? -6.629 -19 -11.023 1 91.56 59 TRP B C 1
ATOM 3156 O O . TRP B 1 59 ? -5.5 -18.781 -10.578 1 91.56 59 TRP B O 1
ATOM 3166 N N . LYS B 1 60 ? -7.094 -20.203 -11.141 1 92.56 60 LYS B N 1
ATOM 3167 C CA . LYS B 1 60 ? -6.379 -21.375 -10.656 1 92.56 60 LYS B CA 1
ATOM 3168 C C . LYS B 1 60 ? -5.055 -21.562 -11.391 1 92.56 60 LYS B C 1
ATOM 3170 O O . LYS B 1 60 ? -4.074 -22.031 -10.812 1 92.56 60 LYS B O 1
ATOM 3175 N N . LEU B 1 61 ? -5.098 -21.203 -12.609 1 93.62 61 LEU B N 1
ATOM 3176 C CA . LEU B 1 61 ? -3.877 -21.344 -13.398 1 93.62 61 LEU B CA 1
ATOM 3177 C C . LEU B 1 61 ? -2.775 -20.438 -12.859 1 93.62 61 LEU B C 1
ATOM 3179 O O . LEU B 1 61 ? -1.61 -20.844 -12.805 1 93.62 61 LEU B O 1
ATOM 3183 N N . PHE B 1 62 ? -3.139 -19.281 -12.438 1 94.31 62 PHE B N 1
ATOM 3184 C CA . PHE B 1 62 ? -2.164 -18.344 -11.875 1 94.31 62 PHE B CA 1
ATOM 3185 C C . PHE B 1 62 ? -1.529 -18.922 -10.617 1 94.31 62 PHE B C 1
ATOM 3187 O O . PHE B 1 62 ? -0.311 -18.844 -10.445 1 94.31 62 PHE B O 1
ATOM 3194 N N . ALA B 1 63 ? -2.346 -19.453 -9.82 1 94.06 63 ALA B N 1
ATOM 3195 C CA . ALA B 1 63 ? -1.852 -20.062 -8.594 1 94.06 63 ALA B CA 1
ATOM 3196 C C . ALA B 1 63 ? -0.951 -21.266 -8.891 1 94.06 63 ALA B C 1
ATOM 3198 O O . ALA B 1 63 ? 0.121 -21.406 -8.297 1 94.06 63 ALA B O 1
ATOM 3199 N N . LYS B 1 64 ? -1.41 -22.078 -9.805 1 94.69 64 LYS B N 1
ATOM 3200 C CA . LYS B 1 64 ? -0.647 -23.266 -10.164 1 94.69 64 LYS B CA 1
ATOM 3201 C C . LYS B 1 64 ? 0.72 -22.891 -10.734 1 94.69 64 LYS B C 1
ATOM 3203 O O . LYS B 1 64 ? 1.737 -23.469 -10.344 1 94.69 64 LYS B O 1
ATOM 3208 N N . PHE B 1 65 ? 0.731 -21.938 -11.578 1 94.56 65 PHE B N 1
ATOM 3209 C CA . PHE B 1 65 ? 1.981 -21.516 -12.203 1 94.56 65 PHE B CA 1
ATOM 3210 C C . PHE B 1 65 ? 2.924 -20.906 -11.172 1 94.56 65 PHE B C 1
ATOM 3212 O O . PHE B 1 65 ? 4.129 -21.172 -11.188 1 94.56 65 PHE B O 1
ATOM 3219 N N . PHE B 1 66 ? 2.416 -20.125 -10.32 1 95.12 66 PHE B N 1
ATOM 3220 C CA . PHE B 1 66 ? 3.209 -19.5 -9.273 1 95.12 66 PHE B CA 1
ATOM 3221 C C . PHE B 1 66 ? 3.896 -20.547 -8.406 1 95.12 66 PHE B C 1
ATOM 3223 O O . PHE B 1 66 ? 5.102 -20.453 -8.148 1 95.12 66 PHE B O 1
ATOM 3230 N N . CYS B 1 67 ? 3.172 -21.484 -8.055 1 95.06 67 CYS B N 1
ATOM 3231 C CA . CYS B 1 67 ? 3.707 -22.531 -7.195 1 95.06 67 CYS B CA 1
ATOM 3232 C C . CYS B 1 67 ? 4.676 -23.422 -7.965 1 95.06 67 CYS B C 1
ATOM 3234 O O . CYS B 1 67 ? 5.754 -23.75 -7.469 1 95.06 67 CYS B O 1
ATOM 3236 N N . ALA B 1 68 ? 4.266 -23.797 -9.141 1 94.94 68 ALA B N 1
ATOM 3237 C CA . ALA B 1 68 ? 5.133 -24.656 -9.961 1 94.94 68 ALA B CA 1
ATOM 3238 C C . ALA B 1 68 ? 6.477 -23.969 -10.219 1 94.94 68 ALA B C 1
ATOM 3240 O O . ALA B 1 68 ? 7.523 -24.625 -10.172 1 94.94 68 ALA B O 1
ATOM 3241 N N . GLU B 1 69 ? 6.383 -22.688 -10.469 1 93.75 69 GLU B N 1
ATOM 3242 C CA . GLU B 1 69 ? 7.605 -21.922 -10.688 1 93.75 69 GLU B CA 1
ATOM 3243 C C . GLU B 1 69 ? 8.5 -21.953 -9.445 1 93.75 69 GLU B C 1
ATOM 3245 O O . GLU B 1 69 ? 9.727 -22 -9.562 1 93.75 69 GLU B O 1
ATOM 3250 N N . GLY B 1 70 ? 7.918 -21.844 -8.297 1 93.25 70 GLY B N 1
ATOM 3251 C CA . GLY B 1 70 ? 8.68 -21.953 -7.07 1 93.25 70 GLY B CA 1
ATOM 3252 C C . GLY B 1 70 ? 9.43 -23.266 -6.945 1 93.25 70 GLY B C 1
ATOM 3253 O O . GLY B 1 70 ? 10.594 -23.297 -6.547 1 93.25 70 GLY B O 1
ATOM 3254 N N . LEU B 1 71 ? 8.82 -24.312 -7.301 1 93 71 LEU B N 1
ATOM 3255 C CA . LEU B 1 71 ? 9.438 -25.641 -7.23 1 93 71 LEU B CA 1
ATOM 3256 C C . LEU B 1 71 ? 10.594 -25.75 -8.211 1 93 71 LEU B C 1
ATOM 3258 O O . LEU B 1 71 ? 11.656 -26.281 -7.875 1 93 71 LEU B O 1
ATOM 3262 N N . GLU B 1 72 ? 10.352 -25.203 -9.422 1 91.25 72 GLU B N 1
ATOM 3263 C CA . GLU B 1 72 ? 11.422 -25.203 -10.414 1 91.25 72 GLU B CA 1
ATOM 3264 C C . GLU B 1 72 ? 12.625 -24.391 -9.938 1 91.25 72 GLU B C 1
ATOM 3266 O O . GLU B 1 72 ? 13.766 -24.703 -10.273 1 91.25 72 GLU B O 1
ATOM 3271 N N . ALA B 1 73 ? 12.328 -23.406 -9.148 1 88.94 73 ALA B N 1
ATOM 3272 C CA . ALA B 1 73 ? 13.375 -22.516 -8.648 1 88.94 73 ALA B CA 1
ATOM 3273 C C . ALA B 1 73 ? 13.914 -23.016 -7.305 1 88.94 73 ALA B C 1
ATOM 3275 O O . ALA B 1 73 ? 14.648 -22.297 -6.625 1 88.94 73 ALA B O 1
ATOM 3276 N N . ASP B 1 74 ? 13.469 -24.188 -6.863 1 89.44 74 ASP B N 1
ATOM 3277 C CA . ASP B 1 74 ? 13.898 -24.812 -5.613 1 89.44 74 ASP B CA 1
ATOM 3278 C C . ASP B 1 74 ? 13.508 -23.953 -4.414 1 89.44 74 ASP B C 1
ATOM 3280 O O . ASP B 1 74 ? 14.305 -23.75 -3.498 1 89.44 74 ASP B O 1
ATOM 3284 N N . GLN B 1 75 ? 12.391 -23.422 -4.465 1 89.81 75 GLN B N 1
ATOM 3285 C CA . GLN B 1 75 ? 11.82 -22.672 -3.352 1 89.81 75 GLN B CA 1
ATOM 3286 C C . GLN B 1 75 ? 10.758 -23.5 -2.623 1 89.81 75 GLN B C 1
ATOM 3288 O O . GLN B 1 75 ? 10.172 -24.406 -3.203 1 89.81 75 GLN B O 1
ATOM 3293 N N . ASN B 1 76 ? 10.57 -23.109 -1.377 1 90.81 76 ASN B N 1
ATOM 3294 C CA . ASN B 1 76 ? 9.516 -23.75 -0.605 1 90.81 76 ASN B CA 1
ATOM 3295 C C . ASN B 1 76 ? 8.164 -23.094 -0.848 1 90.81 76 ASN B C 1
ATOM 3297 O O . ASN B 1 76 ? 8.094 -21.875 -1.066 1 90.81 76 ASN B O 1
ATOM 3301 N N . ILE B 1 77 ? 7.164 -23.938 -0.813 1 93.88 77 ILE B N 1
ATOM 3302 C CA . ILE B 1 77 ? 5.824 -23.422 -1.078 1 93.88 77 ILE B CA 1
ATOM 3303 C C . ILE B 1 77 ? 4.953 -23.594 0.166 1 93.88 77 ILE B C 1
ATOM 3305 O O . ILE B 1 77 ? 4.938 -24.672 0.781 1 93.88 77 ILE B O 1
ATOM 3309 N N . LEU B 1 78 ? 4.34 -22.562 0.575 1 93.69 78 LEU B N 1
ATOM 3310 C CA . LEU B 1 78 ? 3.264 -22.625 1.559 1 93.69 78 LEU B CA 1
ATOM 3311 C C . LEU B 1 78 ? 1.919 -22.297 0.912 1 93.69 78 LEU B C 1
ATOM 3313 O O . LEU B 1 78 ? 1.681 -21.172 0.489 1 93.69 78 LEU B O 1
ATOM 3317 N N . LEU B 1 79 ? 1.074 -23.312 0.8 1 95.38 79 LEU B N 1
ATOM 3318 C CA . LEU B 1 79 ? -0.237 -23.203 0.172 1 95.38 79 LEU B CA 1
ATOM 3319 C C . LEU B 1 79 ? -1.344 -23.203 1.222 1 95.38 79 LEU B C 1
ATOM 3321 O O . LEU B 1 79 ? -1.481 -24.156 1.986 1 95.38 79 LEU B O 1
ATOM 3325 N N . ILE B 1 80 ? -2.135 -22.094 1.199 1 94.38 80 ILE B N 1
ATOM 3326 C CA . ILE B 1 80 ? -3.127 -21.906 2.252 1 94.38 80 ILE B CA 1
ATOM 3327 C C . ILE B 1 80 ? -4.5 -21.656 1.628 1 94.38 80 ILE B C 1
ATOM 3329 O O . ILE B 1 80 ? -4.633 -20.844 0.708 1 94.38 80 ILE B O 1
ATOM 3333 N N . GLY B 1 81 ? -5.535 -22.328 2.184 1 94.19 81 GLY B N 1
ATOM 3334 C CA . GLY B 1 81 ? -6.898 -22 1.797 1 94.19 81 GLY B CA 1
ATOM 3335 C C . GLY B 1 81 ? -7.688 -23.188 1.298 1 94.19 81 GLY B C 1
ATOM 3336 O O . GLY B 1 81 ? -7.148 -24.297 1.196 1 94.19 81 GLY B O 1
ATOM 3337 N N . ARG B 1 82 ? -8.945 -22.922 0.981 1 92.38 82 ARG B N 1
ATOM 3338 C CA . ARG B 1 82 ? -9.82 -23.984 0.482 1 92.38 82 ARG B CA 1
ATOM 3339 C C . ARG B 1 82 ? -9.336 -24.5 -0.868 1 92.38 82 ARG B C 1
ATOM 3341 O O . ARG B 1 82 ? -9.125 -23.719 -1.799 1 92.38 82 ARG B O 1
ATOM 3348 N N . GLY B 1 83 ? -9.148 -25.859 -0.933 1 93.5 83 GLY B N 1
ATOM 3349 C CA . GLY B 1 83 ? -8.703 -26.469 -2.176 1 93.5 83 GLY B CA 1
ATOM 3350 C C . GLY B 1 83 ? -7.195 -26.609 -2.266 1 93.5 83 GLY B C 1
ATOM 3351 O O . GLY B 1 83 ? -6.668 -27.078 -3.277 1 93.5 83 GLY B O 1
ATOM 3352 N N . ALA B 1 84 ? -6.539 -26.234 -1.216 1 95.69 84 ALA B N 1
ATOM 3353 C CA . ALA B 1 84 ? -5.078 -26.281 -1.212 1 95.69 84 ALA B CA 1
ATOM 3354 C C . ALA B 1 84 ? -4.582 -27.703 -1.42 1 95.69 84 ALA B C 1
ATOM 3356 O O . ALA B 1 84 ? -3.59 -27.938 -2.119 1 95.69 84 ALA B O 1
ATOM 3357 N N . ASN B 1 85 ? -5.285 -28.688 -0.831 1 96.56 85 ASN B N 1
ATOM 3358 C CA . ASN B 1 85 ? -4.91 -30.078 -1.015 1 96.56 85 ASN B CA 1
ATOM 3359 C C . ASN B 1 85 ? -4.961 -30.484 -2.486 1 96.56 85 ASN B C 1
ATOM 3361 O O . ASN B 1 85 ? -4.023 -31.109 -2.996 1 96.56 85 ASN B O 1
ATOM 3365 N N . THR B 1 86 ? -6.023 -30.141 -3.051 1 95.62 86 THR B N 1
ATOM 3366 C CA . THR B 1 86 ? -6.219 -30.484 -4.457 1 95.62 86 THR B CA 1
ATOM 3367 C C . THR B 1 86 ? -5.211 -29.734 -5.332 1 95.62 86 THR B C 1
ATOM 3369 O O . THR B 1 86 ? -4.598 -30.328 -6.219 1 95.62 86 THR B O 1
ATOM 3372 N N . MET B 1 87 ? -5.008 -28.5 -5.086 1 95.31 87 MET B N 1
ATOM 3373 C CA . MET B 1 87 ? -4.098 -27.656 -5.875 1 95.31 87 MET B CA 1
ATOM 3374 C C . MET B 1 87 ? -2.674 -28.203 -5.809 1 95.31 87 MET B C 1
ATOM 3376 O O . MET B 1 87 ? -1.979 -28.266 -6.824 1 95.31 87 MET B O 1
ATOM 3380 N N . ALA B 1 88 ? -2.248 -28.578 -4.676 1 96.69 88 ALA B N 1
ATOM 3381 C CA . ALA B 1 88 ? -0.892 -29.078 -4.473 1 96.69 88 ALA B CA 1
ATOM 3382 C C . ALA B 1 88 ? -0.632 -30.312 -5.324 1 96.69 88 ALA B C 1
ATOM 3384 O O . ALA B 1 88 ? 0.507 -30.578 -5.715 1 96.69 88 ALA B O 1
ATOM 3385 N N . ARG B 1 89 ? -1.636 -31.047 -5.629 1 96.06 89 ARG B N 1
ATOM 3386 C CA . ARG B 1 89 ? -1.504 -32.312 -6.352 1 96.06 89 ARG B CA 1
ATOM 3387 C C . ARG B 1 89 ? -1.702 -32.094 -7.852 1 96.06 89 ARG B C 1
ATOM 3389 O O . ARG B 1 89 ? -1.563 -33.062 -8.633 1 96.06 89 ARG B O 1
ATOM 3396 N N . GLU B 1 90 ? -2.021 -30.875 -8.211 1 95.44 90 GLU B N 1
ATOM 3397 C CA . GLU B 1 90 ? -2.285 -30.578 -9.617 1 95.44 90 GLU B CA 1
ATOM 3398 C C . GLU B 1 90 ? -1.303 -29.531 -10.156 1 95.44 90 GLU B C 1
ATOM 3400 O O . GLU B 1 90 ? -1.652 -28.734 -11.023 1 95.44 90 GLU B O 1
ATOM 3405 N N . LEU B 1 91 ? -0.165 -29.469 -9.586 1 96.25 91 LEU B N 1
ATOM 3406 C CA . LEU B 1 91 ? 0.83 -28.531 -10.078 1 96.25 91 LEU B CA 1
ATOM 3407 C C . LEU B 1 91 ? 1.462 -29.031 -11.375 1 96.25 91 LEU B C 1
ATOM 3409 O O . LEU B 1 91 ? 1.926 -30.172 -11.438 1 96.25 91 LEU B O 1
ATOM 3413 N N . PRO B 1 92 ? 1.483 -28.203 -12.398 1 93.69 92 PRO B N 1
ATOM 3414 C CA . PRO B 1 92 ? 1.952 -28.641 -13.711 1 93.69 92 PRO B CA 1
ATOM 3415 C C . PRO B 1 92 ? 3.467 -28.812 -13.773 1 93.69 92 PRO B C 1
ATOM 3417 O O . PRO B 1 92 ? 4.191 -28.266 -12.938 1 93.69 92 PRO B O 1
ATOM 3420 N N . GLU B 1 93 ? 3.873 -29.531 -14.75 1 90.5 93 GLU B N 1
ATOM 3421 C CA . GLU B 1 93 ? 5.289 -29.719 -15.055 1 90.5 93 GLU B CA 1
ATOM 3422 C C . GLU B 1 93 ? 5.762 -28.734 -16.125 1 90.5 93 GLU B C 1
ATOM 3424 O O . GLU B 1 93 ? 5 -28.375 -17.016 1 90.5 93 GLU B O 1
ATOM 3429 N N . SER B 1 94 ? 6.992 -28.344 -15.945 1 89.06 94 SER B N 1
ATOM 3430 C CA . SER B 1 94 ? 7.562 -27.422 -16.922 1 89.06 94 SER B CA 1
ATOM 3431 C C . SER B 1 94 ? 7.789 -28.109 -18.266 1 89.06 94 SER B C 1
ATOM 3433 O O . SER B 1 94 ? 8.203 -29.281 -18.312 1 89.06 94 SER B O 1
ATOM 3435 N N . THR B 1 95 ? 7.492 -27.422 -19.328 1 83.5 95 THR B N 1
ATOM 3436 C CA . THR B 1 95 ? 7.742 -27.953 -20.672 1 83.5 95 THR B CA 1
ATOM 3437 C C . THR B 1 95 ? 9.219 -27.812 -21.031 1 83.5 95 THR B C 1
ATOM 3439 O O . THR B 1 95 ? 9.695 -28.469 -21.953 1 83.5 95 THR B O 1
ATOM 3442 N N . ASP B 1 96 ? 9.867 -26.906 -20.297 1 78.12 96 ASP B N 1
ATOM 3443 C CA . ASP B 1 96 ? 11.289 -26.703 -20.547 1 78.12 96 ASP B CA 1
ATOM 3444 C C . ASP B 1 96 ? 12.102 -27.953 -20.219 1 78.12 96 ASP B C 1
ATOM 3446 O O . ASP B 1 96 ? 13.109 -28.234 -20.891 1 78.12 96 ASP B O 1
ATOM 3450 N N . SER B 1 97 ? 11.758 -28.625 -19.25 1 61.78 97 SER B N 1
ATOM 3451 C CA . SER B 1 97 ? 12.43 -29.859 -18.844 1 61.78 97 SER B CA 1
ATOM 3452 C C . SER B 1 97 ? 12.148 -30.984 -19.812 1 61.78 97 SER B C 1
ATOM 3454 O O . SER B 1 97 ? 12.992 -31.859 -20.047 1 61.78 97 SER B O 1
ATOM 3456 N N . GLN B 1 98 ? 10.969 -30.891 -20.422 1 59.06 98 GLN B N 1
ATOM 3457 C CA . GLN B 1 98 ? 10.594 -31.953 -21.359 1 59.06 98 GLN B CA 1
ATOM 3458 C C . GLN B 1 98 ? 11.383 -31.828 -22.656 1 59.06 98 GLN B C 1
ATOM 3460 O O . GLN B 1 98 ? 11.766 -32.844 -23.25 1 59.06 98 GLN B O 1
ATOM 3465 N N . GLU B 1 99 ? 11.57 -30.609 -22.938 1 55.06 99 GLU B N 1
ATOM 3466 C CA . GLU B 1 99 ? 12.344 -30.422 -24.156 1 55.06 99 GLU B CA 1
ATOM 3467 C C . GLU B 1 99 ? 13.805 -30.812 -23.953 1 55.06 99 GLU B C 1
ATOM 3469 O O . GLU B 1 99 ? 14.438 -31.344 -24.875 1 55.06 99 GLU B O 1
ATOM 3474 N N . LYS B 1 100 ? 14.32 -30.578 -22.766 1 50.97 100 LYS B N 1
ATOM 3475 C CA . LYS B 1 100 ? 15.688 -31.016 -22.5 1 50.97 100 LYS B CA 1
ATOM 3476 C C . LYS B 1 100 ? 15.789 -32.531 -22.547 1 50.97 100 LYS B C 1
ATOM 3478 O O . LYS B 1 100 ? 16.766 -33.094 -23.094 1 50.97 100 LYS B O 1
ATOM 3483 N N . ALA B 1 101 ? 14.875 -33.219 -22.016 1 49.34 101 ALA B N 1
ATOM 3484 C CA . ALA B 1 101 ? 14.914 -34.688 -22.031 1 49.34 101 ALA B CA 1
ATOM 3485 C C . ALA B 1 101 ? 14.812 -35.219 -23.453 1 49.34 101 ALA B C 1
ATOM 3487 O O . ALA B 1 101 ? 15.461 -36.219 -23.812 1 49.34 101 ALA B O 1
ATOM 3488 N N . ASN B 1 102 ? 14 -34.531 -24.188 1 48.69 102 ASN B N 1
ATOM 3489 C CA . ASN B 1 102 ? 13.867 -35 -25.562 1 48.69 102 ASN B CA 1
ATOM 3490 C C . ASN B 1 102 ? 15.125 -34.719 -26.359 1 48.69 102 ASN B C 1
ATOM 3492 O O . ASN B 1 102 ? 15.492 -35.5 -27.25 1 48.69 102 ASN B O 1
ATOM 3496 N N . VAL B 1 103 ? 15.734 -33.594 -25.969 1 46.41 103 VAL B N 1
ATOM 3497 C CA . VAL B 1 103 ? 16.969 -33.281 -26.703 1 46.41 103 VAL B CA 1
ATOM 3498 C C . VAL B 1 103 ? 18.047 -34.281 -26.312 1 46.41 103 VAL B C 1
ATOM 3500 O O . VAL B 1 103 ? 18.828 -34.719 -27.156 1 46.41 103 VAL B O 1
ATOM 3503 N N . SER B 1 104 ? 18.094 -34.594 -25.031 1 42.41 104 SER B N 1
ATOM 3504 C CA . SER B 1 104 ? 19.141 -35.531 -24.625 1 42.41 104 SER B CA 1
ATOM 3505 C C . SER B 1 104 ? 18.906 -36.906 -25.266 1 42.41 104 SER B C 1
ATOM 3507 O O . SER B 1 104 ? 19.859 -37.625 -25.531 1 42.41 104 SER B O 1
ATOM 3509 N N . GLY B 1 105 ? 17.75 -37.281 -25.578 1 38.62 105 GLY B N 1
ATOM 3510 C CA . GLY B 1 105 ? 17.562 -38.531 -26.281 1 38.62 105 GLY B CA 1
ATOM 3511 C C . GLY B 1 105 ? 18.031 -38.469 -27.719 1 38.62 105 GLY B C 1
ATOM 3512 O O . GLY B 1 105 ? 18.453 -39.469 -28.297 1 38.62 105 GLY B O 1
ATOM 3513 N N . ASN B 1 106 ? 17.734 -37.438 -28.453 1 38.88 106 ASN B N 1
ATOM 3514 C CA . ASN B 1 106 ? 18.25 -37.344 -29.812 1 38.88 106 ASN B CA 1
ATOM 3515 C C . ASN B 1 106 ? 19.688 -36.844 -29.844 1 38.88 106 ASN B C 1
ATOM 3517 O O . ASN B 1 106 ? 19.906 -35.656 -30.109 1 38.88 106 ASN B O 1
ATOM 3521 N N . ALA B 1 107 ? 20.578 -37.125 -29.031 1 39.81 107 ALA B N 1
ATOM 3522 C CA . ALA B 1 107 ? 22 -36.812 -28.859 1 39.81 107 ALA B CA 1
ATOM 3523 C C . ALA B 1 107 ? 22.766 -37.031 -30.141 1 39.81 107 ALA B C 1
ATOM 3525 O O . ALA B 1 107 ? 23.984 -36.812 -30.203 1 39.81 107 ALA B O 1
ATOM 3526 N N . GLN B 1 108 ? 22.312 -37.844 -31.125 1 36.38 108 GLN B N 1
ATOM 3527 C CA . GLN B 1 108 ? 23.219 -38 -32.25 1 36.38 108 GLN B CA 1
ATOM 3528 C C . GLN B 1 108 ? 23.516 -36.656 -32.906 1 36.38 108 GLN B C 1
ATOM 3530 O O . GLN B 1 108 ? 24.656 -36.406 -33.312 1 36.38 108 GLN B O 1
ATOM 3535 N N . ASN B 1 109 ? 22.531 -35.969 -33.5 1 34.34 109 ASN B N 1
ATOM 3536 C CA . ASN B 1 109 ? 22.812 -34.844 -34.375 1 34.34 109 ASN B CA 1
ATOM 3537 C C . ASN B 1 109 ? 23.188 -33.594 -33.594 1 34.34 109 ASN B C 1
ATOM 3539 O O . ASN B 1 109 ? 23.547 -32.562 -34.188 1 34.34 109 ASN B O 1
ATOM 3543 N N . GLU B 1 110 ? 22.797 -33.375 -32.312 1 35.84 110 GLU B N 1
ATOM 3544 C CA . GLU B 1 110 ? 23.078 -32.125 -31.625 1 35.84 110 GLU B CA 1
ATOM 3545 C C . GLU B 1 110 ? 24.531 -32.031 -31.188 1 35.84 110 GLU B C 1
ATOM 3547 O O . GLU B 1 110 ? 24.906 -31.172 -30.391 1 35.84 110 GLU B O 1
ATOM 3552 N N . GLU B 1 111 ? 25.453 -32.812 -31.531 1 37.84 111 GLU B N 1
ATOM 3553 C CA . GLU B 1 111 ? 26.891 -32.656 -31.359 1 37.84 111 GLU B CA 1
ATOM 3554 C C . GLU B 1 111 ? 27.359 -31.281 -31.781 1 37.84 111 GLU B C 1
ATOM 3556 O O . GLU B 1 111 ? 28.25 -30.703 -31.172 1 37.84 111 GLU B O 1
ATOM 3561 N N . LYS B 1 112 ? 26.875 -30.812 -32.969 1 36.38 112 LYS B N 1
ATOM 3562 C CA . LYS B 1 112 ? 27.391 -29.609 -33.562 1 36.38 112 LYS B CA 1
ATOM 3563 C C . LYS B 1 112 ? 27.062 -28.375 -32.75 1 36.38 112 LYS B C 1
ATOM 3565 O O . LYS B 1 112 ? 27.844 -27.422 -32.688 1 36.38 112 LYS B O 1
ATOM 3570 N N . LEU B 1 113 ? 25.922 -28.297 -32.156 1 35.31 113 LEU B N 1
ATOM 3571 C CA . LEU B 1 113 ? 25.516 -27.047 -31.547 1 35.31 113 LEU B CA 1
ATOM 3572 C C . LEU B 1 113 ? 26.125 -26.906 -30.156 1 35.31 113 LEU B C 1
ATOM 3574 O O . LEU B 1 113 ? 26.047 -25.844 -29.531 1 35.31 113 LEU B O 1
ATOM 3578 N N . LYS B 1 114 ? 26.844 -27.891 -29.609 1 38.47 114 LYS B N 1
ATOM 3579 C CA . LYS B 1 114 ? 27.609 -27.844 -28.359 1 38.47 114 LYS B CA 1
ATOM 3580 C C . LYS B 1 114 ? 28.891 -27.047 -28.531 1 38.47 114 LYS B C 1
ATOM 3582 O O . LYS B 1 114 ? 29.438 -26.516 -27.562 1 38.47 114 LYS B O 1
ATOM 3587 N N . ILE B 1 115 ? 29.469 -27.016 -29.703 1 36.5 115 ILE B N 1
ATOM 3588 C CA . ILE B 1 115 ? 30.766 -26.391 -29.891 1 36.5 115 ILE B CA 1
ATOM 3589 C C . ILE B 1 115 ? 30.641 -24.875 -29.688 1 36.5 115 ILE B C 1
ATOM 3591 O O . ILE B 1 115 ? 31.484 -24.266 -29.016 1 36.5 115 ILE B O 1
ATOM 3595 N N . ALA B 1 116 ? 29.672 -24.266 -30.484 1 36.5 116 ALA B N 1
ATOM 3596 C CA . ALA B 1 116 ? 29.625 -22.797 -30.484 1 36.5 116 ALA B CA 1
ATOM 3597 C C . ALA B 1 116 ? 29.281 -22.266 -29.094 1 36.5 116 ALA B C 1
ATOM 3599 O O . ALA B 1 116 ? 29.625 -21.125 -28.766 1 36.5 116 ALA B O 1
ATOM 3600 N N . TRP B 1 117 ? 28.656 -23 -28.281 1 31.89 117 TRP B N 1
ATOM 3601 C CA . TRP B 1 117 ? 28.297 -22.5 -26.953 1 31.89 117 TRP B CA 1
ATOM 3602 C C . TRP B 1 117 ? 29.5 -22.5 -26.016 1 31.89 117 TRP B C 1
ATOM 3604 O O . TRP B 1 117 ? 29.609 -21.641 -25.141 1 31.89 117 TRP B O 1
ATOM 3614 N N . ALA B 1 118 ? 30.422 -23.328 -26.109 1 36.97 118 ALA B N 1
ATOM 3615 C CA . ALA B 1 118 ? 31.625 -23.344 -25.266 1 36.97 118 ALA B CA 1
ATOM 3616 C C . ALA B 1 118 ? 32.344 -22 -25.297 1 36.97 118 ALA B C 1
ATOM 3618 O O . ALA B 1 118 ? 32.906 -21.562 -24.297 1 36.97 118 ALA B O 1
ATOM 3619 N N . TYR B 1 119 ? 32.406 -21.406 -26.453 1 33.69 119 TYR B N 1
ATOM 3620 C CA . TYR B 1 119 ? 33.156 -20.172 -26.562 1 33.69 119 TYR B CA 1
ATOM 3621 C C . TYR B 1 119 ? 32.531 -19.062 -25.734 1 33.69 119 TYR B C 1
ATOM 3623 O O . TYR B 1 119 ? 33.219 -18.203 -25.203 1 33.69 119 TYR B O 1
ATOM 3631 N N . GLN B 1 120 ? 31.156 -18.891 -25.766 1 33.12 120 GLN B N 1
ATOM 3632 C CA . GLN B 1 120 ? 30.594 -17.734 -25.094 1 33.12 120 GLN B CA 1
ATOM 3633 C C . GLN B 1 120 ? 30.609 -17.938 -23.578 1 33.12 120 GLN B C 1
ATOM 3635 O O . GLN B 1 120 ? 30.391 -16.984 -22.812 1 33.12 120 GLN B O 1
ATOM 3640 N N . LYS B 1 121 ? 30.719 -19.078 -22.984 1 35.25 121 LYS B N 1
ATOM 3641 C CA . LYS B 1 121 ? 30.859 -19.328 -21.547 1 35.25 121 LYS B CA 1
ATOM 3642 C C . LYS B 1 121 ? 32.188 -18.75 -21.016 1 35.25 121 LYS B C 1
ATOM 3644 O O . LYS B 1 121 ? 32.406 -18.719 -19.812 1 35.25 121 LYS B O 1
ATOM 3649 N N . LYS B 1 122 ? 33.219 -18.781 -21.766 1 30.81 122 LYS B N 1
ATOM 3650 C CA . LYS B 1 122 ? 34.531 -18.516 -21.188 1 30.81 122 LYS B CA 1
ATOM 3651 C C . LYS B 1 122 ? 34.594 -17.078 -20.656 1 30.81 122 LYS B C 1
ATOM 3653 O O . LYS B 1 122 ? 35.5 -16.75 -19.875 1 30.81 122 LYS B O 1
ATOM 3658 N N . ARG B 1 123 ? 34.094 -16.125 -21.344 1 30.83 123 ARG B N 1
ATOM 3659 C CA . ARG B 1 123 ? 34.531 -14.836 -20.828 1 30.83 123 ARG B CA 1
ATOM 3660 C C . ARG B 1 123 ? 33.75 -14.414 -19.609 1 30.83 123 ARG B C 1
ATOM 3662 O O . ARG B 1 123 ? 33.875 -13.289 -19.125 1 30.83 123 ARG B O 1
ATOM 3669 N N . GLN B 1 124 ? 32.531 -15.031 -19.406 1 31.69 124 GLN B N 1
ATOM 3670 C CA . GLN B 1 124 ? 31.938 -14.297 -18.297 1 31.69 124 GLN B CA 1
ATOM 3671 C C . GLN B 1 124 ? 32.531 -14.742 -16.969 1 31.69 124 GLN B C 1
ATOM 3673 O O . GLN B 1 124 ? 32.75 -15.93 -16.75 1 31.69 124 GLN B O 1
ATOM 3678 N N . PRO B 1 125 ? 33.156 -13.867 -16.188 1 30.42 125 PRO B N 1
ATOM 3679 C CA . PRO B 1 125 ? 33.844 -14.156 -14.914 1 30.42 125 PRO B CA 1
ATOM 3680 C C . PRO B 1 125 ? 33 -15.031 -13.984 1 30.42 125 PRO B C 1
ATOM 3682 O O . PRO B 1 125 ? 31.781 -15 -14.047 1 30.42 125 PRO B O 1
ATOM 3685 N N . MET B 1 126 ? 33.656 -16.109 -13.391 1 29.92 126 MET B N 1
ATOM 3686 C CA . MET B 1 126 ? 33.312 -17.172 -12.445 1 29.92 126 MET B CA 1
ATOM 3687 C C . MET B 1 126 ? 32.406 -16.641 -11.336 1 29.92 126 MET B C 1
ATOM 3689 O O . MET B 1 126 ? 31.969 -17.422 -10.492 1 29.92 126 MET B O 1
ATOM 3693 N N . GLY B 1 127 ? 32.625 -15.438 -10.93 1 30.28 127 GLY B N 1
ATOM 3694 C CA . GLY B 1 127 ? 32.188 -15.141 -9.57 1 30.28 127 GLY B CA 1
ATOM 3695 C C . GLY B 1 127 ? 30.703 -15.258 -9.367 1 30.28 127 GLY B C 1
ATOM 3696 O O . GLY B 1 127 ? 30.203 -14.992 -8.273 1 30.28 127 GLY B O 1
ATOM 3697 N N . ARG B 1 128 ? 29.906 -14.703 -10.352 1 30.97 128 ARG B N 1
ATOM 3698 C CA . ARG B 1 128 ? 28.547 -14.469 -9.859 1 30.97 128 ARG B CA 1
ATOM 3699 C C . ARG B 1 128 ? 27.812 -15.789 -9.664 1 30.97 128 ARG B C 1
ATOM 3701 O O . ARG B 1 128 ? 27.969 -16.734 -10.445 1 30.97 128 ARG B O 1
ATOM 3708 N N . ALA B 1 129 ? 27.156 -16.156 -8.555 1 31.44 129 ALA B N 1
ATOM 3709 C CA . ALA B 1 129 ? 26.406 -17.266 -7.984 1 31.44 129 ALA B CA 1
ATOM 3710 C C . ALA B 1 129 ? 25.516 -17.922 -9.039 1 31.44 129 ALA B C 1
ATOM 3712 O O . ALA B 1 129 ? 25.078 -17.266 -9.992 1 31.44 129 ALA B O 1
ATOM 3713 N N . GLY B 1 130 ? 25.359 -19.281 -9.117 1 31.38 130 GLY B N 1
ATOM 3714 C CA . GLY B 1 130 ? 24.797 -20.328 -9.945 1 31.38 130 GLY B CA 1
ATOM 3715 C C . GLY B 1 130 ? 23.375 -20.062 -10.383 1 31.38 130 GLY B C 1
ATOM 3716 O O . GLY B 1 130 ? 22.422 -20.469 -9.719 1 31.38 130 GLY B O 1
ATOM 3717 N N . ILE B 1 131 ? 23.078 -18.969 -10.883 1 35.41 131 ILE B N 1
ATOM 3718 C CA . ILE B 1 131 ? 21.797 -18.906 -11.562 1 35.41 131 ILE B CA 1
ATOM 3719 C C . ILE B 1 131 ? 21.672 -20.062 -12.555 1 35.41 131 ILE B C 1
ATOM 3721 O O . ILE B 1 131 ? 22.453 -20.172 -13.5 1 35.41 131 ILE B O 1
ATOM 3725 N N . SER B 1 132 ? 21.328 -21.203 -12.133 1 33.12 132 SER B N 1
ATOM 3726 C CA . SER B 1 132 ? 21.078 -22.266 -13.102 1 33.12 132 SER B CA 1
ATOM 3727 C C . SER B 1 132 ? 20.344 -21.75 -14.328 1 33.12 132 SER B C 1
ATOM 3729 O O . SER B 1 132 ? 19.125 -21.547 -14.289 1 33.12 132 SER B O 1
ATOM 3731 N N . HIS B 1 133 ? 20.859 -20.781 -14.93 1 36.66 133 HIS B N 1
ATOM 3732 C CA . HIS B 1 133 ? 20.359 -20.406 -16.25 1 36.66 133 HIS B CA 1
ATOM 3733 C C . HIS B 1 133 ? 20.359 -21.609 -17.188 1 36.66 133 HIS B C 1
ATOM 3735 O O . HIS B 1 133 ? 21.344 -22.344 -17.281 1 36.66 133 HIS B O 1
ATOM 3741 N N . ILE B 1 134 ? 19.203 -22.359 -17.391 1 36.19 134 ILE B N 1
ATOM 3742 C CA . ILE B 1 134 ? 19.234 -23.266 -18.531 1 36.19 134 ILE B CA 1
ATOM 3743 C C . ILE B 1 134 ? 19.938 -22.609 -19.703 1 36.19 134 ILE B C 1
ATOM 3745 O O . ILE B 1 134 ? 19.625 -21.469 -20.078 1 36.19 134 ILE B O 1
ATOM 3749 N N . PRO B 1 135 ? 20.938 -23.062 -20.25 1 40.38 135 PRO B N 1
ATOM 3750 C CA . PRO B 1 135 ? 21.703 -22.766 -21.469 1 40.38 135 PRO B CA 1
ATOM 3751 C C . PRO B 1 135 ? 20.844 -22.719 -22.719 1 40.38 135 PRO B C 1
ATOM 3753 O O . PRO B 1 135 ? 20.172 -23.703 -23.062 1 40.38 135 PRO B O 1
ATOM 3756 N N . GLY B 1 136 ? 19.844 -21.531 -22.953 1 39.72 136 GLY B N 1
ATOM 3757 C CA . GLY B 1 136 ? 19.141 -21.125 -24.156 1 39.72 136 GLY B CA 1
ATOM 3758 C C . GLY B 1 136 ? 18.188 -19.969 -23.922 1 39.72 136 GLY B C 1
ATOM 3759 O O . GLY B 1 136 ? 18.188 -18.984 -24.672 1 39.72 136 GLY B O 1
ATOM 3760 N N . THR B 1 137 ? 16.891 -20.266 -23.438 1 48.19 137 THR B N 1
ATOM 3761 C CA . THR B 1 137 ? 15.875 -19.219 -23.469 1 48.19 137 THR B CA 1
ATOM 3762 C C . THR B 1 137 ? 16.141 -18.172 -22.375 1 48.19 137 THR B C 1
ATOM 3764 O O . THR B 1 137 ? 16.391 -18.531 -21.219 1 48.19 137 THR B O 1
ATOM 3767 N N . ASN B 1 138 ? 16.797 -17.062 -22.625 1 58.16 138 ASN B N 1
ATOM 3768 C CA . ASN B 1 138 ? 16.922 -15.82 -21.875 1 58.16 138 ASN B CA 1
ATOM 3769 C C . ASN B 1 138 ? 15.625 -15.469 -21.156 1 58.16 138 ASN B C 1
ATOM 3771 O O . ASN B 1 138 ? 15.414 -14.312 -20.781 1 58.16 138 ASN B O 1
ATOM 3775 N N . ARG B 1 139 ? 14.789 -16.5 -21.047 1 77.19 139 ARG B N 1
ATOM 3776 C CA . ARG B 1 139 ? 13.484 -16.188 -20.484 1 77.19 139 ARG B CA 1
ATOM 3777 C C . ARG B 1 139 ? 13.492 -16.312 -18.969 1 77.19 139 ARG B C 1
ATOM 3779 O O . ARG B 1 139 ? 14.031 -17.281 -18.422 1 77.19 139 ARG B O 1
ATOM 3786 N N . PHE B 1 140 ? 13.062 -15.305 -18.281 1 81.88 140 PHE B N 1
ATOM 3787 C CA . PHE B 1 140 ? 12.789 -15.383 -16.859 1 81.88 140 PHE B CA 1
ATOM 3788 C C . PHE B 1 140 ? 11.539 -16.203 -16.578 1 81.88 140 PHE B C 1
ATOM 3790 O O . PHE B 1 140 ? 10.445 -15.859 -17.031 1 81.88 140 PHE B O 1
ATOM 3797 N N . GLY B 1 141 ? 11.781 -17.406 -15.961 1 86 141 GLY B N 1
ATOM 3798 C CA . GLY B 1 141 ? 10.656 -18.297 -15.672 1 86 141 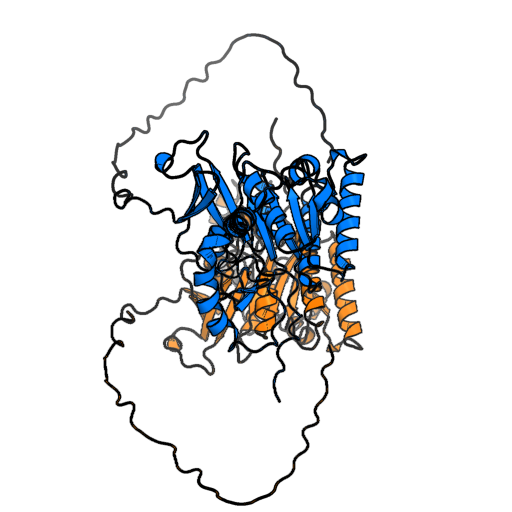GLY B CA 1
ATOM 3799 C C . GLY B 1 141 ? 10.57 -19.484 -16.625 1 86 141 GLY B C 1
ATOM 3800 O O . GLY B 1 141 ? 11.469 -19.688 -17.438 1 86 141 GLY B O 1
ATOM 3801 N N . HIS B 1 142 ? 9.562 -20.281 -16.547 1 88.56 142 HIS B N 1
ATOM 3802 C CA . HIS B 1 142 ? 9.344 -21.5 -17.312 1 88.56 142 HIS B CA 1
ATOM 3803 C C . HIS B 1 142 ? 7.953 -21.531 -17.938 1 88.56 142 HIS B C 1
ATOM 3805 O O . HIS B 1 142 ? 7.09 -20.734 -17.562 1 88.56 142 HIS B O 1
ATOM 3811 N N . LEU B 1 143 ? 7.871 -22.297 -18.922 1 88.19 143 LEU B N 1
ATOM 3812 C CA . LEU B 1 143 ? 6.551 -22.562 -19.484 1 88.19 143 LEU B CA 1
ATOM 3813 C C . LEU B 1 143 ? 5.992 -23.875 -18.938 1 88.19 143 LEU B C 1
ATOM 3815 O O . LEU B 1 143 ? 6.75 -24.766 -18.562 1 88.19 143 LEU B O 1
ATOM 3819 N N . TYR B 1 144 ? 4.727 -23.922 -18.859 1 90.31 144 TYR B N 1
ATOM 3820 C CA . TYR B 1 144 ? 4.105 -25.078 -18.234 1 90.31 144 TYR B CA 1
ATOM 3821 C C . TYR B 1 144 ? 3.031 -25.688 -19.125 1 90.31 144 TYR B C 1
ATOM 3823 O O . TYR B 1 144 ? 2.326 -24.969 -19.828 1 90.31 144 TYR B O 1
ATOM 3831 N N . ASP B 1 145 ? 3.02 -27 -19.047 1 84.12 145 ASP B N 1
ATOM 3832 C CA . ASP B 1 145 ? 1.952 -27.766 -19.672 1 84.12 145 ASP B CA 1
ATOM 3833 C C . ASP B 1 145 ? 0.816 -28.031 -18.688 1 84.12 145 ASP B C 1
ATOM 3835 O O . ASP B 1 145 ? 0.994 -28.766 -17.703 1 84.12 145 ASP B O 1
ATOM 3839 N N . VAL B 1 146 ? -0.363 -27.531 -19 1 86.81 146 VAL B N 1
ATOM 3840 C CA . VAL B 1 146 ? -1.464 -27.578 -18.047 1 86.81 146 VAL B CA 1
ATOM 3841 C C . VAL B 1 146 ? -2.078 -28.984 -18.047 1 86.81 146 VAL B C 1
ATOM 3843 O O . VAL B 1 146 ? -2.855 -29.328 -17.141 1 86.81 146 VAL B O 1
ATOM 3846 N N . SER B 1 147 ? -1.648 -29.844 -18.969 1 84.81 147 SER B N 1
ATOM 3847 C CA . SER B 1 147 ? -2.244 -31.172 -19.094 1 84.81 147 SER B CA 1
ATOM 3848 C C . SER B 1 147 ? -1.48 -32.188 -18.266 1 84.81 147 SER B C 1
ATOM 3850 O O . SER B 1 147 ? -1.932 -33.344 -18.109 1 84.81 147 SER B O 1
ATOM 3852 N N . THR B 1 148 ? -0.374 -31.859 -17.766 1 87.06 148 THR B N 1
ATOM 3853 C CA . THR B 1 148 ? 0.425 -32.781 -16.969 1 87.06 148 THR B CA 1
ATOM 3854 C C . THR B 1 148 ? 0.69 -32.219 -15.578 1 87.06 148 THR B C 1
ATOM 3856 O O . THR B 1 148 ? 0.827 -31 -15.422 1 87.06 148 THR B O 1
ATOM 3859 N N . TYR B 1 149 ? 0.77 -33.188 -14.586 1 90.19 149 TYR B N 1
ATOM 3860 C CA . TYR B 1 149 ? 1.004 -32.781 -13.211 1 90.19 149 TYR B CA 1
ATOM 3861 C C . TYR B 1 149 ? 2.232 -33.469 -12.625 1 90.19 149 TYR B C 1
ATOM 3863 O O . TYR B 1 149 ? 2.547 -34.594 -12.992 1 90.19 149 TYR B O 1
ATOM 3871 N N . ARG B 1 150 ? 2.848 -32.75 -11.742 1 91.56 150 ARG B N 1
ATOM 3872 C CA . ARG B 1 150 ? 3.922 -33.344 -10.953 1 91.56 150 ARG B CA 1
ATOM 3873 C C . ARG B 1 150 ? 3.371 -34.344 -9.938 1 91.56 150 ARG B C 1
ATOM 3875 O O . ARG B 1 150 ? 2.295 -34.125 -9.375 1 91.56 150 ARG B O 1
ATOM 3882 N N . LYS B 1 151 ? 4.199 -35.406 -9.789 1 92.38 151 LYS B N 1
ATOM 3883 C CA . LYS B 1 151 ? 3.816 -36.312 -8.727 1 92.38 151 LYS B CA 1
ATOM 3884 C C . LYS B 1 151 ? 4.023 -35.688 -7.352 1 92.38 151 LYS B C 1
ATOM 3886 O O . LYS B 1 151 ? 5.133 -35.281 -7.016 1 92.38 151 LYS B O 1
ATOM 3891 N N . PHE B 1 152 ? 3.002 -35.719 -6.605 1 93.88 152 PHE B N 1
ATOM 3892 C CA . PHE B 1 152 ? 3.031 -35.031 -5.312 1 93.88 152 PHE B CA 1
ATOM 3893 C C . PHE B 1 152 ? 4.102 -35.656 -4.414 1 93.88 152 PHE B C 1
ATOM 3895 O O . PHE B 1 152 ? 4.727 -34.938 -3.619 1 93.88 152 PHE B O 1
ATOM 3902 N N . GLU B 1 153 ? 4.328 -36.938 -4.512 1 93.94 153 GLU B N 1
ATOM 3903 C CA . GLU B 1 153 ? 5.316 -37.625 -3.691 1 93.94 153 GLU B CA 1
ATOM 3904 C C . GLU B 1 153 ? 6.707 -37.031 -3.869 1 93.94 153 GLU B C 1
ATOM 3906 O O . GLU B 1 153 ? 7.516 -37.031 -2.938 1 93.94 153 GLU B O 1
ATOM 3911 N N . ASN B 1 154 ? 6.914 -36.5 -5.055 1 93.12 154 ASN B N 1
ATOM 3912 C CA . ASN B 1 154 ? 8.227 -35.938 -5.379 1 93.12 154 ASN B CA 1
ATOM 3913 C C . ASN B 1 154 ? 8.398 -34.531 -4.844 1 93.12 154 ASN B C 1
ATOM 3915 O O . ASN B 1 154 ? 9.516 -34.031 -4.77 1 93.12 154 ASN B O 1
ATOM 3919 N N . ILE B 1 155 ? 7.293 -33.938 -4.477 1 94.38 155 ILE B N 1
ATOM 3920 C CA . ILE B 1 155 ? 7.395 -32.531 -4.125 1 94.38 155 ILE B CA 1
ATOM 3921 C C . ILE B 1 155 ? 6.867 -32.312 -2.707 1 94.38 155 ILE B C 1
ATOM 3923 O O . ILE B 1 155 ? 6.902 -31.188 -2.191 1 94.38 155 ILE B O 1
ATOM 3927 N N . SER B 1 156 ? 6.438 -33.25 -2.01 1 94.25 156 SER B N 1
ATOM 3928 C CA . SER B 1 156 ? 5.77 -33.156 -0.716 1 94.25 156 SER B CA 1
ATOM 3929 C C . SER B 1 156 ? 6.688 -32.531 0.334 1 94.25 156 SER B C 1
ATOM 3931 O O . SER B 1 156 ? 6.215 -31.922 1.286 1 94.25 156 SER B O 1
ATOM 3933 N N . ASN B 1 157 ? 7.977 -32.625 0.144 1 93 157 ASN B N 1
ATOM 3934 C CA . ASN B 1 157 ? 8.93 -32.094 1.107 1 93 157 ASN B CA 1
ATOM 3935 C C . ASN B 1 157 ? 9.07 -30.594 0.975 1 93 157 ASN B C 1
ATOM 3937 O O . ASN B 1 157 ? 9.57 -29.922 1.886 1 93 157 ASN B O 1
ATOM 3941 N N . CYS B 1 158 ? 8.656 -30.062 -0.121 1 93.25 158 CYS B N 1
ATOM 3942 C CA . CYS B 1 158 ? 8.844 -28.641 -0.385 1 93.25 158 CYS B CA 1
ATOM 3943 C C . CYS B 1 158 ? 7.512 -27.891 -0.323 1 93.25 158 CYS B C 1
ATOM 3945 O O . CYS B 1 158 ? 7.469 -26.672 -0.491 1 93.25 158 CYS B O 1
ATOM 3947 N N . VAL B 1 159 ? 6.43 -28.641 -0.128 1 95.12 159 VAL B N 1
ATOM 3948 C CA . VAL B 1 159 ? 5.105 -28.031 -0.146 1 95.12 159 VAL B CA 1
ATOM 3949 C C . VAL B 1 159 ? 4.426 -28.234 1.205 1 95.12 159 VAL B C 1
ATOM 3951 O O . VAL B 1 159 ? 4.207 -29.359 1.637 1 95.12 159 VAL B O 1
ATOM 3954 N 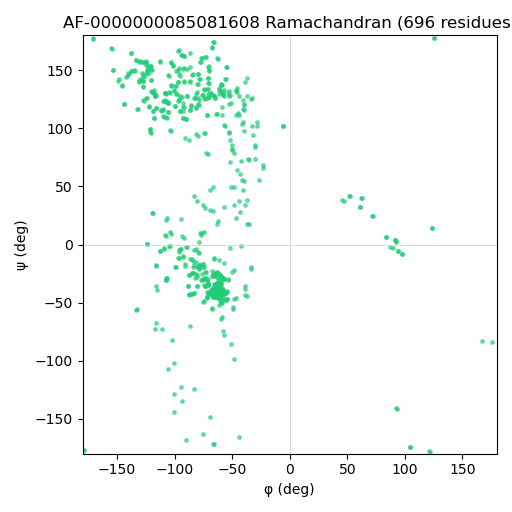N . THR B 1 160 ? 4.195 -27.141 1.89 1 94.69 160 THR B N 1
ATOM 3955 C CA . THR B 1 160 ? 3.385 -27.141 3.102 1 94.69 160 THR B CA 1
ATOM 3956 C C . THR B 1 160 ? 1.955 -26.703 2.799 1 94.69 160 THR B C 1
ATOM 3958 O O . THR B 1 160 ? 1.74 -25.688 2.141 1 94.69 160 THR B O 1
ATOM 3961 N N . ILE B 1 161 ? 0.994 -27.516 3.279 1 97.06 161 ILE B N 1
ATOM 3962 C CA . ILE B 1 161 ? -0.403 -27.281 2.939 1 97.06 161 ILE B CA 1
ATOM 3963 C C . ILE B 1 161 ? -1.193 -26.953 4.207 1 97.06 161 ILE B C 1
ATOM 3965 O O . ILE B 1 161 ? -1.087 -27.672 5.207 1 97.06 161 ILE B O 1
ATOM 3969 N N . ILE B 1 162 ? -1.899 -25.891 4.176 1 96.62 162 ILE B N 1
ATOM 3970 C CA . ILE B 1 162 ? -2.873 -25.562 5.211 1 96.62 162 ILE B CA 1
ATOM 3971 C C . ILE B 1 162 ? -4.262 -25.422 4.59 1 96.62 162 ILE B C 1
ATOM 3973 O O . ILE B 1 162 ? -4.617 -24.344 4.086 1 96.62 162 ILE B O 1
ATOM 3977 N N . ASP B 1 163 ? -5.043 -26.453 4.633 1 96.94 163 ASP B N 1
ATOM 3978 C CA . ASP B 1 163 ? -6.398 -26.516 4.102 1 96.94 163 ASP B CA 1
ATOM 3979 C C . ASP B 1 163 ? -7.43 -26.531 5.227 1 96.94 163 ASP B C 1
ATOM 3981 O O . ASP B 1 163 ? -7.305 -27.312 6.176 1 96.94 163 ASP B O 1
ATOM 3985 N N . PRO B 1 164 ? -8.398 -25.688 5.137 1 95.5 164 PRO B N 1
ATOM 3986 C CA . PRO B 1 164 ? -9.414 -25.703 6.191 1 95.5 164 PRO B CA 1
ATOM 3987 C C . PRO B 1 164 ? -10.023 -27.094 6.402 1 95.5 164 PRO B C 1
ATOM 3989 O O . PRO B 1 164 ? -10.461 -27.406 7.508 1 95.5 164 PRO B O 1
ATOM 3992 N N . GLU B 1 165 ? -10.094 -27.875 5.391 1 94.56 165 GLU B N 1
ATOM 3993 C CA . GLU B 1 165 ? -10.648 -29.219 5.5 1 94.56 165 GLU B CA 1
ATOM 3994 C C . GLU B 1 165 ? -9.859 -30.078 6.484 1 94.56 165 GLU B C 1
ATOM 3996 O O . GLU B 1 165 ? -10.383 -31.047 7.047 1 94.56 165 GLU B O 1
ATOM 4001 N N . ASP B 1 166 ? -8.602 -29.75 6.664 1 95.25 166 ASP B N 1
ATOM 4002 C CA . ASP B 1 166 ? -7.738 -30.5 7.57 1 95.25 166 ASP B CA 1
ATOM 4003 C C . ASP B 1 166 ? -7.793 -29.938 8.984 1 95.25 166 ASP B C 1
ATOM 4005 O O . ASP B 1 166 ? -7.062 -30.391 9.867 1 95.25 166 ASP B O 1
ATOM 4009 N N . SER B 1 167 ? -8.516 -28.891 9.195 1 93.94 167 SER B N 1
ATOM 4010 C CA . SER B 1 167 ? -8.609 -28.234 10.492 1 93.94 167 SER B CA 1
ATOM 4011 C C . SER B 1 167 ? -9.891 -28.609 11.219 1 93.94 167 SER B C 1
ATOM 4013 O O . SER B 1 167 ? -10.922 -28.875 10.578 1 93.94 167 SER B O 1
ATOM 4015 N N . SER B 1 168 ? -9.898 -28.562 12.477 1 93.19 168 SER B N 1
ATOM 4016 C CA . SER B 1 168 ? -11.047 -28.953 13.289 1 93.19 168 SER B CA 1
ATOM 4017 C C . SER B 1 168 ? -12.086 -27.828 13.359 1 93.19 168 SER B C 1
ATOM 4019 O O . SER B 1 168 ? -13.258 -28.078 13.633 1 93.19 168 SER B O 1
ATOM 4021 N N . SER B 1 169 ? -11.695 -26.656 13.25 1 92.44 169 SER B N 1
ATOM 4022 C CA . SER B 1 169 ? -12.562 -25.484 13.312 1 92.44 169 SER B CA 1
ATOM 4023 C C . SER B 1 169 ? -11.945 -24.312 12.562 1 92.44 169 SER B C 1
ATOM 4025 O O . SER B 1 169 ? -10.797 -24.375 12.133 1 92.44 169 SER B O 1
ATOM 4027 N N . LYS B 1 170 ? -12.773 -23.344 12.406 1 89.94 170 LYS B N 1
ATOM 4028 C CA . LYS B 1 170 ? -12.273 -22.109 11.805 1 89.94 170 LYS B CA 1
ATOM 4029 C C . LYS B 1 170 ? -11.133 -21.516 12.625 1 89.94 170 LYS B C 1
ATOM 4031 O O . LYS B 1 170 ? -10.156 -21.016 12.07 1 89.94 170 LYS B O 1
ATOM 4036 N N . GLU B 1 171 ? -11.289 -21.578 13.875 1 90.75 171 GLU B N 1
ATOM 4037 C CA . GLU B 1 171 ? -10.25 -21.062 14.773 1 90.75 171 GLU B CA 1
ATOM 4038 C C . GLU B 1 171 ? -8.961 -21.859 14.625 1 90.75 171 GLU B C 1
ATOM 4040 O O . GLU B 1 171 ? -7.863 -21.297 14.641 1 90.75 171 GLU B O 1
ATOM 4045 N N . ASP B 1 172 ? -9.188 -23.109 14.523 1 94.31 172 ASP B N 1
ATOM 4046 C CA . ASP B 1 172 ? -8.031 -23.969 14.312 1 94.31 172 ASP B CA 1
ATOM 4047 C C . ASP B 1 172 ? -7.316 -23.641 13.008 1 94.31 172 ASP B C 1
ATOM 4049 O O . ASP B 1 172 ? -6.086 -23.578 12.961 1 94.31 172 ASP B O 1
ATOM 4053 N N . PHE B 1 173 ? -8.07 -23.5 12.016 1 94.62 173 PHE B N 1
ATOM 4054 C CA . PHE B 1 173 ? -7.523 -23.094 10.727 1 94.62 173 PHE B CA 1
ATOM 4055 C C . PHE B 1 173 ? -6.723 -21.812 10.859 1 94.62 173 PHE B C 1
ATOM 4057 O O . PHE B 1 173 ? -5.586 -21.719 10.391 1 94.62 173 PHE B O 1
ATOM 4064 N N . HIS B 1 174 ? -7.301 -20.812 11.562 1 91.31 174 HIS B N 1
ATOM 4065 C CA . HIS B 1 174 ? -6.645 -19.531 11.781 1 91.31 174 HIS B CA 1
ATOM 4066 C C . HIS B 1 174 ? -5.348 -19.703 12.57 1 91.31 174 HIS B C 1
ATOM 4068 O O . HIS B 1 174 ? -4.336 -19.078 12.25 1 91.31 174 HIS B O 1
ATOM 4074 N N . ASP B 1 175 ? -5.391 -20.484 13.5 1 92.81 175 ASP B N 1
ATOM 4075 C CA . ASP B 1 175 ? -4.215 -20.719 14.328 1 92.81 175 ASP B CA 1
ATOM 4076 C C . ASP B 1 175 ? -3.094 -21.375 13.516 1 92.81 175 ASP B C 1
ATOM 4078 O O . ASP B 1 175 ? -1.921 -21.031 13.688 1 92.81 175 ASP B O 1
ATOM 4082 N N . ARG B 1 176 ? -3.432 -22.281 12.711 1 94.19 176 ARG B N 1
ATOM 4083 C CA . ARG B 1 176 ? -2.445 -22.953 11.859 1 94.19 176 ARG B CA 1
ATOM 4084 C C . ARG B 1 176 ? -1.779 -21.969 10.914 1 94.19 176 ARG B C 1
ATOM 4086 O O . ARG B 1 176 ? -0.572 -22.031 10.68 1 94.19 176 ARG B O 1
ATOM 4093 N N . ILE B 1 177 ? -2.561 -21.047 10.367 1 92.38 177 ILE B N 1
ATOM 4094 C CA . ILE B 1 177 ? -2.01 -20 9.516 1 92.38 177 ILE B CA 1
ATOM 4095 C C . ILE B 1 177 ? -0.995 -19.172 10.297 1 92.38 177 ILE B C 1
ATOM 4097 O O . ILE B 1 177 ? 0.146 -19 9.867 1 92.38 177 ILE B O 1
ATOM 4101 N N . ASN B 1 178 ? -1.449 -18.75 11.453 1 88.88 178 ASN B N 1
ATOM 4102 C CA . ASN B 1 178 ? -0.603 -17.891 12.281 1 88.88 178 ASN B CA 1
ATOM 4103 C C . ASN B 1 178 ? 0.691 -18.594 12.68 1 88.88 178 ASN B C 1
ATOM 4105 O O . ASN B 1 178 ? 1.766 -18 12.648 1 88.88 178 ASN B O 1
ATOM 4109 N N . GLN B 1 179 ? 0.563 -19.781 13.039 1 91.19 179 GLN B N 1
ATOM 4110 C CA . GLN B 1 179 ? 1.734 -20.562 13.43 1 91.19 179 GLN B CA 1
ATOM 4111 C C . GLN B 1 179 ? 2.691 -20.734 12.25 1 91.19 179 GLN B C 1
ATOM 4113 O O . GLN B 1 179 ? 3.91 -20.641 12.422 1 91.19 179 GLN B O 1
ATOM 4118 N N . SER B 1 180 ? 2.18 -21.016 11.117 1 90 180 SER B N 1
ATOM 4119 C CA . SER B 1 180 ? 3.012 -21.203 9.938 1 90 180 SER B CA 1
ATOM 4120 C C . SER B 1 180 ? 3.734 -19.906 9.555 1 90 180 SER B C 1
ATOM 4122 O O . SER B 1 180 ? 4.91 -19.938 9.195 1 90 180 SER B O 1
ATOM 4124 N N . LEU B 1 181 ? 3.061 -18.781 9.594 1 86.12 181 LEU B N 1
ATOM 4125 C CA . LEU B 1 181 ? 3.672 -17.5 9.273 1 86.12 181 LEU B CA 1
ATOM 4126 C C . LEU B 1 181 ? 4.777 -17.156 10.266 1 86.12 181 LEU B C 1
ATOM 4128 O O . LEU B 1 181 ? 5.816 -16.609 9.891 1 86.12 181 LEU B O 1
ATOM 4132 N N . LYS B 1 182 ? 4.516 -17.484 11.477 1 83.25 182 LYS B N 1
ATOM 4133 C CA . LYS B 1 182 ? 5.535 -17.266 12.5 1 83.25 182 LYS B CA 1
ATOM 4134 C C . LYS B 1 182 ? 6.773 -18.109 12.234 1 83.25 182 LYS B C 1
ATOM 4136 O O . LYS B 1 182 ? 7.902 -17.641 12.367 1 83.25 182 LYS B O 1
ATOM 4141 N N . ARG B 1 183 ? 6.551 -19.312 11.914 1 83.69 183 ARG B N 1
ATOM 4142 C CA . ARG B 1 183 ? 7.648 -20.219 11.594 1 83.69 183 ARG B CA 1
ATOM 4143 C C . ARG B 1 183 ? 8.461 -19.703 10.414 1 83.69 183 ARG B C 1
ATOM 4145 O O . ARG B 1 183 ? 9.695 -19.781 10.422 1 83.69 183 ARG B O 1
ATOM 4152 N N . LEU B 1 184 ? 7.773 -19.203 9.422 1 82.94 184 LEU B N 1
ATOM 4153 C CA . LEU B 1 184 ? 8.445 -18.688 8.242 1 82.94 184 LEU B CA 1
ATOM 4154 C C . LEU B 1 184 ? 9.297 -17.469 8.586 1 82.94 184 LEU B C 1
ATOM 4156 O O . LEU B 1 184 ? 10.375 -17.281 8.008 1 82.94 184 LEU B O 1
ATOM 4160 N N . LYS B 1 185 ? 8.805 -16.672 9.461 1 76.62 185 LYS B N 1
ATOM 4161 C CA . LYS B 1 185 ? 9.539 -15.492 9.891 1 76.62 185 LYS B CA 1
ATOM 4162 C C . LYS B 1 185 ? 10.883 -15.875 10.5 1 76.62 185 LYS B C 1
ATOM 4164 O O . LYS B 1 185 ? 11.875 -15.156 10.328 1 76.62 185 LYS B O 1
ATOM 4169 N N . ASP B 1 186 ? 10.914 -16.984 11.102 1 75.19 186 ASP B N 1
ATOM 4170 C CA . ASP B 1 186 ? 12.109 -17.406 11.82 1 75.19 186 ASP B CA 1
ATOM 4171 C C . ASP B 1 186 ? 12.969 -18.328 10.945 1 75.19 186 ASP B C 1
ATOM 4173 O O . ASP B 1 186 ? 14.094 -18.672 11.32 1 75.19 186 ASP B O 1
ATOM 4177 N N . ASP B 1 187 ? 12.445 -18.641 9.797 1 74.31 187 ASP B N 1
ATOM 4178 C CA . ASP B 1 187 ? 13.141 -19.578 8.914 1 74.31 187 ASP B CA 1
ATOM 4179 C C . ASP B 1 187 ? 14.172 -18.844 8.047 1 74.31 187 ASP B C 1
ATOM 4181 O O . ASP B 1 187 ? 13.828 -17.922 7.316 1 74.31 187 ASP B O 1
ATOM 4185 N N . SER B 1 188 ? 15.359 -19.172 8.164 1 69.75 188 SER B N 1
ATOM 4186 C CA . SER B 1 188 ? 16.422 -18.562 7.363 1 69.75 188 SER B CA 1
ATOM 4187 C C . SER B 1 188 ? 16.938 -19.547 6.32 1 69.75 188 SER B C 1
ATOM 4189 O O . SER B 1 188 ? 17.953 -19.281 5.66 1 69.75 188 SER B O 1
ATOM 4191 N N . SER B 1 189 ? 16.266 -20.672 6.203 1 66.69 189 SER B N 1
ATOM 4192 C CA . SER B 1 189 ? 16.828 -21.766 5.426 1 66.69 189 SER B CA 1
ATOM 4193 C C . SER B 1 189 ? 16.594 -21.578 3.934 1 66.69 189 SER B C 1
ATOM 4195 O O . SER B 1 189 ? 17.328 -22.125 3.107 1 66.69 189 SER B O 1
ATOM 4197 N N . GLY B 1 190 ? 15.555 -20.844 3.619 1 74.06 190 GLY B N 1
ATOM 4198 C CA . GLY B 1 190 ? 15.32 -20.766 2.186 1 74.06 190 GLY B CA 1
ATOM 4199 C C . GLY B 1 190 ? 14.266 -19.75 1.801 1 74.06 190 GLY B C 1
ATOM 4200 O O . GLY B 1 190 ? 13.703 -19.078 2.666 1 74.06 190 GLY B O 1
ATOM 4201 N N . ALA B 1 191 ? 14.148 -19.672 0.423 1 81.88 191 ALA B N 1
ATOM 4202 C CA . ALA B 1 191 ? 13.141 -18.781 -0.149 1 81.88 191 ALA B CA 1
ATOM 4203 C C . ALA B 1 191 ? 11.758 -19.422 -0.117 1 81.88 191 ALA B C 1
ATOM 4205 O O . ALA B 1 191 ? 11.617 -20.625 -0.342 1 81.88 191 ALA B O 1
ATOM 4206 N N . TRP B 1 192 ? 10.766 -18.641 0.222 1 87.38 192 TRP B N 1
ATOM 4207 C CA . TRP B 1 192 ? 9.406 -19.141 0.328 1 87.38 192 TRP B CA 1
ATOM 4208 C C . TRP B 1 192 ? 8.469 -18.406 -0.617 1 87.38 192 TRP B C 1
ATOM 4210 O O . TRP B 1 192 ? 8.602 -17.188 -0.794 1 87.38 192 TRP B O 1
ATOM 4220 N N . ARG B 1 193 ? 7.578 -19.156 -1.174 1 90.38 193 ARG B N 1
ATOM 4221 C CA . ARG B 1 193 ? 6.383 -18.609 -1.818 1 90.38 193 ARG B CA 1
ATOM 4222 C C . ARG B 1 193 ? 5.133 -18.938 -1.013 1 90.38 193 ARG B C 1
ATOM 4224 O O . ARG B 1 193 ? 4.887 -20.109 -0.689 1 90.38 193 ARG B O 1
ATOM 4231 N N . VAL B 1 194 ? 4.469 -17.938 -0.673 1 91.88 194 VAL B N 1
ATOM 4232 C CA . VAL B 1 194 ? 3.23 -18.125 0.072 1 91.88 194 VAL B CA 1
ATOM 4233 C C . VAL B 1 194 ? 2.035 -17.828 -0.832 1 91.88 194 VAL B C 1
ATOM 4235 O O . VAL B 1 194 ? 1.946 -16.75 -1.422 1 91.88 194 VAL B O 1
ATOM 4238 N N . CYS B 1 195 ? 1.163 -18.781 -0.957 1 93.69 195 CYS B N 1
ATOM 4239 C CA . CYS B 1 195 ? -0.005 -18.641 -1.818 1 93.69 195 CYS B CA 1
ATOM 4240 C C . CYS B 1 195 ? -1.293 -18.844 -1.027 1 93.69 195 CYS B C 1
ATOM 4242 O O . CYS B 1 195 ? -1.509 -19.891 -0.437 1 93.69 195 CYS B O 1
ATOM 4244 N N . PHE B 1 196 ? -2.148 -17.828 -0.965 1 93.12 196 PHE B N 1
ATOM 4245 C CA . PHE B 1 196 ? -3.459 -17.906 -0.329 1 93.12 196 PHE B CA 1
ATOM 4246 C C . PHE B 1 196 ? -4.555 -18.109 -1.367 1 93.12 196 PHE B C 1
ATOM 4248 O O . PHE B 1 196 ? -4.742 -17.281 -2.256 1 93.12 196 PHE B O 1
ATOM 4255 N N . LEU B 1 197 ? -5.219 -19.188 -1.225 1 92.81 197 LEU B N 1
ATOM 4256 C CA . LEU B 1 197 ? -6.355 -19.469 -2.094 1 92.81 197 LEU B CA 1
ATOM 4257 C C . LEU B 1 197 ? -7.652 -18.953 -1.476 1 92.81 197 LEU B C 1
ATOM 4259 O O . LEU B 1 197 ? -7.832 -19.016 -0.258 1 92.81 197 LEU B O 1
ATOM 4263 N N . ASP B 1 198 ? -8.5 -18.391 -2.307 1 87.81 198 ASP B N 1
ATOM 4264 C CA . ASP B 1 198 ? -9.812 -17.906 -1.894 1 87.81 198 ASP B CA 1
ATOM 4265 C C . ASP B 1 198 ? -9.703 -16.984 -0.69 1 87.81 198 ASP B C 1
ATOM 4267 O O . ASP B 1 198 ? -10.414 -17.141 0.3 1 87.81 198 ASP B O 1
ATOM 4271 N N . PHE B 1 199 ? -8.758 -16.172 -0.721 1 89.25 199 PHE B N 1
ATOM 4272 C CA . PHE B 1 199 ? -8.508 -15.258 0.387 1 89.25 199 PHE B CA 1
ATOM 4273 C C . PHE B 1 199 ? -9.734 -14.398 0.664 1 89.25 199 PHE B C 1
ATOM 4275 O O . PHE B 1 199 ? -10.312 -13.812 -0.257 1 89.25 199 PHE B O 1
ATOM 4282 N N . GLY B 1 200 ? -10.086 -14.312 1.915 1 81.88 200 GLY B N 1
ATOM 4283 C CA . GLY B 1 200 ? -11.258 -13.547 2.314 1 81.88 200 GLY B CA 1
ATOM 4284 C C . GLY B 1 200 ? -12.547 -14.344 2.268 1 81.88 200 GLY B C 1
ATOM 4285 O O . GLY B 1 200 ? -13.617 -13.828 2.602 1 81.88 200 GLY B O 1
ATOM 4286 N N . GLY B 1 201 ? -12.445 -15.555 1.849 1 83.38 201 GLY B N 1
ATOM 4287 C CA . GLY B 1 201 ? -13.609 -16.422 1.861 1 83.38 201 GLY B CA 1
ATOM 4288 C C . GLY B 1 201 ? -14.094 -16.766 3.26 1 83.38 201 GLY B C 1
ATOM 4289 O O . GLY B 1 201 ? -13.586 -16.203 4.242 1 83.38 201 GLY B O 1
ATOM 4290 N N . MET B 1 202 ? -15.016 -17.656 3.34 1 81.56 202 MET B N 1
ATOM 4291 C CA . MET B 1 202 ? -15.734 -17.969 4.574 1 81.56 202 MET B CA 1
ATOM 4292 C C . MET B 1 202 ? -14.797 -18.578 5.609 1 81.56 202 MET B C 1
ATOM 4294 O O . MET B 1 202 ? -15.039 -18.469 6.812 1 81.56 202 MET B O 1
ATOM 4298 N N . CYS B 1 203 ? -13.734 -19.172 5.137 1 85.88 203 CYS B N 1
ATOM 4299 C CA . CYS B 1 203 ? -12.859 -19.875 6.07 1 85.88 203 CYS B CA 1
ATOM 4300 C C . CYS B 1 203 ? -11.852 -18.922 6.699 1 85.88 203 CYS B C 1
ATOM 4302 O O . CYS B 1 203 ? -11.18 -19.281 7.672 1 85.88 203 CYS B O 1
ATOM 4304 N N . TYR B 1 204 ? -11.719 -17.766 6.188 1 85.81 204 TYR B N 1
ATOM 4305 C CA . TYR B 1 204 ? -10.773 -16.797 6.715 1 85.81 204 TYR B CA 1
ATOM 4306 C C . TYR B 1 204 ? -11.43 -15.898 7.762 1 85.81 204 TYR B C 1
ATOM 4308 O O . TYR B 1 204 ? -12.656 -15.875 7.879 1 85.81 204 TYR B O 1
ATOM 4316 N N . PRO B 1 205 ? -10.484 -15.25 8.555 1 75.5 205 PRO B N 1
ATOM 4317 C CA . PRO B 1 205 ? -11.055 -14.352 9.562 1 75.5 205 PRO B CA 1
ATOM 4318 C C . PRO B 1 205 ? -11.844 -13.195 8.938 1 75.5 205 PRO B C 1
ATOM 4320 O O . PRO B 1 205 ? -11.656 -12.891 7.754 1 75.5 205 PRO B O 1
ATOM 4323 N N . MET B 1 206 ? -12.664 -12.641 9.719 1 68.81 206 MET B N 1
ATOM 4324 C CA . MET B 1 206 ? -13.469 -11.5 9.281 1 68.81 206 MET B CA 1
ATOM 4325 C C . MET B 1 206 ? -12.586 -10.289 9.008 1 68.81 206 MET B C 1
ATOM 4327 O O . MET B 1 206 ? -11.391 -10.297 9.305 1 68.81 206 MET B O 1
ATOM 4331 N N . ALA B 1 207 ? -13.133 -9.195 8.5 1 61.56 207 ALA B N 1
ATOM 4332 C CA . ALA B 1 207 ? -12.5 -8.039 7.863 1 61.56 207 ALA B CA 1
ATOM 4333 C C . ALA B 1 207 ? -11.344 -7.516 8.711 1 61.56 207 ALA B C 1
ATOM 4335 O O . ALA B 1 207 ? -10.203 -7.457 8.25 1 61.56 207 ALA B O 1
ATOM 4336 N N . SER B 1 208 ? -11.617 -7.18 10.039 1 62.16 208 SER B N 1
ATOM 4337 C CA . SER B 1 208 ? -10.57 -6.578 10.867 1 62.16 208 SER B CA 1
ATOM 4338 C C . SER B 1 208 ? -9.375 -7.508 11.008 1 62.16 208 SER B C 1
ATOM 4340 O O . SER B 1 208 ? -8.227 -7.059 10.961 1 62.16 208 SER B O 1
ATOM 4342 N N . LYS B 1 209 ? -9.664 -8.719 11.039 1 72.94 209 LYS B N 1
ATOM 4343 C CA . LYS B 1 209 ? -8.578 -9.672 11.234 1 72.94 209 LYS B CA 1
ATOM 4344 C C . LYS B 1 209 ? -7.891 -10 9.906 1 72.94 209 LYS B C 1
ATOM 4346 O O . LYS B 1 209 ? -6.734 -10.43 9.891 1 72.94 209 LYS B O 1
ATOM 4351 N N . LEU B 1 210 ? -8.633 -9.703 8.844 1 76.06 210 LEU B N 1
ATOM 4352 C CA . LEU B 1 210 ? -8.047 -9.914 7.523 1 76.06 210 LEU B CA 1
ATOM 4353 C C . LEU B 1 210 ? -6.938 -8.906 7.25 1 76.06 210 LEU B C 1
ATOM 4355 O O . LEU B 1 210 ? -5.895 -9.258 6.699 1 76.06 210 LEU B O 1
ATOM 4359 N N . ALA B 1 211 ? -7.227 -7.73 7.637 1 75.62 211 ALA B N 1
ATOM 4360 C CA . ALA B 1 211 ? -6.215 -6.688 7.496 1 75.62 211 ALA B CA 1
ATOM 4361 C C . ALA B 1 211 ? -4.953 -7.031 8.281 1 75.62 211 ALA B C 1
ATOM 4363 O O . ALA B 1 211 ? -3.838 -6.84 7.797 1 75.62 211 ALA B O 1
ATOM 4364 N N . LYS B 1 212 ? -5.215 -7.516 9.453 1 78.62 212 LYS B N 1
ATOM 4365 C CA . LYS B 1 212 ? -4.078 -7.918 10.273 1 78.62 212 LYS B CA 1
ATOM 4366 C C . LYS B 1 212 ? -3.275 -9.031 9.594 1 78.62 212 LYS B C 1
ATOM 4368 O O . LYS B 1 212 ? -2.043 -9.008 9.609 1 78.62 212 LYS B O 1
ATOM 4373 N N . LEU B 1 213 ? -3.98 -9.945 9.07 1 82.38 213 LEU B N 1
ATOM 4374 C CA . LEU B 1 213 ? -3.32 -11.039 8.367 1 82.38 213 LEU B CA 1
ATOM 4375 C C . LEU B 1 213 ? -2.504 -10.508 7.195 1 82.38 213 LEU B C 1
ATOM 4377 O O . LEU B 1 213 ? -1.364 -10.93 6.984 1 82.38 213 LEU B O 1
ATOM 4381 N N . LEU B 1 214 ? -3.09 -9.586 6.512 1 80.19 214 LEU B N 1
ATOM 4382 C CA . LEU B 1 214 ? -2.402 -8.977 5.379 1 80.19 214 LEU B CA 1
ATOM 4383 C C . LEU B 1 214 ? -1.142 -8.25 5.832 1 80.19 214 LEU B C 1
ATOM 4385 O O . LEU B 1 214 ? -0.093 -8.359 5.191 1 80.19 214 LEU B O 1
ATOM 4389 N N . LEU B 1 215 ? -1.287 -7.641 6.879 1 78.06 215 LEU B N 1
ATOM 4390 C CA . LEU B 1 215 ? -0.146 -6.91 7.426 1 78.06 215 LEU B CA 1
ATOM 4391 C C . LEU B 1 215 ? 0.934 -7.875 7.906 1 78.06 215 LEU B C 1
ATOM 4393 O O . LEU B 1 215 ? 2.127 -7.602 7.758 1 78.06 215 LEU B O 1
ATOM 4397 N N . ASP B 1 216 ? 0.529 -8.922 8.477 1 78.56 216 ASP B N 1
ATOM 4398 C CA . ASP B 1 216 ? 1.486 -9.938 8.906 1 78.56 216 ASP B CA 1
ATOM 4399 C C . ASP B 1 216 ? 2.262 -10.5 7.715 1 78.56 216 ASP B C 1
ATOM 4401 O O . ASP B 1 216 ? 3.471 -10.727 7.809 1 78.56 216 ASP B O 1
ATOM 4405 N N . VAL B 1 217 ? 1.578 -10.641 6.73 1 78.62 217 VAL B N 1
ATOM 4406 C CA . VAL B 1 217 ? 2.199 -11.148 5.512 1 78.62 217 VAL B CA 1
ATOM 4407 C C . VAL B 1 217 ? 3.184 -10.117 4.965 1 78.62 217 VAL B C 1
ATOM 4409 O O . VAL B 1 217 ? 4.277 -10.469 4.52 1 78.62 217 VAL B O 1
ATOM 4412 N N . ARG B 1 218 ? 2.811 -8.938 5.027 1 78.38 218 ARG B N 1
ATOM 4413 C CA . ARG B 1 218 ? 3.676 -7.867 4.551 1 78.38 218 ARG B CA 1
ATOM 4414 C C . ARG B 1 218 ? 4.926 -7.742 5.422 1 78.38 218 ARG B C 1
ATOM 4416 O O . ARG B 1 218 ? 6.016 -7.477 4.914 1 78.38 218 ARG B O 1
ATOM 4423 N N . LEU B 1 219 ? 4.68 -7.906 6.672 1 73.25 219 LEU B N 1
ATOM 4424 C CA . LEU B 1 219 ? 5.805 -7.836 7.598 1 73.25 219 LEU B CA 1
ATOM 4425 C C . LEU B 1 219 ? 6.789 -8.969 7.344 1 73.25 219 LEU B C 1
ATOM 4427 O O . LEU B 1 219 ? 8 -8.773 7.41 1 73.25 219 LEU B O 1
ATOM 4431 N N . LEU B 1 220 ? 6.227 -10.039 7.109 1 72.06 220 LEU B N 1
ATOM 4432 C CA . LEU B 1 220 ? 7.055 -11.195 6.777 1 72.06 220 LEU B CA 1
ATOM 4433 C C . LEU B 1 220 ? 7.895 -10.922 5.535 1 72.06 220 LEU B C 1
ATOM 4435 O O . LEU B 1 220 ? 9.086 -11.234 5.504 1 72.06 220 LEU B O 1
ATOM 4439 N N . SER B 1 221 ? 7.27 -10.281 4.625 1 67.62 221 SER B N 1
ATOM 4440 C CA . SER B 1 221 ? 7.922 -10.031 3.344 1 67.62 221 SER B CA 1
ATOM 4441 C C . SER B 1 221 ? 9 -8.953 3.471 1 67.62 221 SER B C 1
ATOM 4443 O O . SER B 1 221 ? 9.984 -8.969 2.736 1 67.62 221 SER B O 1
ATOM 4445 N N . ALA B 1 222 ? 8.766 -8.07 4.438 1 64.25 222 ALA B N 1
ATOM 4446 C CA . ALA B 1 222 ? 9.703 -6.969 4.617 1 64.25 222 ALA B CA 1
ATOM 4447 C C . ALA B 1 222 ? 10.93 -7.41 5.41 1 64.25 222 ALA B C 1
ATOM 4449 O O . ALA B 1 222 ? 11.992 -6.793 5.32 1 64.25 222 ALA B O 1
ATOM 4450 N N . SER B 1 223 ? 10.766 -8.305 6.406 1 59.41 223 SER B N 1
ATOM 4451 C CA . SER B 1 223 ? 11.828 -8.688 7.336 1 59.41 223 SER B CA 1
ATOM 4452 C C . SER B 1 223 ? 12.844 -9.609 6.668 1 59.41 223 SER B C 1
ATOM 4454 O O . SER B 1 223 ? 14.016 -9.617 7.031 1 59.41 223 SER B O 1
ATOM 4456 N N . LYS B 1 224 ? 12.414 -10.547 6.043 1 52.66 224 LYS B N 1
ATOM 4457 C CA . LYS B 1 224 ? 13.352 -11.594 5.656 1 52.66 224 LYS B CA 1
ATOM 4458 C C . LYS B 1 224 ? 13.844 -11.391 4.223 1 52.66 224 LYS B C 1
ATOM 4460 O O . LYS B 1 224 ? 13.133 -10.82 3.395 1 52.66 224 LYS B O 1
ATOM 4465 N N . SER B 1 225 ? 15.172 -11.305 4.145 1 45.97 225 SER B N 1
ATOM 4466 C CA . SER B 1 225 ? 15.867 -11.492 2.869 1 45.97 225 SER B CA 1
ATOM 4467 C C . SER B 1 225 ? 15.141 -12.516 1.996 1 45.97 225 SER B C 1
ATOM 4469 O O . SER B 1 225 ? 15.531 -12.75 0.853 1 45.97 225 SER B O 1
ATOM 4471 N N . LEU B 1 226 ? 14.414 -13.25 2.695 1 49.25 226 LEU B N 1
ATOM 4472 C CA . LEU B 1 226 ? 13.914 -14.375 1.918 1 49.25 226 LEU B CA 1
ATOM 4473 C C . LEU B 1 226 ? 12.742 -13.953 1.04 1 49.25 226 LEU B C 1
ATOM 4475 O O . LEU B 1 226 ? 11.984 -13.039 1.4 1 49.25 226 LEU B O 1
ATOM 4479 N N . ALA B 1 227 ? 13 -14.242 -0.167 1 53.5 227 ALA B N 1
ATOM 4480 C CA . ALA B 1 227 ? 12.039 -14.047 -1.251 1 53.5 227 ALA B CA 1
ATOM 4481 C C . ALA B 1 227 ? 10.641 -14.508 -0.84 1 53.5 227 ALA B C 1
ATOM 4483 O O . ALA B 1 227 ? 10.273 -15.664 -1.069 1 53.5 227 ALA B O 1
ATOM 4484 N N . ASN B 1 228 ? 10.109 -13.867 0.224 1 60.69 228 ASN B N 1
ATOM 4485 C CA . ASN B 1 228 ? 8.734 -14.25 0.528 1 60.69 228 ASN B CA 1
ATOM 4486 C C . ASN B 1 228 ? 7.73 -13.414 -0.26 1 60.69 228 ASN B C 1
ATOM 4488 O O . ASN B 1 228 ? 7.512 -12.242 0.048 1 60.69 228 ASN B O 1
ATOM 4492 N N . ASN B 1 229 ? 7.434 -14.008 -1.463 1 71.31 229 ASN B N 1
ATOM 4493 C CA . ASN B 1 229 ? 6.375 -13.391 -2.254 1 71.31 229 ASN B CA 1
ATOM 4494 C C . ASN B 1 229 ? 5.02 -14.039 -1.98 1 71.31 229 ASN B C 1
ATOM 4496 O O . ASN B 1 229 ? 4.926 -15.258 -1.856 1 71.31 229 ASN B O 1
ATOM 4500 N N . THR B 1 230 ? 4.062 -13.203 -1.649 1 77.5 230 THR B N 1
ATOM 4501 C CA . THR B 1 230 ? 2.719 -13.68 -1.354 1 77.5 230 THR B CA 1
ATOM 4502 C C . THR B 1 230 ? 1.775 -13.391 -2.52 1 77.5 230 THR B C 1
ATOM 4504 O O . THR B 1 230 ? 1.835 -12.32 -3.125 1 77.5 230 THR B O 1
ATOM 4507 N N . PHE B 1 231 ? 1.1 -14.406 -2.867 1 80.56 231 PHE B N 1
ATOM 4508 C CA . PHE B 1 231 ? 0.073 -14.328 -3.9 1 80.56 231 PHE B CA 1
ATOM 4509 C C . PHE B 1 231 ? -1.313 -14.539 -3.301 1 80.56 231 PHE B C 1
ATOM 4511 O O . PHE B 1 231 ? -1.591 -15.578 -2.711 1 80.56 231 PHE B O 1
ATOM 4518 N N . LEU B 1 232 ? -2.145 -13.484 -3.365 1 83.06 232 LEU B N 1
ATOM 4519 C CA . LEU B 1 232 ? -3.486 -13.516 -2.793 1 83.06 232 LEU B CA 1
ATOM 4520 C C . LEU B 1 232 ? -4.539 -13.625 -3.891 1 83.06 232 LEU B C 1
ATOM 4522 O O . LEU B 1 232 ? -4.602 -12.773 -4.785 1 83.06 232 LEU B O 1
ATOM 4526 N N . LEU B 1 233 ? -5.363 -14.633 -3.844 1 82.06 233 LEU B N 1
ATOM 4527 C CA . LEU B 1 233 ? -6.477 -14.789 -4.777 1 82.06 233 LEU B CA 1
ATOM 4528 C C . LEU B 1 233 ? -7.812 -14.586 -4.07 1 82.06 233 LEU B C 1
ATOM 4530 O O . LEU B 1 233 ? -8.117 -15.281 -3.1 1 82.06 233 LEU B O 1
ATOM 4534 N N . THR B 1 234 ? -8.547 -13.562 -4.465 1 81.62 234 THR B N 1
ATOM 4535 C CA . THR B 1 234 ? -9.766 -13.203 -3.754 1 81.62 234 THR B CA 1
ATOM 4536 C C . THR B 1 234 ? -10.953 -13.156 -4.711 1 81.62 234 THR B C 1
ATOM 4538 O O . THR B 1 234 ? -10.781 -13.016 -5.922 1 81.62 234 THR B O 1
ATOM 4541 N N . THR B 1 235 ? -12.172 -13.328 -4.203 1 75.19 235 THR B N 1
ATOM 4542 C CA . THR B 1 235 ? -13.367 -13.312 -5.039 1 75.19 235 THR B CA 1
ATOM 4543 C C . THR B 1 235 ? -14.266 -12.141 -4.676 1 75.19 235 THR B C 1
ATOM 4545 O O . THR B 1 235 ? -14.867 -11.516 -5.559 1 75.19 235 THR B O 1
ATOM 4548 N N . GLN B 1 236 ? -14.391 -11.836 -3.461 1 76.94 236 GLN B N 1
ATOM 4549 C CA . GLN B 1 236 ? -15.367 -10.844 -3.031 1 76.94 236 GLN B CA 1
ATOM 4550 C C . GLN B 1 236 ? -14.844 -9.43 -3.25 1 76.94 236 GLN B C 1
ATOM 4552 O O . GLN B 1 236 ? -13.703 -9.125 -2.908 1 76.94 236 GLN B O 1
ATOM 4557 N N . ARG B 1 237 ? -15.711 -8.664 -3.854 1 74.94 237 ARG B N 1
ATOM 4558 C CA . ARG B 1 237 ? -15.32 -7.305 -4.207 1 74.94 237 ARG B CA 1
ATOM 4559 C C . ARG B 1 237 ? -14.852 -6.535 -2.977 1 74.94 237 ARG B C 1
ATOM 4561 O O . ARG B 1 237 ? -13.852 -5.816 -3.031 1 74.94 237 ARG B O 1
ATOM 4568 N N . CYS B 1 238 ? -15.641 -6.629 -1.923 1 74.06 238 CYS B N 1
ATOM 4569 C CA . CYS B 1 238 ? -15.289 -5.891 -0.716 1 74.06 238 CYS B CA 1
ATOM 4570 C C . CYS B 1 238 ? -13.922 -6.316 -0.196 1 74.06 238 CYS B C 1
ATOM 4572 O O . CYS B 1 238 ? -13.156 -5.484 0.302 1 74.06 238 CYS B O 1
ATOM 4574 N N . VAL B 1 239 ? -13.664 -7.59 -0.376 1 83.44 239 VAL B N 1
ATOM 4575 C CA . VAL B 1 239 ? -12.375 -8.109 0.06 1 83.44 239 VAL B CA 1
ATOM 4576 C C . VAL B 1 239 ? -11.281 -7.629 -0.893 1 83.44 239 VAL B C 1
ATOM 4578 O O . VAL B 1 239 ? -10.18 -7.285 -0.459 1 83.44 239 VAL B O 1
ATOM 4581 N N . ALA B 1 240 ? -11.734 -7.578 -2.139 1 87.75 240 ALA B N 1
ATOM 4582 C CA . ALA B 1 240 ? -10.766 -7.184 -3.158 1 87.75 240 ALA B CA 1
ATOM 4583 C C . ALA B 1 240 ? -10.266 -5.766 -2.914 1 87.75 240 ALA B C 1
ATOM 4585 O O . ALA B 1 240 ? -9.078 -5.477 -3.105 1 87.75 240 ALA B O 1
ATOM 4586 N N . GLU B 1 241 ? -11.133 -4.93 -2.494 1 85.88 241 GLU B N 1
ATOM 4587 C CA . GLU B 1 241 ? -10.75 -3.545 -2.227 1 85.88 241 GLU B CA 1
ATOM 4588 C C . GLU B 1 241 ? -9.789 -3.455 -1.044 1 85.88 241 GLU B C 1
ATOM 4590 O O . GLU B 1 241 ? -8.805 -2.711 -1.091 1 85.88 241 GLU B O 1
ATOM 4595 N N . THR B 1 242 ? -10.125 -4.168 -0.022 1 82.75 242 THR B N 1
ATOM 4596 C CA . THR B 1 242 ? -9.258 -4.203 1.149 1 82.75 242 THR B CA 1
ATOM 4597 C C . THR B 1 242 ? -7.898 -4.801 0.797 1 82.75 242 THR B C 1
ATOM 4599 O O . THR B 1 242 ? -6.859 -4.27 1.193 1 82.75 242 THR B O 1
ATOM 4602 N N . VAL B 1 243 ? -7.949 -5.824 0.062 1 87.44 243 VAL B N 1
ATOM 4603 C CA . VAL B 1 243 ? -6.719 -6.492 -0.348 1 87.44 243 VAL B CA 1
ATOM 4604 C C . VAL B 1 243 ? -5.895 -5.566 -1.239 1 87.44 243 VAL B C 1
ATOM 4606 O O . VAL B 1 243 ? -4.672 -5.504 -1.12 1 87.44 243 VAL B O 1
ATOM 4609 N N . CYS B 1 244 ? -6.598 -4.898 -2.088 1 89.88 244 CYS B N 1
ATOM 4610 C CA . CYS B 1 244 ? -5.934 -3.963 -2.986 1 89.88 244 CYS B CA 1
ATOM 4611 C C . CYS B 1 244 ? -5.141 -2.922 -2.201 1 89.88 244 CYS B C 1
ATOM 4613 O O . CYS B 1 244 ? -3.992 -2.629 -2.535 1 89.88 244 CYS B O 1
ATOM 4615 N N . ARG B 1 245 ? -5.707 -2.461 -1.206 1 84.06 245 ARG B N 1
ATOM 4616 C CA . ARG B 1 245 ? -5.086 -1.422 -0.393 1 84.06 245 ARG B CA 1
ATOM 4617 C C . ARG B 1 245 ? -3.801 -1.929 0.256 1 84.06 245 ARG B C 1
ATOM 4619 O O . ARG B 1 245 ? -2.828 -1.183 0.389 1 84.06 245 ARG B O 1
ATOM 4626 N N . PHE B 1 246 ? -3.789 -3.186 0.573 1 84.44 246 PHE B N 1
ATOM 4627 C CA . PHE B 1 246 ? -2.668 -3.697 1.354 1 84.44 246 PHE B CA 1
ATOM 4628 C C . PHE B 1 246 ? -1.722 -4.508 0.477 1 84.44 246 PHE B C 1
ATOM 4630 O O . PHE B 1 246 ? -0.682 -4.977 0.944 1 84.44 246 PHE B O 1
ATOM 4637 N N . SER B 1 247 ? -2.027 -4.641 -0.74 1 89.31 247 SER B N 1
ATOM 4638 C CA . SER B 1 247 ? -1.144 -5.332 -1.672 1 89.31 247 SER B CA 1
ATOM 4639 C C . SER B 1 247 ? -0.226 -4.355 -2.396 1 89.31 247 SER B C 1
ATOM 4641 O O . SER B 1 247 ? -0.479 -3.148 -2.404 1 89.31 247 SER B O 1
ATOM 4643 N N . ASP B 1 248 ? 0.789 -4.926 -2.959 1 89.31 248 ASP B N 1
ATOM 4644 C CA . ASP B 1 248 ? 1.708 -4.102 -3.736 1 89.31 248 ASP B CA 1
ATOM 4645 C C . ASP B 1 248 ? 1.238 -3.971 -5.184 1 89.31 248 ASP B C 1
ATOM 4647 O O . ASP B 1 248 ? 1.594 -3.012 -5.875 1 89.31 248 ASP B O 1
ATOM 4651 N N . ALA B 1 249 ? 0.534 -4.883 -5.633 1 92 249 ALA B N 1
ATOM 4652 C CA . ALA B 1 249 ? -0.099 -4.891 -6.949 1 92 249 ALA B CA 1
ATOM 4653 C C . ALA B 1 249 ? -1.35 -5.766 -6.949 1 92 249 ALA B C 1
ATOM 4655 O O . ALA B 1 249 ? -1.434 -6.738 -6.203 1 92 249 ALA B O 1
ATOM 4656 N N . GLN B 1 250 ? -2.293 -5.363 -7.816 1 93.44 250 GLN B N 1
ATOM 4657 C CA . GLN B 1 250 ? -3.508 -6.164 -7.93 1 93.44 250 GLN B CA 1
ATOM 4658 C C . GLN B 1 250 ? -4.039 -6.16 -9.359 1 93.44 250 GLN B C 1
ATOM 4660 O O . GLN B 1 250 ? -4.066 -5.117 -10.016 1 93.44 250 GLN B O 1
ATOM 4665 N N . TYR B 1 251 ? -4.438 -7.34 -9.773 1 94.06 251 TYR B N 1
ATOM 4666 C CA . TYR B 1 251 ? -5.02 -7.535 -11.094 1 94.06 251 TYR B CA 1
ATOM 4667 C C . TYR B 1 251 ? -6.352 -8.273 -11 1 94.06 251 TYR B C 1
ATOM 4669 O O . TYR B 1 251 ? -6.551 -9.094 -10.102 1 94.06 251 TYR B O 1
ATOM 4677 N N . GLU B 1 252 ? -7.195 -7.945 -11.891 1 94.31 252 GLU B N 1
ATOM 4678 C CA . GLU B 1 252 ? -8.539 -8.523 -11.875 1 94.31 252 GLU B CA 1
ATOM 4679 C C . GLU B 1 252 ? -8.82 -9.289 -13.164 1 94.31 252 GLU B C 1
ATOM 4681 O O . GLU B 1 252 ? -8.648 -8.758 -14.266 1 94.31 252 GLU B O 1
ATOM 4686 N N . LEU B 1 253 ? -9.336 -10.508 -12.977 1 94.62 253 LEU B N 1
ATOM 4687 C CA . LEU B 1 253 ? -9.617 -11.367 -14.117 1 94.62 253 LEU B CA 1
ATOM 4688 C C . LEU B 1 253 ? -11.094 -11.32 -14.492 1 94.62 253 LEU B C 1
ATOM 4690 O O . LEU B 1 253 ? -11.961 -11.297 -13.609 1 94.62 253 LEU B O 1
ATOM 4694 N N . GLU B 1 254 ? -11.305 -11.242 -15.734 1 93.88 254 GLU B N 1
ATOM 4695 C CA . GLU B 1 254 ? -12.633 -11.414 -16.312 1 93.88 254 GLU B CA 1
ATOM 4696 C C . GLU B 1 254 ? -12.602 -12.375 -17.5 1 93.88 254 GLU B C 1
ATOM 4698 O O . GLU B 1 254 ? -11.93 -12.109 -18.484 1 93.88 254 GLU B O 1
ATOM 4703 N N . ASN B 1 255 ? -13.281 -13.469 -17.344 1 94.44 255 ASN B N 1
ATOM 4704 C CA . ASN B 1 255 ? -13.266 -14.406 -18.453 1 94.44 255 ASN B CA 1
ATOM 4705 C C . ASN B 1 255 ? -14.5 -14.242 -19.344 1 94.44 255 ASN B C 1
ATOM 4707 O O . ASN B 1 255 ? -15.461 -13.578 -18.953 1 94.44 255 ASN B O 1
ATOM 4711 N N . PHE B 1 256 ? -14.5 -14.82 -20.531 1 95.25 256 PHE B N 1
ATOM 4712 C CA . PHE B 1 256 ? -15.547 -14.641 -21.516 1 95.25 256 PHE B CA 1
ATOM 4713 C C . PHE B 1 256 ? -16.406 -15.891 -21.625 1 95.25 256 PHE B C 1
ATOM 4715 O O . PHE B 1 256 ? -17.047 -16.125 -22.672 1 95.25 256 PHE B O 1
ATOM 4722 N N . LEU B 1 257 ? -16.438 -16.719 -20.625 1 92.5 257 LEU B N 1
ATOM 4723 C CA . LEU B 1 257 ? -17.203 -17.953 -20.688 1 92.5 257 LEU B CA 1
ATOM 4724 C C . LEU B 1 257 ? -18.703 -17.656 -20.734 1 92.5 257 LEU B C 1
ATOM 4726 O O . LEU B 1 257 ? -19.438 -18.312 -21.469 1 92.5 257 LEU B O 1
ATOM 4730 N N . VAL B 1 258 ? -19.125 -16.672 -19.938 1 89.75 258 VAL B N 1
ATOM 4731 C CA . VAL B 1 258 ? -20.562 -16.375 -19.859 1 89.75 258 VAL B CA 1
ATOM 4732 C C . VAL B 1 258 ? -20.828 -14.969 -20.391 1 89.75 258 VAL B C 1
ATOM 4734 O O . VAL B 1 258 ? -21.969 -14.633 -20.719 1 89.75 258 VAL B O 1
ATOM 4737 N N . LYS B 1 259 ? -19.812 -14.156 -20.469 1 85.62 259 LYS B N 1
ATOM 4738 C CA . LYS B 1 259 ? -19.969 -12.773 -20.922 1 85.62 259 LYS B CA 1
ATOM 4739 C C . LYS B 1 259 ? -19.562 -12.617 -22.375 1 85.62 259 LYS B C 1
ATOM 4741 O O . LYS B 1 259 ? -18.531 -13.156 -22.797 1 85.62 259 LYS B O 1
ATOM 4746 N N . GLU B 1 260 ? -20.406 -11.961 -23.109 1 87.12 260 GLU B N 1
ATOM 4747 C CA . GLU B 1 260 ? -20.062 -11.664 -24.5 1 87.12 260 GLU B CA 1
ATOM 4748 C C . GLU B 1 260 ? -19.016 -10.555 -24.594 1 87.12 260 GLU B C 1
ATOM 4750 O O . GLU B 1 260 ? -19.047 -9.602 -23.797 1 87.12 260 GLU B O 1
ATOM 4755 N N . SER B 1 261 ? -18.062 -10.828 -25.406 1 89.44 261 SER B N 1
ATOM 4756 C CA . SER B 1 261 ? -17.031 -9.828 -25.641 1 89.44 261 SER B CA 1
ATOM 4757 C C . SER B 1 261 ? -16.594 -9.812 -27.094 1 89.44 261 SER B C 1
ATOM 4759 O O . SER B 1 261 ? -16.562 -10.859 -27.75 1 89.44 261 SER B O 1
ATOM 4761 N N . GLN B 1 262 ? -16.297 -8.609 -27.547 1 90.25 262 GLN B N 1
ATOM 4762 C CA . GLN B 1 262 ? -15.797 -8.477 -28.906 1 90.25 262 GLN B CA 1
ATOM 4763 C C . GLN B 1 262 ? -14.438 -9.148 -29.062 1 90.25 262 GLN B C 1
ATOM 4765 O O . GLN B 1 262 ? -13.992 -9.414 -30.172 1 90.25 262 GLN B O 1
ATOM 4770 N N . PHE B 1 263 ? -13.836 -9.508 -27.969 1 92.12 263 PHE B N 1
ATOM 4771 C CA . PHE B 1 263 ? -12.492 -10.062 -28.016 1 92.12 263 PHE B CA 1
ATOM 4772 C C . PHE B 1 263 ? -12.516 -11.578 -27.812 1 92.12 263 PHE B C 1
ATOM 4774 O O . PHE B 1 263 ? -11.469 -12.219 -27.734 1 92.12 263 PHE B O 1
ATOM 4781 N N . LYS B 1 264 ? -13.602 -12.18 -27.844 1 92.69 264 LYS B N 1
ATOM 4782 C CA . LYS B 1 264 ? -13.773 -13.594 -27.5 1 92.69 264 LYS B CA 1
ATOM 4783 C C . LYS B 1 264 ? -13.078 -14.492 -28.516 1 92.69 264 LYS B C 1
ATOM 4785 O O . LYS B 1 264 ? -12.68 -15.609 -28.188 1 92.69 264 LYS B O 1
ATOM 4790 N N . SER B 1 265 ? -12.953 -14.023 -29.688 1 91.56 265 SER B N 1
ATOM 4791 C CA . SER B 1 265 ? -12.297 -14.82 -30.719 1 91.56 265 SER B CA 1
ATOM 4792 C C . SER B 1 265 ? -10.789 -14.906 -30.5 1 91.56 265 SER B C 1
ATOM 4794 O O . SER B 1 265 ? -10.141 -15.852 -30.938 1 91.56 265 SER B O 1
ATOM 4796 N N . GLN B 1 266 ? -10.32 -13.93 -29.797 1 92.81 266 GLN B N 1
ATOM 4797 C CA . GLN B 1 266 ? -8.867 -13.836 -29.656 1 92.81 266 GLN B CA 1
ATOM 4798 C C . GLN B 1 266 ? -8.43 -14.234 -28.25 1 92.81 266 GLN B C 1
ATOM 4800 O O . GLN B 1 266 ? -7.316 -14.711 -28.047 1 92.81 266 GLN B O 1
ATOM 4805 N N . PHE B 1 267 ? -9.297 -14.008 -27.344 1 95.5 267 PHE B N 1
ATOM 4806 C CA . PHE B 1 267 ? -8.914 -14.188 -25.953 1 95.5 267 PHE B CA 1
ATOM 4807 C C . PHE B 1 267 ? -9.977 -14.984 -25.188 1 95.5 267 PHE B C 1
ATOM 4809 O O . PHE B 1 267 ? -11.133 -15.023 -25.609 1 95.5 267 PHE B O 1
ATOM 4816 N N . ASP B 1 268 ? -9.516 -15.562 -24.078 1 95.94 268 ASP B N 1
ATOM 4817 C CA . ASP B 1 268 ? -10.43 -16.25 -23.172 1 95.94 268 ASP B CA 1
ATOM 4818 C C . ASP B 1 268 ? -10.953 -15.305 -22.094 1 95.94 268 ASP B C 1
ATOM 4820 O O . ASP B 1 268 ? -11.945 -15.609 -21.438 1 95.94 268 ASP B O 1
ATOM 4824 N N . GLY B 1 269 ? -10.258 -14.18 -21.938 1 96.5 269 GLY B N 1
ATOM 4825 C CA . GLY B 1 269 ? -10.664 -13.188 -20.969 1 96.5 269 GLY B CA 1
ATOM 4826 C C . GLY B 1 269 ? -9.758 -11.969 -20.938 1 96.5 269 GLY B C 1
ATOM 4827 O O . GLY B 1 269 ? -8.867 -11.836 -21.781 1 96.5 269 GLY B O 1
ATOM 4828 N N . THR B 1 270 ? -10.086 -11.086 -20 1 95.94 270 THR B N 1
ATOM 4829 C CA . THR B 1 270 ? -9.305 -9.859 -19.844 1 95.94 270 THR B CA 1
ATOM 4830 C C . THR B 1 270 ? -8.727 -9.766 -18.438 1 95.94 270 THR B C 1
ATOM 4832 O O . THR B 1 270 ? -9.195 -10.445 -17.516 1 95.94 270 THR B O 1
ATOM 4835 N N . ILE B 1 271 ? -7.617 -9.055 -18.359 1 95.44 271 ILE B N 1
ATOM 4836 C CA . ILE B 1 271 ? -6.992 -8.703 -17.094 1 95.44 271 ILE B CA 1
ATOM 4837 C C . ILE B 1 271 ? -7.008 -7.184 -16.922 1 95.44 271 ILE B C 1
ATOM 4839 O O . ILE B 1 271 ? -6.43 -6.453 -17.719 1 95.44 271 ILE B O 1
ATOM 4843 N N . GLU B 1 272 ? -7.676 -6.777 -15.922 1 93.12 272 GLU B N 1
ATOM 4844 C CA . GLU B 1 272 ? -7.691 -5.355 -15.586 1 93.12 272 GLU B CA 1
ATOM 4845 C C . GLU B 1 272 ? -6.68 -5.039 -14.492 1 93.12 272 GLU B C 1
ATOM 4847 O O . GLU B 1 272 ? -6.543 -5.797 -13.523 1 93.12 272 GLU B O 1
ATOM 4852 N N . VAL B 1 273 ? -6.016 -3.904 -14.656 1 92.44 273 VAL B N 1
ATOM 4853 C CA . VAL B 1 273 ? -5.031 -3.473 -13.664 1 92.44 273 VAL B CA 1
ATOM 4854 C C . VAL B 1 273 ? -5.711 -2.613 -12.602 1 92.44 273 VAL B C 1
ATOM 4856 O O . VAL B 1 273 ? -6.094 -1.471 -12.867 1 92.44 273 VAL B O 1
ATOM 4859 N N . ASN B 1 274 ? -5.852 -3.172 -11.445 1 91.19 274 ASN B N 1
ATOM 4860 C CA . ASN B 1 274 ? -6.402 -2.408 -10.328 1 91.19 274 ASN B CA 1
ATOM 4861 C C . ASN B 1 274 ? -5.328 -1.573 -9.641 1 91.19 274 ASN B C 1
ATOM 4863 O O . ASN B 1 274 ? -5.594 -0.449 -9.211 1 91.19 274 ASN B O 1
ATOM 4867 N N . LYS B 1 275 ? -4.215 -2.094 -9.461 1 90.69 275 LYS B N 1
ATOM 4868 C CA . LYS B 1 275 ? -3.064 -1.47 -8.812 1 90.69 275 LYS B CA 1
ATOM 4869 C C . LYS B 1 275 ? -1.759 -1.896 -9.477 1 90.69 275 LYS B C 1
ATOM 4871 O O . LYS B 1 275 ? -1.419 -3.082 -9.484 1 90.69 275 LYS B O 1
ATOM 4876 N N . MET B 1 276 ? -1.064 -0.917 -9.953 1 90.44 276 MET B N 1
ATOM 4877 C CA . MET B 1 276 ? 0.199 -1.181 -10.641 1 90.44 276 MET B CA 1
ATOM 4878 C C . MET B 1 276 ? 1.319 -1.429 -9.633 1 90.44 276 MET B C 1
ATOM 4880 O O . MET B 1 276 ? 1.329 -0.84 -8.547 1 90.44 276 MET B O 1
ATOM 4884 N N . VAL B 1 277 ? 2.223 -2.314 -10.07 1 89.56 277 VAL B N 1
ATOM 4885 C CA . VAL B 1 277 ? 3.387 -2.561 -9.227 1 89.56 277 VAL B CA 1
ATOM 4886 C C . VAL B 1 277 ? 4.246 -1.302 -9.148 1 89.56 277 VAL B C 1
ATOM 4888 O O . VAL B 1 277 ? 4.504 -0.657 -10.172 1 89.56 277 VAL B O 1
ATOM 4891 N N . GLN B 1 278 ? 4.531 -0.938 -7.992 1 86 278 GLN B N 1
ATOM 4892 C CA . GLN B 1 278 ? 5.359 0.245 -7.785 1 86 278 GLN B CA 1
ATOM 4893 C C . GLN B 1 278 ? 6.66 -0.114 -7.07 1 86 278 GLN B C 1
ATOM 4895 O O . GLN B 1 278 ? 6.641 -0.562 -5.922 1 86 278 GLN B O 1
ATOM 4900 N N . VAL B 1 279 ? 7.758 -0.037 -7.855 1 82.75 279 VAL B N 1
ATOM 4901 C CA . VAL B 1 279 ? 9.102 -0.199 -7.305 1 82.75 279 VAL B CA 1
ATOM 4902 C C . VAL B 1 279 ? 9.812 1.151 -7.262 1 82.75 279 VAL B C 1
ATOM 4904 O O . VAL B 1 279 ? 10.07 1.753 -8.305 1 82.75 279 VAL B O 1
ATOM 4907 N N . GLY B 1 280 ? 10.039 1.77 -6.09 1 79.62 280 GLY B N 1
ATOM 4908 C CA . GLY B 1 280 ? 10.547 3.125 -5.949 1 79.62 280 GLY B CA 1
ATOM 4909 C C . GLY B 1 280 ? 9.445 4.164 -5.828 1 79.62 280 GLY B C 1
ATOM 4910 O O . GLY B 1 280 ? 8.438 3.932 -5.164 1 79.62 280 GLY B O 1
ATOM 4911 N N . LEU B 1 281 ? 9.711 5.312 -6.48 1 79.5 281 LEU B N 1
ATOM 4912 C CA . LEU B 1 281 ? 8.773 6.41 -6.27 1 79.5 281 LEU B CA 1
ATOM 4913 C C . LEU B 1 281 ? 7.738 6.465 -7.387 1 79.5 281 LEU B C 1
ATOM 4915 O O . LEU B 1 281 ? 6.723 7.152 -7.262 1 79.5 281 LEU B O 1
ATOM 4919 N N . LYS B 1 282 ? 7.988 5.707 -8.453 1 80.19 282 LYS B N 1
ATOM 4920 C CA . LYS B 1 282 ? 7.035 5.711 -9.562 1 80.19 282 LYS B CA 1
ATOM 4921 C C . LYS B 1 282 ? 6.617 4.293 -9.93 1 80.19 282 LYS B C 1
ATOM 4923 O O . LYS B 1 282 ? 7.438 3.371 -9.914 1 80.19 282 LYS B O 1
ATOM 4928 N N . PRO B 1 283 ? 5.352 4.16 -10.234 1 78.44 283 PRO B N 1
ATOM 4929 C CA . PRO B 1 283 ? 4.883 2.83 -10.633 1 78.44 283 PRO B CA 1
ATOM 4930 C C . PRO B 1 283 ? 5.395 2.412 -12.016 1 78.44 283 PRO B C 1
ATOM 4932 O O . PRO B 1 283 ? 5.781 3.264 -12.82 1 78.44 283 PRO B O 1
ATOM 4935 N N . PHE B 1 284 ? 5.504 1.088 -12.18 1 77.81 284 PHE B N 1
ATOM 4936 C CA . PHE B 1 284 ? 5.742 0.54 -13.508 1 77.81 284 PHE B CA 1
ATOM 4937 C C . PHE B 1 284 ? 4.574 0.848 -14.445 1 77.81 284 PHE B C 1
ATOM 4939 O O . PHE B 1 284 ? 3.436 0.472 -14.164 1 77.81 284 PHE B O 1
ATOM 4946 N N . GLN B 1 285 ? 4.875 1.695 -15.43 1 76.25 285 GLN B N 1
ATOM 4947 C CA . GLN B 1 285 ? 3.816 2.07 -16.359 1 76.25 285 GLN B CA 1
ATOM 4948 C C . GLN B 1 285 ? 3.623 1.005 -17.438 1 76.25 285 GLN B C 1
ATOM 4950 O O . GLN B 1 285 ? 4.543 0.718 -18.203 1 76.25 285 GLN B O 1
ATOM 4955 N N . GLN B 1 286 ? 2.443 0.496 -17.391 1 75.31 286 GLN B N 1
ATOM 4956 C CA . GLN B 1 286 ? 2.096 -0.487 -18.406 1 75.31 286 GLN B CA 1
ATOM 4957 C C . GLN B 1 286 ? 1.784 0.192 -19.75 1 75.31 286 GLN B C 1
ATOM 4959 O O . GLN B 1 286 ? 1.495 1.39 -19.781 1 75.31 286 GLN B O 1
ATOM 4964 N N . SER B 1 287 ? 1.859 -0.609 -20.781 1 71.12 287 SER B N 1
ATOM 4965 C CA . SER B 1 287 ? 1.609 -0.092 -22.125 1 71.12 287 SER B CA 1
ATOM 4966 C C . SER B 1 287 ? 0.132 0.228 -22.328 1 71.12 287 SER B C 1
ATOM 4968 O O . SER B 1 287 ? -0.213 1.145 -23.078 1 71.12 287 SER B O 1
ATOM 4970 N N . VAL B 1 288 ? -0.74 -0.658 -21.656 1 76.94 288 VAL B N 1
ATOM 4971 C CA . VAL B 1 288 ? -2.186 -0.497 -21.766 1 76.94 288 VAL B CA 1
ATOM 4972 C C . VAL B 1 288 ? -2.836 -0.705 -20.391 1 76.94 288 VAL B C 1
ATOM 4974 O O . VAL B 1 288 ? -2.201 -1.219 -19.469 1 76.94 288 VAL B O 1
ATOM 4977 N N . ALA B 1 289 ? -4.051 -0.274 -20.375 1 79.56 289 ALA B N 1
ATOM 4978 C CA . ALA B 1 289 ? -4.789 -0.426 -19.125 1 79.56 289 ALA B CA 1
ATOM 4979 C C . ALA B 1 289 ? -5.406 -1.817 -19.016 1 79.56 289 ALA B C 1
ATOM 4981 O O . ALA B 1 289 ? -5.719 -2.279 -17.906 1 79.56 289 ALA B O 1
ATOM 4982 N N . THR B 1 290 ? -5.637 -2.465 -20.172 1 88.88 290 THR B N 1
ATOM 4983 C CA . THR B 1 290 ? -6.285 -3.771 -20.188 1 88.88 290 THR B CA 1
ATOM 4984 C C . THR B 1 290 ? -5.512 -4.758 -21.047 1 88.88 290 THR B C 1
ATOM 4986 O O . THR B 1 290 ? -5.039 -4.402 -22.125 1 88.88 290 THR B O 1
ATOM 4989 N N . PHE B 1 291 ? -5.457 -5.973 -20.516 1 95.81 291 PHE B N 1
ATOM 4990 C CA . PHE B 1 291 ? -4.773 -7.055 -21.219 1 95.81 291 PHE B CA 1
ATOM 4991 C C . PHE B 1 291 ? -5.715 -8.227 -21.453 1 95.81 291 PHE B C 1
ATOM 4993 O O . PHE B 1 291 ? -6.73 -8.367 -20.766 1 95.81 291 PHE B O 1
ATOM 5000 N N . GLY B 1 292 ? -5.379 -8.945 -22.484 1 96.12 292 GLY B N 1
ATOM 5001 C CA . GLY B 1 292 ? -6.074 -10.203 -22.719 1 96.12 292 GLY B CA 1
ATOM 5002 C C . GLY B 1 292 ? -5.234 -11.414 -22.375 1 96.12 292 GLY B C 1
ATOM 5003 O O . GLY B 1 292 ? -4.008 -11.391 -22.5 1 96.12 292 GLY B O 1
ATOM 5004 N N . PHE B 1 293 ? -5.934 -12.453 -21.875 1 96.44 293 PHE B N 1
ATOM 5005 C CA . PHE B 1 293 ? -5.23 -13.711 -21.656 1 96.44 293 PHE B CA 1
ATOM 5006 C C . PHE B 1 293 ? -5.867 -14.836 -22.469 1 96.44 293 PHE B C 1
ATOM 5008 O O . PHE B 1 293 ? -7.047 -14.773 -22.812 1 96.44 293 PHE B O 1
ATOM 5015 N N . LYS B 1 294 ? -5.082 -15.797 -22.844 1 94.94 294 LYS B N 1
ATOM 5016 C CA . LYS B 1 294 ? -5.57 -16.969 -23.578 1 94.94 294 LYS B CA 1
ATOM 5017 C C . LYS B 1 294 ? -4.75 -18.203 -23.25 1 94.94 294 LYS B C 1
ATOM 5019 O O . LYS B 1 294 ? -3.561 -18.109 -22.938 1 94.94 294 LYS B O 1
ATOM 5024 N N . LEU B 1 295 ? -5.441 -19.234 -23.156 1 91.62 295 LEU B N 1
ATOM 5025 C CA . LEU B 1 295 ? -4.844 -20.562 -23.062 1 91.62 295 LEU B CA 1
ATOM 5026 C C . LEU B 1 295 ? -4.938 -21.312 -24.391 1 91.62 295 LEU B C 1
ATOM 5028 O O . LEU B 1 295 ? -6.016 -21.781 -24.766 1 91.62 295 LEU B O 1
ATOM 5032 N N . LYS B 1 296 ? -3.854 -21.281 -25.172 1 83.44 296 LYS B N 1
ATOM 5033 C CA . LYS B 1 296 ? -3.818 -21.969 -26.453 1 83.44 296 LYS B CA 1
ATOM 5034 C C . LYS B 1 296 ? -2.746 -23.062 -26.469 1 83.44 296 LYS B C 1
ATOM 5036 O O . LYS B 1 296 ? -1.589 -22.797 -26.141 1 83.44 296 LYS B O 1
ATOM 5041 N N . ARG B 1 297 ? -3.174 -24.234 -26.953 1 76.06 297 ARG B N 1
ATOM 5042 C CA . ARG B 1 297 ? -2.271 -25.375 -27.062 1 76.06 297 ARG B CA 1
ATOM 5043 C C . ARG B 1 297 ? -1.451 -25.547 -25.797 1 76.06 297 ARG B C 1
ATOM 5045 O O . ARG B 1 297 ? -0.222 -25.641 -25.844 1 76.06 297 ARG B O 1
ATOM 5052 N N . LYS B 1 298 ? -2.006 -25.344 -24.766 1 73.94 298 LYS B N 1
ATOM 5053 C CA . LYS B 1 298 ? -1.52 -25.656 -23.422 1 73.94 298 LYS B CA 1
ATOM 5054 C C . LYS B 1 298 ? -0.588 -24.562 -22.906 1 73.94 298 LYS B C 1
ATOM 5056 O O . LYS B 1 298 ? 0.093 -24.75 -21.891 1 73.94 298 LYS B O 1
ATOM 5061 N N . LYS B 1 299 ? -0.527 -23.531 -23.703 1 80.56 299 LYS B N 1
ATOM 5062 C CA . LYS B 1 299 ? 0.303 -22.406 -23.266 1 80.56 299 LYS B CA 1
ATOM 5063 C C . LYS B 1 299 ? -0.555 -21.219 -22.844 1 80.56 299 LYS B C 1
ATOM 5065 O O . LYS B 1 299 ? -1.456 -20.812 -23.562 1 80.56 299 LYS B O 1
ATOM 5070 N N . PHE B 1 300 ? -0.281 -20.703 -21.734 1 91.5 300 PHE B N 1
ATOM 5071 C CA . PHE B 1 300 ? -0.982 -19.547 -21.203 1 91.5 300 PHE B CA 1
ATOM 5072 C C . PHE B 1 300 ? -0.215 -18.266 -21.516 1 91.5 300 PHE B C 1
ATOM 5074 O O . PHE B 1 300 ? 0.981 -18.172 -21.234 1 91.5 300 PHE B O 1
ATOM 5081 N N . THR B 1 301 ? -0.905 -17.312 -22.156 1 92.94 301 THR B N 1
ATOM 5082 C CA . THR B 1 301 ? -0.225 -16.078 -22.531 1 92.94 301 THR B CA 1
ATOM 5083 C C . THR B 1 301 ? -1.088 -14.867 -22.188 1 92.94 301 THR B C 1
ATOM 5085 O O . THR B 1 301 ? -2.316 -14.961 -22.172 1 92.94 301 THR B O 1
ATOM 5088 N N . ILE B 1 302 ? -0.425 -13.758 -21.891 1 95.44 302 ILE B N 1
ATOM 5089 C CA . ILE B 1 302 ? -1.042 -12.461 -21.641 1 95.44 302 ILE B CA 1
ATOM 5090 C C . ILE B 1 302 ? -0.545 -11.453 -22.672 1 95.44 302 ILE B C 1
ATOM 5092 O O . ILE B 1 302 ? 0.658 -11.352 -22.922 1 95.44 302 ILE B O 1
ATOM 5096 N N . GLU B 1 303 ? -1.487 -10.719 -23.312 1 94.75 303 GLU B N 1
ATOM 5097 C CA . GLU B 1 303 ? -1.153 -9.766 -24.359 1 94.75 303 GLU B CA 1
ATOM 5098 C C . GLU B 1 303 ? -1.947 -8.469 -24.203 1 94.75 303 GLU B C 1
ATOM 5100 O O . GLU B 1 303 ? -3.049 -8.469 -23.656 1 94.75 303 GLU B O 1
ATOM 5105 N N . PRO B 1 304 ? -1.294 -7.34 -24.656 1 93.25 304 PRO B N 1
ATOM 5106 C CA . PRO B 1 304 ? -2.062 -6.09 -24.641 1 93.25 304 PRO B CA 1
ATOM 5107 C C . PRO B 1 304 ? -3.324 -6.168 -25.5 1 93.25 304 PRO B C 1
ATOM 5109 O O . PRO B 1 304 ? -3.303 -6.754 -26.578 1 93.25 304 PRO B O 1
ATOM 5112 N N . LEU B 1 305 ? -4.402 -5.609 -24.938 1 89.56 305 LEU B N 1
ATOM 5113 C CA . LEU B 1 305 ? -5.664 -5.555 -25.672 1 89.56 305 LEU B CA 1
ATOM 5114 C C . LEU B 1 305 ? -5.789 -4.242 -26.438 1 89.56 305 LEU B C 1
ATOM 5116 O O . LEU B 1 305 ? -5.75 -3.162 -25.828 1 89.56 305 LEU B O 1
ATOM 5120 N N . HIS B 1 306 ? -5.707 -4.156 -27.703 1 82.12 306 HIS B N 1
ATOM 5121 C CA . HIS B 1 306 ? -5.848 -2.951 -28.5 1 82.12 306 HIS B CA 1
ATOM 5122 C C . HIS B 1 306 ? -7.273 -2.793 -29.016 1 82.12 306 HIS B C 1
ATOM 5124 O O . HIS B 1 306 ? -7.867 -3.752 -29.516 1 82.12 306 HIS B O 1
ATOM 5130 N N . LEU B 1 307 ? -7.984 -1.711 -28.531 1 67.88 307 LEU B N 1
ATOM 5131 C CA . LEU B 1 307 ? -9.32 -1.435 -29.047 1 67.88 307 LEU B CA 1
ATOM 5132 C C . LEU B 1 307 ? -9.273 -1.155 -30.547 1 67.88 307 LEU B C 1
ATOM 5134 O O . LEU B 1 307 ? -8.328 -0.544 -31.047 1 67.88 307 LEU B O 1
ATOM 5138 N N . PRO B 1 308 ? -10.18 -1.747 -31.359 1 62.62 308 PRO B N 1
ATOM 5139 C CA . PRO B 1 308 ? -10.234 -1.403 -32.781 1 62.62 308 PRO B CA 1
ATOM 5140 C C . PRO B 1 308 ? -10.367 0.099 -33.031 1 62.62 308 PRO B C 1
ATOM 5142 O O . PRO B 1 308 ? -10.922 0.815 -32.188 1 62.62 308 PRO B O 1
ATOM 5145 N N . PRO B 1 309 ? -9.57 0.694 -33.875 1 58.09 309 PRO B N 1
ATOM 5146 C CA . PRO B 1 309 ? -9.617 2.127 -34.188 1 58.09 309 PRO B CA 1
ATOM 5147 C C . PRO B 1 309 ? -11.047 2.676 -34.219 1 58.09 309 PRO B C 1
ATOM 5149 O O . PRO B 1 309 ? -11.266 3.844 -33.875 1 58.09 309 PRO B O 1
ATOM 5152 N N . ASP B 1 310 ? -12.07 2.055 -34.812 1 51.28 310 ASP B N 1
ATOM 5153 C CA . ASP B 1 310 ? -13.398 2.627 -35.031 1 51.28 310 ASP B CA 1
ATOM 5154 C C . ASP B 1 310 ? -14.102 2.889 -33.688 1 51.28 310 ASP B C 1
ATOM 5156 O O . ASP B 1 310 ? -15.211 3.428 -33.656 1 51.28 310 ASP B O 1
ATOM 5160 N N . PHE B 1 311 ? -13.852 2.363 -32.812 1 44.25 311 PHE B N 1
ATOM 5161 C CA . PHE B 1 311 ? -14.609 2.5 -31.562 1 44.25 311 PHE B CA 1
ATOM 5162 C C . PHE B 1 311 ? -14.273 3.818 -30.875 1 44.25 311 PHE B C 1
ATOM 5164 O O . PHE B 1 311 ? -13.664 3.828 -29.812 1 44.25 311 PHE B O 1
ATOM 5171 N N . ASP B 1 312 ? -14.023 4.812 -31.688 1 39.41 312 ASP B N 1
ATOM 5172 C CA . ASP B 1 312 ? -14.062 6.168 -31.156 1 39.41 312 ASP B CA 1
ATOM 5173 C C . ASP B 1 312 ? -15.414 6.469 -30.5 1 39.41 312 ASP B C 1
ATOM 5175 O O . ASP B 1 312 ? -16.453 6.285 -31.125 1 39.41 312 ASP B O 1
ATOM 5179 N N . GLU B 1 313 ? -15.719 6.504 -29.359 1 38.56 313 GLU B N 1
ATOM 5180 C CA . GLU B 1 313 ? -16.938 6.965 -28.703 1 38.56 313 GLU B CA 1
ATOM 5181 C C . GLU B 1 313 ? -17.484 8.227 -29.375 1 38.56 313 GLU B C 1
ATOM 5183 O O . GLU B 1 313 ? -17.266 9.336 -28.891 1 38.56 313 GLU B O 1
ATOM 5188 N N . GLY B 1 314 ? -17.438 8.555 -30.656 1 34.88 314 GLY B N 1
ATOM 5189 C CA . GLY B 1 314 ? -18.172 9.688 -31.219 1 34.88 314 GLY B CA 1
ATOM 5190 C C . GLY B 1 314 ? -19.656 9.609 -30.984 1 34.88 314 GLY B C 1
ATOM 5191 O O . GLY B 1 314 ? -20.312 10.609 -30.688 1 34.88 314 GLY B O 1
ATOM 5192 N N . LYS B 1 315 ? -20.578 8.688 -31.828 1 33.41 315 LYS B N 1
ATOM 5193 C CA . LYS B 1 315 ? -21.953 8.953 -32.188 1 33.41 315 LYS B CA 1
ATOM 5194 C C . LYS B 1 315 ? -22.859 9.008 -30.969 1 33.41 315 LYS B C 1
ATOM 5196 O O . LYS B 1 315 ? -24.047 9.273 -31.078 1 33.41 315 LYS B O 1
ATOM 5201 N N . THR B 1 316 ? -22.875 8.227 -30.016 1 27.83 316 THR B N 1
ATOM 5202 C CA . THR B 1 316 ? -24.188 8.031 -29.422 1 27.83 316 THR B CA 1
ATOM 5203 C C . THR B 1 316 ? -24.719 9.336 -28.859 1 27.83 316 THR B C 1
ATOM 5205 O O . THR B 1 316 ? -25.625 9.328 -28 1 27.83 316 THR B O 1
ATOM 5208 N N . ARG B 1 317 ? -24.266 10.578 -29.234 1 26.52 317 ARG B N 1
ATOM 5209 C CA . ARG B 1 317 ? -25.078 11.664 -28.672 1 26.52 317 ARG B CA 1
ATOM 5210 C C . ARG B 1 317 ? -26.391 11.812 -29.438 1 26.52 317 ARG B C 1
ATOM 5212 O O . ARG B 1 317 ? -26.828 12.938 -29.719 1 26.52 317 ARG B O 1
ATOM 5219 N N . ASP B 1 318 ? -26.938 11.008 -30.422 1 25.02 318 ASP B N 1
ATOM 5220 C CA . ASP B 1 318 ? -28.25 11.367 -30.969 1 25.02 318 ASP B CA 1
ATOM 5221 C C . ASP B 1 318 ? -29.234 11.711 -29.859 1 25.02 318 ASP B C 1
ATOM 5223 O O . ASP B 1 318 ? -29.234 11.07 -28.797 1 25.02 318 ASP B O 1
ATOM 5227 N N . GLY B 1 319 ? -29.969 12.961 -30.062 1 25.86 319 GLY B N 1
ATOM 5228 C CA . GLY B 1 319 ? -30.938 13.859 -29.438 1 25.86 319 GLY B CA 1
ATOM 5229 C C . GLY B 1 319 ? -32.281 13.203 -29.172 1 25.86 319 GLY B C 1
ATOM 5230 O O . GLY B 1 319 ? -33.281 13.891 -28.938 1 25.86 319 GLY B O 1
ATOM 5231 N N . GLU B 1 320 ? -32.75 11.969 -29.672 1 23.39 320 GLU B N 1
ATOM 5232 C CA . GLU B 1 320 ? -34.188 11.805 -29.516 1 23.39 320 GLU B CA 1
ATOM 5233 C C . GLU B 1 320 ? -34.688 12.328 -28.172 1 23.39 320 GLU B C 1
ATOM 5235 O O . GLU B 1 320 ? -34.031 12.094 -27.141 1 23.39 320 GLU B O 1
ATOM 5240 N N . ASP B 1 321 ? -35.594 13.422 -28.297 1 23.56 321 ASP B N 1
ATOM 5241 C CA . ASP B 1 321 ? -36.562 14.227 -27.547 1 23.56 321 ASP B CA 1
ATOM 5242 C C . ASP B 1 321 ? -37.5 13.336 -26.734 1 23.56 321 ASP B C 1
ATOM 5244 O O . ASP B 1 321 ? -38.5 12.852 -27.25 1 23.56 321 ASP B O 1
ATOM 5248 N N . ASN B 1 322 ? -37.188 12.18 -26.406 1 21 322 ASN B N 1
ATOM 5249 C CA . ASN B 1 322 ? -38.25 11.375 -25.781 1 21 322 ASN B CA 1
ATOM 5250 C C . ASN B 1 322 ? -39.062 12.203 -24.812 1 21 322 ASN B C 1
ATOM 5252 O O . ASN B 1 322 ? -38.531 12.875 -23.938 1 21 322 ASN B O 1
ATOM 5256 N N . SER B 1 323 ? -40.344 12.57 -25.266 1 19.77 323 SER B N 1
ATOM 5257 C CA . SER B 1 323 ? -41.594 12.945 -24.609 1 19.77 323 SER B CA 1
ATOM 5258 C C . SER B 1 323 ? -41.75 12.203 -23.281 1 19.77 323 SER B C 1
ATOM 5260 O O . SER B 1 323 ? -41.688 10.969 -23.25 1 19.77 323 SER B O 1
ATOM 5262 N N . TYR B 1 324 ? -41.5 12.82 -22.25 1 18.14 324 TYR B N 1
ATOM 5263 C CA . TYR B 1 324 ? -41.75 12.484 -20.859 1 18.14 324 TYR B CA 1
ATOM 5264 C C . TYR B 1 324 ? -43.25 12.227 -20.641 1 18.14 324 TYR B C 1
ATOM 5266 O O . TYR B 1 324 ? -43.969 13.086 -20.125 1 18.14 324 TYR B O 1
ATOM 5274 N N . GLN B 1 325 ? -43.906 11.68 -21.734 1 17.03 325 GLN B N 1
ATOM 5275 C CA . GLN B 1 325 ? -45.312 11.547 -21.328 1 17.03 325 GLN B CA 1
ATOM 5276 C C . GLN B 1 325 ? -45.406 10.984 -19.922 1 17.03 325 GLN B C 1
ATOM 5278 O O . GLN B 1 325 ? -44.469 10.398 -19.391 1 17.03 325 GLN B O 1
ATOM 5283 N N . SER B 1 326 ? -46.719 10.547 -19.625 1 18.67 326 SER B N 1
ATOM 5284 C CA . SER B 1 326 ? -47.812 10.617 -18.641 1 18.67 326 SER B CA 1
ATOM 5285 C C . SER B 1 326 ? -47.5 9.742 -17.422 1 18.67 326 SER B C 1
ATOM 5287 O O . SER B 1 326 ? -46.594 8.914 -17.453 1 18.67 326 SER B O 1
ATOM 5289 N N . ALA B 1 327 ? -48.656 9.445 -16.609 1 17.42 327 ALA B N 1
ATOM 5290 C CA . ALA B 1 327 ? -49.562 9.344 -15.477 1 17.42 327 ALA B CA 1
ATOM 5291 C C . ALA B 1 327 ? -49.5 7.969 -14.828 1 17.42 327 ALA B C 1
ATOM 5293 O O . ALA B 1 327 ? -49.031 7.008 -15.453 1 17.42 327 ALA B O 1
ATOM 5294 N N . CYS B 1 328 ? -49.75 7.957 -13.477 1 17.64 328 CYS B N 1
ATOM 5295 C CA . CYS B 1 328 ? -50.031 7.016 -12.398 1 17.64 328 CYS B CA 1
ATOM 5296 C C . CYS B 1 328 ? -50.781 5.793 -12.93 1 17.64 328 CYS B C 1
ATOM 5298 O O . CYS B 1 328 ? -51.875 5.918 -13.469 1 17.64 328 CYS B O 1
ATOM 5300 N N . SER B 1 329 ? -49.938 4.918 -13.68 1 16.73 329 SER B N 1
ATOM 5301 C CA . SER B 1 329 ? -50.688 3.697 -13.883 1 16.73 329 SER B CA 1
ATOM 5302 C C . SER B 1 329 ? -51.531 3.361 -12.656 1 16.73 329 SER B C 1
ATOM 5304 O O . SER B 1 329 ? -51.188 3.74 -11.539 1 16.73 329 SER B O 1
ATOM 5306 N N . SER B 1 330 ? -52.719 3.146 -12.891 1 17.41 330 SER B N 1
ATOM 5307 C CA . SER B 1 330 ? -53.844 2.508 -12.172 1 17.41 330 SER B CA 1
ATOM 5308 C C . SER B 1 330 ? -53.375 1.255 -11.438 1 17.41 330 SER B C 1
ATOM 5310 O O . SER B 1 330 ? -52.656 0.42 -12.016 1 17.41 330 SER B O 1
ATOM 5312 N N . ILE B 1 331 ? -53.094 1.467 -10.086 1 17.75 331 ILE B N 1
ATOM 5313 C CA . ILE B 1 331 ? -53.062 0.537 -8.961 1 17.75 331 ILE B CA 1
ATOM 5314 C C . ILE B 1 331 ? -54 -0.635 -9.242 1 17.75 331 ILE B C 1
ATOM 5316 O O . ILE B 1 331 ? -55.25 -0.499 -9.133 1 17.75 331 ILE B O 1
ATOM 5320 N N . PRO B 1 332 ? -53.75 -1.311 -10.445 1 17.27 332 PRO B N 1
ATOM 5321 C CA . PRO B 1 332 ? -54.875 -2.256 -10.25 1 17.27 332 PRO B CA 1
ATOM 5322 C C . PRO B 1 332 ? -54.719 -3.084 -8.977 1 17.27 332 PRO B C 1
ATOM 5324 O O . PRO B 1 332 ? -53.594 -3.322 -8.516 1 17.27 332 PRO B O 1
ATOM 5327 N N . SER B 1 333 ? -55.812 -3.217 -8.102 1 17.05 333 SER B N 1
ATOM 5328 C CA . SER B 1 333 ? -56.25 -3.863 -6.867 1 17.05 333 SER B CA 1
ATOM 5329 C C . SER B 1 333 ? -56 -5.367 -6.91 1 17.05 333 SER B C 1
ATOM 5331 O O . SER B 1 333 ? -56.188 -6.062 -5.91 1 17.05 333 SER B O 1
ATOM 5333 N N . ASN B 1 334 ? -55.469 -6.02 -8.039 1 17.05 334 ASN B N 1
ATOM 5334 C CA . ASN B 1 334 ? -56.219 -7.258 -7.828 1 17.05 334 ASN B CA 1
ATOM 5335 C C . ASN B 1 334 ? -55.719 -8 -6.59 1 17.05 334 ASN B C 1
ATOM 5337 O O . ASN B 1 334 ? -54.625 -7.77 -6.117 1 17.05 334 ASN B O 1
ATOM 5341 N N . PRO B 1 335 ? -55.812 -9.391 -6.656 1 18.12 335 PRO B N 1
ATOM 5342 C CA . PRO B 1 335 ? -56.469 -10.398 -5.809 1 18.12 335 PRO B CA 1
ATOM 5343 C C . PRO B 1 335 ? -55.5 -10.992 -4.773 1 18.12 335 PRO B C 1
ATOM 5345 O O . PRO B 1 335 ? -54.312 -10.719 -4.805 1 18.12 335 PRO B O 1
ATOM 5348 N N . SER B 1 336 ? -55.312 -12.352 -4.77 1 17 336 SER B N 1
ATOM 5349 C CA . SER B 1 336 ? -55.5 -13.438 -3.818 1 17 336 SER B CA 1
ATOM 5350 C C . SER B 1 336 ? -54.188 -13.852 -3.162 1 17 336 SER B C 1
ATOM 5352 O O . SER B 1 336 ? -54.094 -13.906 -1.936 1 17 336 SER B O 1
ATOM 5354 N N . GLY B 1 337 ? -53.469 -14.992 -3.541 1 17.11 337 GLY B N 1
ATOM 5355 C CA . GLY B 1 337 ? -53.375 -16.203 -2.738 1 17.11 337 GLY B CA 1
ATOM 5356 C C . GLY B 1 337 ? -52.094 -16.312 -1.979 1 17.11 337 GLY B C 1
ATOM 5357 O O . GLY B 1 337 ? -51.156 -15.531 -2.199 1 17.11 337 GLY B O 1
ATOM 5358 N N . ASP B 1 338 ? -51.375 -17.516 -1.726 1 17.16 338 ASP B N 1
ATOM 5359 C CA . ASP B 1 338 ? -51.125 -18.453 -0.624 1 17.16 338 ASP B CA 1
ATOM 5360 C C . ASP B 1 338 ? -49.625 -18.469 -0.252 1 17.16 338 ASP B C 1
ATOM 5362 O O . ASP B 1 338 ? -49.281 -18.344 0.922 1 17.16 338 ASP B O 1
ATOM 5366 N N . SER B 1 339 ? -48.594 -19.047 -1.03 1 17.67 339 SER B N 1
ATOM 5367 C CA . SER B 1 339 ? -47.969 -20.219 -0.422 1 17.67 339 SER B CA 1
ATOM 5368 C C . SER B 1 339 ? -46.781 -19.828 0.453 1 17.67 339 SER B C 1
ATOM 5370 O O . SER B 1 339 ? -46.25 -18.719 0.325 1 17.67 339 SER B O 1
ATOM 5372 N N . SER B 1 340 ? -45.75 -20.781 1.035 1 17.97 340 SER B N 1
ATOM 5373 C CA . SER B 1 340 ? -45.25 -21.391 2.252 1 17.97 340 SER B CA 1
ATOM 5374 C C . SER B 1 340 ? -43.812 -20.953 2.512 1 17.97 340 SER B C 1
ATOM 5376 O O . SER B 1 340 ? -43.438 -20.578 3.637 1 17.97 340 SER B O 1
ATOM 5378 N N . GLY B 1 341 ? -42.656 -21.312 1.701 1 18.78 341 GLY B N 1
ATOM 5379 C CA . GLY B 1 341 ? -41.594 -22.094 2.316 1 18.78 341 GLY B CA 1
ATOM 5380 C C . GLY B 1 341 ? -40.562 -21.25 3.031 1 18.78 341 GLY B C 1
ATOM 5381 O O . GLY B 1 341 ? -40.469 -20.047 2.773 1 18.78 341 GLY B O 1
ATOM 5382 N N . CYS B 1 342 ? -39.719 -21.688 4.191 1 17.78 342 CYS B N 1
ATOM 5383 C CA . CYS B 1 342 ? -39.062 -21.438 5.484 1 17.78 342 CYS B CA 1
ATOM 5384 C C . CYS B 1 342 ? -37.625 -21.016 5.312 1 17.78 342 CYS B C 1
ATOM 5386 O O . CYS B 1 342 ? -36.812 -21.141 6.242 1 17.78 342 CYS B O 1
ATOM 5388 N N . CYS B 1 343 ? -37.031 -20.484 4.277 1 18.08 343 CYS B N 1
ATOM 5389 C CA . CYS B 1 343 ? -35.594 -20.547 4.316 1 18.08 343 CYS B CA 1
ATOM 5390 C C . CYS B 1 343 ? -35.031 -19.844 5.551 1 18.08 343 CYS B C 1
ATOM 5392 O O . CYS B 1 343 ? -35.438 -18.719 5.859 1 18.08 343 CYS B O 1
ATOM 5394 N N . GLY B 1 344 ? -34.406 -20.5 6.594 1 18.14 344 GLY B N 1
ATOM 5395 C CA . GLY B 1 344 ? -33.844 -20.266 7.902 1 18.14 344 GLY B CA 1
ATOM 5396 C C . GLY B 1 344 ? -32.719 -19.234 7.875 1 18.14 344 GLY B C 1
ATOM 5397 O O . GLY B 1 344 ? -31.969 -19.141 6.902 1 18.14 344 GLY B O 1
ATOM 5398 N N . GLY B 1 345 ? -32.719 -18.031 8.531 1 20 345 GLY B N 1
ATOM 5399 C CA . GLY B 1 345 ? -32.156 -16.703 8.766 1 20 345 GLY B CA 1
ATOM 5400 C C . GLY B 1 345 ? -30.797 -16.734 9.43 1 20 345 GLY B C 1
ATOM 5401 O O . GLY B 1 345 ? -30.359 -15.727 9.992 1 20 345 GLY B O 1
ATOM 5402 N N . GLY B 1 346 ? -29.844 -17.734 9.32 1 18.97 346 GLY B N 1
ATOM 5403 C CA . GLY B 1 346 ? -28.812 -17.688 10.344 1 18.97 346 GLY B CA 1
ATOM 5404 C C . GLY B 1 346 ? -28 -16.406 10.32 1 18.97 346 GLY B C 1
ATOM 5405 O O . GLY B 1 346 ? -27.891 -15.75 9.281 1 18.97 346 GLY B O 1
ATOM 5406 N N . SER B 1 347 ? -27.766 -15.617 11.477 1 20.55 347 SER B N 1
ATOM 5407 C CA . SER B 1 347 ? -27.281 -14.359 12.039 1 20.55 347 SER B CA 1
ATOM 5408 C C . SER B 1 347 ? -25.766 -14.203 11.836 1 20.55 347 SER B C 1
ATOM 5410 O O . SER B 1 347 ? -24.984 -15.016 12.328 1 20.55 347 SER B O 1
ATOM 5412 N N . CYS B 1 348 ? -25.25 -14.391 10.672 1 17.72 348 CYS B N 1
ATOM 5413 C CA . CYS B 1 348 ? -23.797 -14.242 10.742 1 17.72 348 CYS B CA 1
ATOM 5414 C C . CYS B 1 348 ? -23.422 -12.945 11.445 1 17.72 348 CYS B C 1
ATOM 5416 O O . CYS B 1 348 ? -23.766 -11.852 10.984 1 17.72 348 CYS B O 1
ATOM 5418 N N . ASP B 1 349 ? -23.297 -12.828 12.914 1 19.23 349 ASP B N 1
ATOM 5419 C CA . ASP B 1 349 ? -22.828 -12.062 14.062 1 19.23 349 ASP B CA 1
ATOM 5420 C C . ASP B 1 349 ? -21.438 -11.5 13.828 1 19.23 349 ASP B C 1
ATOM 5422 O O . ASP B 1 349 ? -21.016 -10.539 14.477 1 19.23 349 ASP B O 1
ATOM 5426 N N . PHE B 1 350 ? -20.656 -11.578 12.891 1 18.7 350 PHE B N 1
ATOM 5427 C CA . PHE B 1 350 ? -19.391 -11.016 13.359 1 18.7 350 PHE B CA 1
ATOM 5428 C C . PHE B 1 350 ? -19.484 -9.5 13.461 1 18.7 350 PHE B C 1
ATOM 5430 O O . PHE B 1 350 ? -20.203 -8.859 12.695 1 18.7 350 PHE B O 1
#

Solvent-accessible surface area (backbone atoms only — not comparable to full-atom values): 39942 Å² total; per-residue (Å²): 132,78,80,74,66,74,81,73,67,74,75,44,68,56,49,41,70,14,87,73,67,70,40,49,9,32,54,50,24,39,48,41,46,16,55,57,65,44,47,46,16,45,48,56,26,37,35,40,32,36,35,41,20,73,75,80,60,67,50,55,53,54,56,32,29,31,52,33,38,32,51,76,33,70,24,34,35,39,32,32,24,73,59,27,69,60,50,64,52,56,22,39,37,53,47,62,60,51,51,50,55,53,44,62,68,53,51,77,78,54,62,66,69,54,57,70,52,56,65,69,61,64,71,59,77,84,76,72,78,84,67,80,64,67,95,73,72,90,57,70,58,56,50,48,32,76,88,43,56,41,62,42,86,81,43,51,92,41,48,46,75,46,31,52,86,81,33,92,40,61,64,48,35,50,49,52,52,53,52,50,54,53,51,53,64,71,48,81,85,58,27,34,36,36,38,34,35,55,39,70,38,89,75,44,62,57,71,64,52,40,54,47,49,49,44,51,51,45,46,44,11,62,62,40,83,33,39,29,33,35,39,39,30,21,69,48,65,76,47,39,25,56,46,43,69,72,32,48,24,23,37,34,41,41,46,43,86,86,43,90,55,96,52,51,89,78,24,50,26,38,37,38,66,45,37,59,37,53,69,54,60,49,55,57,80,55,94,58,71,40,29,28,30,31,78,53,96,50,37,73,48,53,44,80,57,77,77,65,82,80,72,57,92,70,70,83,74,74,69,85,73,75,75,76,79,79,78,81,75,79,70,82,77,75,84,79,86,82,89,82,91,85,76,87,72,88,76,85,76,125,132,77,80,71,68,74,81,74,66,74,75,44,67,57,49,40,68,14,87,73,67,71,40,50,10,32,54,51,26,39,46,43,44,18,54,59,66,45,48,46,15,45,47,56,27,37,35,40,33,37,36,42,20,72,77,79,60,66,50,55,53,54,54,32,30,31,51,34,38,33,53,76,33,70,25,34,35,40,33,32,23,73,59,26,68,60,50,63,52,56,22,37,37,54,46,61,60,50,50,49,54,53,46,62,68,55,52,77,78,55,60,66,68,56,58,69,52,56,63,68,60,65,73,58,76,83,76,72,78,84,66,80,63,68,94,73,71,91,56,69,57,54,50,49,31,76,89,42,57,43,60,43,86,81,42,50,91,42,48,45,75,47,31,50,88,80,32,92,40,60,66,47,35,50,49,52,52,53,51,51,54,52,50,53,64,71,47,82,84,57,27,34,38,39,38,35,36,55,39,71,39,87,74,44,61,58,69,64,52,39,55,48,51,50,46,50,51,46,47,45,10,62,62,40,84,33,38,29,33,35,40,38,30,22,69,49,65,76,47,42,24,56,46,44,68,73,32,49,23,23,36,35,41,40,48,44,87,87,44,90,54,97,52,52,89,76,24,49,26,36,36,39,66,44,35,61,39,52,69,55,58,49,55,57,80,52,94,59,73,40,29,28,30,32,78,53,97,52,37,76,46,52,42,80,55,77,76,67,82,81,74,57,92,68,69,86,71,77,70,87,74,76,76,80,70,90,74,82,73,75,76,73,76,76,88,82,90,82,92,85,89,73,87,81,76,84,74,87,72,126

Organism: Oikopleura dioica (NCBI:txid34765)

pLDDT: mean 71.89, std 26.46, range [16.41, 97.06]

Secondary structure (DSSP, 8-state):
-----S---PPPTT-EE-TTT-SEEE--S-HHHHHHTSSSSEETT-EEEEEPPSSS-THHHHHHHHHHHHHHTT-EEEEESTTHHHHHTTPEEEHHHHHHHHHHHS-SGGGTHHHHHHHHTSSS-TTS------SS---SS--EEEEEE--HHHHTTTEEEE-GGGSSSHHHHHHHHHHHHHHHHH--S--EEEEEEEETSTTS--HHHHHHHHHHHHHHHHH-SS-EEEEEEE--HHHHHHHHHHSSEEEEEEESSSS--TTTTT-SEEEEEEE--EETTEE---S-SEEEEEEETTEEEEEE----TT--S-TT----------------------------------/-----S---PPPTT-EE-TTT-SEEE--S-HHHHHHTSSSSEETT-EEEEEPPSSS-THHHHHHHHHHHHHHTT-EEEEESTTHHHHHTTPEEEHHHHHHHHHHHS-SGGGTHHHHHHHHTSSS-TTS------SS---SS--EEEEEE--HHHHTTTEEEE-GGGSSSHHHHHHHHHHHHHHHHH--SS-EEEEEEEETSTTS--HHHHHHHHHHHHHHHHH-SS-EEEEEEE--HHHHHHHHHHSSEEEEEEESSSS--TTTTT-SEEEEEEE--EETTEE---S-SEEEEEEETTEEEEEE----TT--S-GGG---------------------------------

Radius of gyration: 30.17 Å; Cα contacts (8 Å, |Δi|>4): 1175; chains: 2; bounding box: 112×84×63 Å

Nearest PDB structures (foldseek):
  8at6-assembly1_A  TM=7.443E-01  e=9.129E-14  Saccharomyces cerevisiae
  8at6-assembly1_D  TM=6.954E-01  e=2.375E-14  Saccharomyces cerevisiae
  4yds-assembly1_A  TM=6.542E-01  e=2.624E-07  Sulfolobus acidocaldarius DSM 639
  6hqu-assembly5_E  TM=6.926E-01  e=2.584E-05  Pyrococcus furiosus DSM 3638
  6hqu-assembly7_G  TM=6.772E-01  e=1.193E-04  Pyrococcus furiosus DSM 3638

InterPro domains:
  IPR008728 Elongator complex protein 4 [PF05625] (10-323)
  IPR008728 Elongator complex protein 4 [PTHR12896] (8-327)
  IPR027417 P-loop containing nucleoside triphosphate hydrolase [G3DSA:3.40.50.300] (8-315)

Sequence (700 aa):
MVFTKAGQRRPAKGERMSPHHLVNCISSGIPSMDTQLLGGGIPVGYVLSIVQDDPSVYWKLFAKFFCAEGLEADQNILLIGRGANTMARELPESTDSQEKANVSGNAQNEEKLKIAWAYQKKRQPMGRAGISHIPGTNRFGHLYDVSTYRKFENISNCVTIIDPEDSSSKEDFHDRINQSLKRLKDDSSGAWRVCFLDFGGMCYPMASKLAKLLLDVRLLSASKSLANNTFLLTTQRCVAETVCRFSDAQYELENFLVKESQFKSQFDGTIEVNKMVQVGLKPFQQSVATFGFKLKRKKFTIEPLHLPPDFDEGKTRDGEDNSYQSACSSIPSNPSGDSSGCCGGGSCDFMVFTKAGQRRPAKGERMSPHHLVNCISSGIPSMDTQLLGGGIPVGYVLSIVQDDPSVYWKLFAKFFCAEGLEADQNILLIGRGANTMARELPESTDSQEKANVSGNAQNEEKLKIAWAYQKKRQPMGRAGISHIPGTNRFGHLYDVSTYRKFENISNCVTIIDPEDSSSKEDFHDRINQSLKRLKDDSSGAWRVCFLDFGGMCYPMASKLAKLLLDVRLLSASKSLANNTFLLTTQRCVAETVCRFSDAQYELENFLVKESQFKSQFDGTIEVNKMVQVGLKPFQQSVATFGFKLKRKKFTIEPLHLPPDFDEGKTRDGEDNSYQSACSSIPSNPSGDSSGCCGGGSCDF

Foldseek 3Di:
DPPPDPPPPQQFQQWDQQPQQRATAHALLALQCCVFFARRHHGFLFEEEEAAAVVGDCVLVSVLSNVQQCVVSVAFEEEEEACQVVSLQQRFDFVVVVVVVVVVVVVPPCPVVVVVVVVVVPPDDPPRDPNVPPPDDPTRHTWTFNVHGDHSVVCVVRYHYQYVVPAPDLVRSVVVLVVVLVVLLVDQPHAYEYEYDQQCDPSDDHDVVSLVSLVSSSVSRVRHSHRYYYYHYHHDPVVQVSNCVSGQWYKYWYACPPPDDPCVVPARTKIATPHGHDNPPDGDDGPDRMWGWHQDPRTIHIGRDDDPPPPPPPPPPPDPPPDPDDDDPDPDDDDDDDDDDDPDDDDPPD/DPPPDPPPPQQFQQWDQQPQQRATAHALLALQCCVFFARRHHGFLFEEEEEAAVVGDCVLVSVLSNVLQCVVSVAAEEEEEACSVVSLQQRFDFVVVVVVVVVVVVPPPCPVVVVVLVVVVPPDDPPDDCNVPPPDDPTRHTWTFNVHGDHSVVCVVRYHYQYVVPAPDLVRSVVVLVVVLVVLLVDQPHAYEYEYDQQQDPSHDHDVVSLVSLVSSSVSRVRHSHRYYYYHYHHDPVVQVSNCVSGQWYKYWYACPPPDDPCVVPARTKIATPHGHDNPPDGDDGPDRMWGWHQDPRTIHIGRDDDDPPPPPPPPPDDPPPDPDDDDPDPPDDDDDDDDDDPDDDDPPD